Protein AF-A0A6G0V2D9-F1 (afdb_monomer_lite)

Foldseek 3Di:
DDDDDPPLQPQLVVVQVVLVVLVVCVVVDDLLVSLVVCLCPPQNPDHLQLSHFPVSHPVVSVCCRCNLPHSSVLSCLQDPVSVLVSLLSLLVSLVPDQDACVRRVRGRSVVVLLVVLCQLQPLDPVSVVVNVPRCSQVPPDPPPPPDDPVVCPDPVNVVVVPPPPPPPPPDPDDTRRLVSSVVSLLSLLQSLLPPPDAHHNSSVVSVLSSLVSLLSSLPHDDPDPVSVVSSVVSLVDCSCVVRVLVSLLRNLQPDDLQSVQVVLQVCQVSLVSVCVRCVPSSVVNVVSLLVLLVPQDLLDLSSLSSLLSCLVRQVDPVNCVSCVVVVHHCLVSLVVSLVVLVVVLVVLVVVVVVVVVVCVVCVPVVPPPPCPPVVVSSVSSNVSSVSSNVSSCCVNVVPDDPPPDDDDDDDDDDDDDDDDDDDDDDDADAFAWDQDPVQRATGGDPRSVVCVVVVVHDDDCVVRPVPVVPLQDDDDQFDNVCSVVLVVVQVVCCPPPLVVQLLVCCPPPDPSVVVSVVFWDDFPDPPDDPVPPPPDRDRTITPSRVCRGPVNVVVVVVVVVVVVVVVVVVD

Structure (mmCIF, N/CA/C/O backbone):
data_AF-A0A6G0V2D9-F1
#
_entry.id   AF-A0A6G0V2D9-F1
#
loop_
_atom_site.group_PDB
_atom_site.id
_atom_site.type_symbol
_atom_site.label_atom_id
_atom_site.label_alt_id
_atom_site.label_comp_id
_atom_site.label_asym_id
_atom_site.label_entity_id
_atom_site.label_seq_id
_atom_site.pdbx_PDB_ins_code
_atom_site.Cartn_x
_atom_site.Cartn_y
_atom_site.Cartn_z
_atom_site.occupancy
_atom_site.B_iso_or_equiv
_atom_site.auth_seq_id
_atom_site.auth_comp_id
_atom_site.auth_asym_id
_atom_site.auth_atom_id
_atom_site.pdbx_PDB_model_num
ATOM 1 N N . MET A 1 1 ? -22.262 -13.954 1.829 1.00 36.94 1 MET A N 1
ATOM 2 C CA . MET A 1 1 ? -21.095 -13.439 1.077 1.00 36.94 1 MET A CA 1
ATOM 3 C C . MET A 1 1 ? -19.892 -14.306 1.422 1.00 36.94 1 MET A C 1
ATOM 5 O O . MET A 1 1 ? -19.831 -14.745 2.560 1.00 36.94 1 MET A O 1
ATOM 9 N N . ILE A 1 2 ? -18.972 -14.517 0.473 1.00 38.44 2 ILE A N 1
ATOM 10 C CA . ILE A 1 2 ? -17.817 -15.449 0.474 1.00 38.44 2 ILE A CA 1
ATOM 11 C C . ILE A 1 2 ? -18.131 -16.833 -0.142 1.00 38.44 2 ILE A C 1
ATOM 13 O O . ILE A 1 2 ? -18.134 -17.865 0.518 1.00 38.44 2 ILE A O 1
ATOM 17 N N . GLN A 1 3 ? -18.380 -16.827 -1.452 1.00 35.88 3 GLN A N 1
ATOM 18 C CA . GLN A 1 3 ? -17.904 -17.852 -2.391 1.00 35.88 3 GLN A CA 1
ATOM 19 C C . GLN A 1 3 ? -16.768 -17.174 -3.174 1.00 35.88 3 GLN A C 1
ATOM 21 O O . GLN A 1 3 ? -16.990 -16.064 -3.654 1.00 35.88 3 GLN A O 1
ATOM 26 N N . GLY A 1 4 ? -15.562 -17.746 -3.267 1.00 38.88 4 GLY A N 1
ATOM 27 C CA . GLY A 1 4 ? -14.493 -17.053 -4.006 1.00 38.88 4 GLY A CA 1
ATOM 28 C C . GLY A 1 4 ? -13.086 -17.647 -4.041 1.00 38.88 4 GLY A C 1
ATOM 29 O O . GLY A 1 4 ? -12.181 -16.902 -4.387 1.00 38.88 4 GLY A O 1
ATOM 30 N N . TYR A 1 5 ? -12.865 -18.923 -3.706 1.00 45.56 5 TYR A N 1
ATOM 31 C CA . TYR A 1 5 ? -11.513 -19.508 -3.796 1.00 45.56 5 TYR A CA 1
ATOM 32 C C . TYR A 1 5 ? -11.290 -20.473 -4.971 1.00 45.56 5 TYR A C 1
ATOM 34 O O . TYR A 1 5 ? -10.140 -20.727 -5.296 1.00 45.56 5 TYR A O 1
ATOM 42 N N . ASP A 1 6 ? -12.335 -20.897 -5.691 1.00 42.69 6 ASP A N 1
ATOM 43 C CA . ASP A 1 6 ? -12.186 -21.822 -6.834 1.00 42.69 6 ASP A CA 1
ATOM 44 C C . ASP A 1 6 ? -12.069 -21.116 -8.205 1.00 42.69 6 ASP A C 1
ATOM 46 O O . ASP A 1 6 ? -12.029 -21.772 -9.237 1.00 42.69 6 ASP A O 1
ATOM 50 N N . TYR A 1 7 ? -12.013 -19.777 -8.240 1.00 47.00 7 TYR A N 1
ATOM 51 C CA . TYR A 1 7 ? -11.959 -18.981 -9.485 1.00 47.00 7 TYR A CA 1
ATOM 52 C C . TYR A 1 7 ? -10.579 -18.368 -9.789 1.00 47.00 7 TYR A C 1
ATOM 54 O O . TYR A 1 7 ? -10.463 -17.544 -10.693 1.00 47.00 7 TYR A O 1
ATOM 62 N N . ILE A 1 8 ? -9.542 -18.710 -9.017 1.00 53.25 8 ILE A N 1
ATOM 63 C CA . ILE A 1 8 ? -8.223 -18.060 -9.118 1.00 53.25 8 ILE A CA 1
ATOM 64 C C . ILE A 1 8 ? -7.345 -18.706 -10.210 1.00 53.25 8 ILE A C 1
ATOM 66 O O . ILE A 1 8 ? -6.569 -18.000 -10.848 1.00 53.25 8 ILE A O 1
ATOM 70 N N . ASP A 1 9 ? -7.523 -19.994 -10.518 1.00 58.00 9 ASP A N 1
ATOM 71 C CA . ASP A 1 9 ? -6.562 -20.727 -11.361 1.00 58.00 9 ASP A CA 1
ATOM 72 C C . ASP A 1 9 ? -6.679 -20.477 -12.877 1.00 58.00 9 ASP A C 1
ATOM 74 O O . ASP A 1 9 ? -5.695 -20.647 -13.597 1.00 58.00 9 ASP A O 1
ATOM 78 N N . THR A 1 10 ? -7.828 -20.035 -13.405 1.00 72.25 10 THR A N 1
ATOM 79 C CA . THR A 1 10 ? -7.963 -19.832 -14.864 1.00 72.25 10 THR A CA 1
ATOM 80 C C . THR A 1 10 ? -7.221 -18.591 -15.360 1.00 72.25 10 THR A C 1
ATOM 82 O O . THR A 1 10 ? -6.649 -18.610 -16.448 1.00 72.25 10 THR A O 1
ATOM 85 N N . GLY A 1 11 ? -7.154 -17.530 -14.549 1.00 82.38 11 GLY A N 1
ATOM 86 C CA . GLY A 1 11 ? -6.565 -16.254 -14.966 1.00 82.38 11 GLY A CA 1
ATOM 87 C C . GLY A 1 11 ? -5.056 -16.318 -15.219 1.00 82.38 11 GLY A C 1
ATOM 88 O O . GLY A 1 11 ? -4.567 -15.682 -16.149 1.00 82.38 11 GLY A O 1
ATOM 89 N N . ALA A 1 12 ? -4.313 -17.097 -14.428 1.00 85.88 12 ALA A N 1
ATOM 90 C CA . ALA A 1 12 ? -2.869 -17.248 -14.610 1.00 85.88 12 ALA A CA 1
ATOM 91 C C . ALA A 1 12 ? -2.526 -18.099 -15.842 1.00 85.88 12 ALA A C 1
ATOM 93 O O . ALA A 1 12 ? -1.599 -17.776 -16.586 1.00 85.88 12 ALA A O 1
ATOM 94 N N . PHE A 1 13 ? -3.296 -19.163 -16.083 1.00 88.12 13 PHE A N 1
ATOM 95 C CA . PHE A 1 13 ? -3.128 -20.014 -17.258 1.00 88.12 13 PHE A CA 1
ATOM 96 C C . PHE A 1 13 ? -3.378 -19.232 -18.555 1.00 88.12 13 PHE A C 1
ATOM 98 O O . PHE A 1 13 ? -2.516 -19.207 -19.432 1.00 88.12 13 PHE A O 1
ATOM 105 N N . GLU A 1 14 ? -4.505 -18.520 -18.633 1.00 90.06 14 GLU A N 1
ATOM 106 C CA . GLU A 1 14 ? -4.843 -17.665 -19.778 1.00 90.06 14 GLU A CA 1
ATOM 107 C C . GLU A 1 14 ? -3.800 -16.558 -19.998 1.00 90.06 14 GLU A C 1
ATOM 109 O O . GLU A 1 14 ? -3.450 -16.252 -21.139 1.00 90.06 14 GLU A O 1
ATOM 114 N N . PHE A 1 15 ? -3.262 -15.982 -18.917 1.00 91.06 15 PHE A N 1
ATOM 115 C CA . PHE A 1 15 ? -2.198 -14.985 -19.008 1.00 91.06 15 PHE A CA 1
ATOM 116 C C . PHE A 1 15 ? -0.915 -15.574 -19.605 1.00 91.06 15 PHE A C 1
ATOM 118 O O . PHE A 1 15 ? -0.345 -14.986 -20.522 1.00 91.06 15 PHE A O 1
ATOM 125 N N . ASN A 1 16 ? -0.481 -16.753 -19.153 1.00 91.88 16 ASN A N 1
ATOM 126 C CA . ASN A 1 16 ? 0.716 -17.411 -19.684 1.00 91.88 16 ASN A CA 1
ATOM 127 C C . ASN A 1 16 ? 0.556 -17.820 -21.158 1.00 91.88 16 ASN A C 1
ATOM 129 O O . ASN A 1 16 ? 1.492 -17.662 -21.945 1.00 91.88 16 ASN A O 1
ATOM 133 N N . ASP A 1 17 ? -0.621 -18.301 -21.561 1.00 91.75 17 ASP A N 1
ATOM 134 C CA . ASP A 1 17 ? -0.901 -18.600 -22.969 1.00 91.75 17 ASP A CA 1
ATOM 135 C C . ASP A 1 17 ? -0.922 -17.332 -23.830 1.00 91.75 17 ASP A C 1
ATOM 137 O O . ASP A 1 17 ? -0.388 -17.327 -24.942 1.00 91.75 17 ASP A O 1
ATOM 141 N N . MET A 1 18 ? -1.435 -16.221 -23.298 1.00 93.00 18 MET A N 1
ATOM 142 C CA . MET A 1 18 ? -1.343 -14.923 -23.962 1.00 93.00 18 MET A CA 1
ATOM 143 C C . MET A 1 18 ? 0.112 -14.459 -24.127 1.00 93.00 18 MET A C 1
ATOM 145 O O . MET A 1 18 ? 0.459 -13.957 -25.197 1.00 93.00 18 MET A O 1
ATOM 149 N N . LEU A 1 19 ? 0.986 -14.654 -23.132 1.00 91.31 19 LEU A N 1
ATOM 150 C CA . LEU A 1 19 ? 2.410 -14.319 -23.277 1.00 91.31 19 LEU A CA 1
ATOM 151 C C . LEU A 1 19 ? 3.041 -15.104 -24.435 1.00 91.31 19 LEU A C 1
ATOM 153 O O . LEU A 1 19 ? 3.769 -14.536 -25.251 1.00 91.31 19 LEU A O 1
ATOM 157 N N . ARG A 1 20 ? 2.712 -16.392 -24.574 1.00 91.00 20 ARG A N 1
ATOM 158 C CA . ARG A 1 20 ? 3.174 -17.206 -25.711 1.00 91.00 20 ARG A CA 1
ATOM 159 C C . ARG A 1 20 ? 2.674 -16.656 -27.047 1.00 91.00 20 ARG A C 1
ATOM 161 O O . ARG A 1 20 ? 3.456 -16.572 -27.993 1.00 91.00 20 ARG A O 1
ATOM 168 N N . ASP A 1 21 ? 1.408 -16.249 -27.122 1.00 91.12 21 ASP A N 1
ATOM 169 C CA . ASP A 1 21 ? 0.835 -15.639 -28.326 1.00 91.12 21 ASP A CA 1
ATOM 170 C C . ASP A 1 21 ? 1.518 -14.304 -28.676 1.00 91.12 21 ASP A C 1
ATOM 172 O O . ASP A 1 21 ? 1.939 -14.107 -29.816 1.00 91.12 21 ASP A O 1
ATOM 176 N N . LEU A 1 22 ? 1.745 -13.417 -27.698 1.00 90.88 22 LEU A N 1
ATOM 177 C CA . LEU A 1 22 ? 2.498 -12.174 -27.909 1.00 90.88 22 LEU A CA 1
ATOM 178 C C . LEU A 1 22 ? 3.905 -12.448 -28.453 1.00 90.88 22 LEU A C 1
ATOM 180 O O . LEU A 1 22 ? 4.330 -11.808 -29.416 1.00 90.88 22 LEU A O 1
ATOM 184 N N . HIS A 1 23 ? 4.600 -13.447 -27.908 1.00 89.31 23 HIS A N 1
ATOM 185 C CA . HIS A 1 23 ? 5.924 -13.828 -28.394 1.00 89.31 23 HIS A CA 1
ATOM 186 C C . HIS A 1 23 ? 5.913 -14.235 -29.879 1.00 89.31 23 HIS A C 1
ATOM 188 O O . HIS A 1 23 ? 6.826 -13.880 -30.629 1.00 89.31 23 HIS A O 1
ATOM 194 N N . ILE A 1 24 ? 4.870 -14.939 -30.332 1.00 88.44 24 ILE A N 1
ATOM 195 C CA . ILE A 1 24 ? 4.686 -15.304 -31.745 1.00 88.44 24 ILE A CA 1
ATOM 196 C C . ILE A 1 24 ? 4.374 -14.058 -32.586 1.00 88.44 24 ILE A C 1
ATOM 198 O O . ILE A 1 24 ? 4.969 -13.864 -33.652 1.00 88.44 24 ILE A O 1
ATOM 202 N N . ARG A 1 25 ? 3.486 -13.187 -32.091 1.00 88.62 25 ARG A N 1
ATOM 203 C CA . ARG A 1 25 ? 3.047 -11.962 -32.779 1.00 88.62 25 ARG A CA 1
ATOM 204 C C . ARG A 1 25 ? 4.164 -10.960 -33.036 1.00 88.62 25 ARG A C 1
ATOM 206 O O . ARG A 1 25 ? 4.080 -10.222 -34.014 1.00 88.62 25 ARG A O 1
ATOM 213 N N . ARG A 1 26 ? 5.242 -10.988 -32.246 1.00 88.50 26 ARG A N 1
ATOM 214 C CA . ARG A 1 26 ? 6.449 -10.169 -32.465 1.00 88.50 26 ARG A CA 1
ATOM 215 C C . ARG A 1 26 ? 6.977 -10.232 -33.902 1.00 88.50 26 ARG A C 1
ATOM 217 O O . ARG A 1 26 ? 7.564 -9.268 -34.371 1.00 88.50 26 ARG A O 1
ATOM 224 N N . ARG A 1 27 ? 6.782 -11.350 -34.613 1.00 86.19 27 ARG A N 1
ATOM 225 C CA . ARG A 1 27 ? 7.276 -11.539 -35.991 1.00 86.19 27 ARG A CA 1
ATOM 226 C C . ARG A 1 27 ? 6.448 -10.827 -37.063 1.00 86.19 27 ARG A C 1
ATOM 228 O O . ARG A 1 27 ? 6.897 -10.756 -38.202 1.00 86.19 27 ARG A O 1
ATOM 235 N N . PHE A 1 28 ? 5.250 -10.356 -36.724 1.00 86.50 28 PHE A N 1
ATOM 236 C CA . PHE A 1 28 ? 4.266 -9.855 -37.690 1.00 86.50 28 PHE A CA 1
ATOM 237 C C . PHE A 1 28 ? 3.970 -8.359 -37.551 1.00 86.50 28 PHE A C 1
ATOM 239 O O . PHE A 1 28 ? 3.190 -7.827 -38.335 1.00 86.50 28 PHE A O 1
ATOM 246 N N . HIS A 1 29 ? 4.582 -7.687 -36.577 1.00 86.69 29 HIS A N 1
ATOM 247 C CA . HIS A 1 29 ? 4.369 -6.271 -36.296 1.00 86.69 29 HIS A CA 1
ATOM 248 C C . HIS A 1 29 ? 5.692 -5.511 -36.338 1.00 86.69 29 HIS A C 1
ATOM 250 O O . HIS A 1 29 ? 6.737 -6.057 -35.977 1.00 86.69 29 HIS A O 1
ATOM 256 N N . ASP A 1 30 ? 5.636 -4.238 -36.737 1.00 93.56 30 ASP A N 1
ATOM 257 C CA . ASP A 1 30 ? 6.742 -3.319 -36.472 1.00 93.56 30 ASP A CA 1
ATOM 258 C C . ASP A 1 30 ? 6.942 -3.159 -34.956 1.00 93.56 30 ASP A C 1
ATOM 260 O O . ASP A 1 30 ? 6.005 -3.326 -34.171 1.00 93.56 30 ASP A O 1
ATOM 264 N N . ILE A 1 31 ? 8.161 -2.822 -34.531 1.00 90.12 31 ILE A N 1
ATOM 265 C CA . ILE A 1 31 ? 8.516 -2.742 -33.113 1.00 90.12 31 ILE A CA 1
ATOM 266 C C . ILE A 1 31 ? 7.643 -1.729 -32.360 1.00 90.12 31 ILE A C 1
ATOM 268 O O . ILE A 1 31 ? 7.255 -1.992 -31.225 1.00 90.12 31 ILE A O 1
ATOM 272 N N . PHE A 1 32 ? 7.270 -0.612 -32.996 1.00 92.69 32 PHE A N 1
ATOM 273 C CA . PHE A 1 32 ? 6.393 0.390 -32.391 1.00 92.69 32 PHE A CA 1
ATOM 274 C C . PHE A 1 32 ? 4.982 -0.167 -32.153 1.00 92.69 32 PHE A C 1
ATOM 276 O O . PHE A 1 32 ? 4.457 -0.081 -31.041 1.00 92.69 32 PHE A O 1
ATOM 283 N N . GLU A 1 33 ? 4.381 -0.771 -33.183 1.00 92.94 33 GLU A N 1
ATOM 284 C CA . GLU A 1 33 ? 3.043 -1.370 -33.102 1.00 92.94 33 GLU A CA 1
ATOM 285 C C . GLU A 1 33 ? 3.011 -2.538 -32.116 1.00 92.94 33 GLU A C 1
ATOM 287 O O . GLU A 1 33 ? 2.071 -2.668 -31.330 1.00 92.94 33 GLU A O 1
ATOM 292 N N . TYR A 1 34 ? 4.063 -3.359 -32.117 1.00 94.62 34 TYR A N 1
ATOM 293 C CA . TYR A 1 34 ? 4.226 -4.457 -31.179 1.00 94.62 34 TYR A CA 1
ATOM 294 C C . TYR A 1 34 ? 4.303 -3.948 -29.738 1.00 94.62 34 TYR A C 1
ATOM 296 O O . TYR A 1 34 ? 3.577 -4.445 -28.881 1.00 94.62 34 TYR A O 1
ATOM 304 N N . SER A 1 35 ? 5.109 -2.917 -29.463 1.00 94.56 35 SER A N 1
ATOM 305 C CA . SER A 1 35 ? 5.190 -2.308 -28.132 1.00 94.56 35 SER A CA 1
ATOM 306 C C . SER A 1 35 ? 3.847 -1.761 -27.660 1.00 94.56 35 SER A C 1
ATOM 308 O O . SER A 1 35 ? 3.460 -1.981 -26.510 1.00 94.56 35 SER A O 1
ATOM 310 N N . GLN A 1 36 ? 3.105 -1.083 -28.539 1.00 94.62 36 GLN A N 1
ATOM 311 C CA . GLN A 1 36 ? 1.773 -0.586 -28.210 1.00 94.62 36 GLN A CA 1
ATOM 312 C C . GLN A 1 36 ? 0.796 -1.736 -27.919 1.00 94.62 36 GLN A C 1
ATOM 314 O O . GLN A 1 36 ? 0.072 -1.678 -26.924 1.00 94.62 36 GLN A O 1
ATOM 319 N N . LEU A 1 37 ? 0.817 -2.800 -28.731 1.00 93.88 37 LEU A N 1
ATOM 320 C CA . LEU A 1 37 ? 0.011 -4.004 -28.524 1.00 93.88 37 LEU A CA 1
ATOM 321 C C . LEU A 1 37 ? 0.331 -4.675 -27.182 1.00 93.88 37 LEU A C 1
ATOM 323 O O . LEU A 1 37 ? -0.587 -5.043 -26.453 1.00 93.88 37 LEU A O 1
ATOM 327 N N . VAL A 1 38 ? 1.613 -4.812 -26.836 1.00 93.31 38 VAL A N 1
ATOM 328 C CA . VAL A 1 38 ? 2.055 -5.405 -25.566 1.00 93.31 38 VAL A CA 1
ATOM 329 C C . VAL A 1 38 ? 1.520 -4.601 -24.378 1.00 93.31 38 VAL A C 1
ATOM 331 O O . VAL A 1 38 ? 0.946 -5.192 -23.462 1.00 93.31 38 VAL A O 1
ATOM 334 N N . ILE A 1 39 ? 1.626 -3.264 -24.406 1.00 94.12 39 ILE A N 1
ATOM 335 C CA . ILE A 1 39 ? 1.051 -2.399 -23.359 1.00 94.12 39 ILE A CA 1
ATOM 336 C C . ILE A 1 39 ? -0.461 -2.630 -23.250 1.00 94.12 39 ILE A C 1
ATOM 338 O O . ILE A 1 39 ? -0.991 -2.804 -22.149 1.00 94.12 39 ILE A O 1
ATOM 342 N N . ASP A 1 40 ? -1.154 -2.665 -24.388 1.00 92.31 40 ASP A N 1
ATOM 343 C CA . ASP A 1 40 ? -2.605 -2.807 -24.437 1.00 92.31 40 ASP A CA 1
ATOM 344 C C . ASP A 1 40 ? -3.090 -4.146 -23.871 1.00 92.31 40 ASP A C 1
ATOM 346 O O . ASP A 1 40 ? -4.047 -4.200 -23.092 1.00 92.31 40 ASP A O 1
ATOM 350 N N . VAL A 1 41 ? -2.424 -5.235 -24.248 1.00 90.50 41 VAL A N 1
ATOM 351 C CA . VAL A 1 41 ? -2.801 -6.590 -23.845 1.00 90.50 41 VAL A CA 1
ATOM 352 C C . VAL A 1 41 ? -2.485 -6.829 -22.369 1.00 90.50 41 VAL A C 1
ATOM 354 O O . VAL A 1 41 ? -3.345 -7.335 -21.645 1.00 90.50 41 VAL A O 1
ATOM 357 N N . ILE A 1 42 ? -1.297 -6.423 -21.907 1.00 90.94 42 ILE A N 1
ATOM 358 C CA . ILE A 1 42 ? -0.853 -6.651 -20.526 1.00 90.94 42 ILE A CA 1
ATOM 359 C C . ILE A 1 42 ? -1.600 -5.733 -19.550 1.00 90.94 42 ILE A C 1
ATOM 361 O O . ILE A 1 42 ? -2.118 -6.202 -18.537 1.00 90.94 42 ILE A O 1
ATOM 365 N N . PHE A 1 43 ? -1.694 -4.430 -19.839 1.00 89.56 43 PHE A N 1
ATOM 366 C CA . PHE A 1 43 ? -2.190 -3.451 -18.867 1.00 89.56 43 PHE A CA 1
ATOM 367 C C . PHE A 1 43 ? -3.625 -2.972 -19.130 1.00 89.56 43 PHE A C 1
ATOM 369 O O . PHE A 1 43 ? -4.328 -2.646 -18.166 1.00 89.56 43 PHE A O 1
ATOM 376 N N . ASN A 1 44 ? -4.121 -2.953 -20.373 1.00 82.88 44 ASN A N 1
ATOM 377 C CA . ASN A 1 44 ? -5.389 -2.276 -20.684 1.00 82.88 44 ASN A CA 1
ATOM 378 C C . ASN A 1 44 ? -6.596 -3.197 -20.897 1.00 82.88 44 ASN A C 1
ATOM 380 O O . ASN A 1 44 ? -7.673 -2.830 -20.420 1.00 82.88 44 ASN A O 1
ATOM 384 N N . ARG A 1 45 ? -6.467 -4.364 -21.537 1.00 69.88 45 ARG A N 1
ATOM 385 C CA . ARG A 1 45 ? -7.648 -5.041 -22.114 1.00 69.88 45 ARG A CA 1
ATOM 386 C C . ARG A 1 45 ? -8.110 -6.340 -21.453 1.00 69.88 45 ARG A C 1
ATOM 388 O O . ARG A 1 45 ? -9.320 -6.510 -21.337 1.00 69.88 45 ARG A O 1
ATOM 395 N N . HIS A 1 46 ? -7.219 -7.244 -21.042 1.00 69.75 46 HIS A N 1
ATOM 396 C CA . HIS A 1 46 ? -7.639 -8.647 -20.857 1.00 69.75 46 HIS A CA 1
ATOM 397 C C . HIS A 1 46 ? -7.468 -9.230 -19.457 1.00 69.75 46 HIS A C 1
ATOM 399 O O . HIS A 1 46 ? -8.295 -10.041 -19.049 1.00 69.75 46 HIS A O 1
ATOM 405 N N . PHE A 1 47 ? -6.472 -8.787 -18.693 1.00 83.62 47 PHE A N 1
ATOM 406 C CA . PHE A 1 47 ? -6.153 -9.407 -17.409 1.00 83.62 47 PHE A CA 1
ATOM 407 C C . PHE A 1 47 ? -6.194 -8.396 -16.273 1.00 83.62 47 PHE A C 1
ATOM 409 O O . PHE A 1 47 ? -5.764 -7.254 -16.419 1.00 83.62 47 PHE A O 1
ATOM 416 N N . ASP A 1 48 ? -6.715 -8.823 -15.126 1.00 89.62 48 ASP A N 1
ATOM 417 C CA . ASP A 1 48 ? -6.541 -8.115 -13.862 1.00 89.62 48 ASP A CA 1
ATOM 418 C C . ASP A 1 48 ? -5.269 -8.657 -13.202 1.00 89.62 48 ASP A C 1
ATOM 420 O O . ASP A 1 48 ? -5.313 -9.625 -12.440 1.00 89.62 48 ASP A O 1
ATOM 424 N N . LEU A 1 49 ? -4.117 -8.061 -13.526 1.00 91.69 49 LEU A N 1
ATOM 425 C CA . LEU A 1 49 ? -2.808 -8.506 -13.033 1.00 91.69 49 LEU A CA 1
ATOM 426 C C . LEU A 1 49 ? -2.695 -8.402 -11.507 1.00 91.69 49 LEU A C 1
ATOM 428 O O . LEU A 1 49 ? -1.787 -8.995 -10.930 1.00 91.69 49 LEU A O 1
ATOM 432 N N . LEU A 1 50 ? -3.601 -7.663 -10.852 1.00 91.50 50 LEU A N 1
ATOM 433 C CA . LEU A 1 50 ? -3.703 -7.575 -9.394 1.00 91.50 50 LEU A CA 1
ATOM 434 C C . LEU A 1 50 ? -4.264 -8.859 -8.760 1.00 91.50 50 LEU A C 1
ATOM 436 O O . LEU A 1 50 ? -4.097 -9.053 -7.557 1.00 91.50 50 LEU A O 1
ATOM 440 N N . ARG A 1 51 ? -4.927 -9.725 -9.542 1.00 90.06 51 ARG A N 1
ATOM 441 C CA . ARG A 1 51 ? -5.433 -11.034 -9.091 1.00 90.06 51 ARG A CA 1
ATOM 442 C C . ARG A 1 51 ? -4.447 -12.172 -9.288 1.00 90.06 51 ARG A C 1
ATOM 444 O O . ARG A 1 51 ? -4.547 -13.168 -8.584 1.00 90.06 51 ARG A O 1
ATOM 451 N N . ILE A 1 52 ? -3.566 -12.053 -10.273 1.00 90.69 52 ILE A N 1
ATOM 452 C CA . ILE A 1 52 ? -2.683 -13.143 -10.680 1.00 90.69 52 ILE A CA 1
ATOM 453 C C . ILE A 1 52 ? -1.500 -13.183 -9.708 1.00 90.69 52 ILE A C 1
ATOM 455 O O . ILE A 1 52 ? -0.753 -12.204 -9.661 1.00 90.69 52 ILE A O 1
ATOM 459 N N . PRO A 1 53 ? -1.314 -14.252 -8.920 1.00 90.44 53 PRO A N 1
ATOM 460 C CA . PRO A 1 53 ? -0.204 -14.339 -7.984 1.00 90.44 53 PRO A CA 1
ATOM 461 C C . PRO A 1 53 ? 1.113 -14.618 -8.724 1.00 90.44 53 PRO A C 1
ATOM 463 O O . PRO A 1 53 ? 1.138 -15.220 -9.799 1.00 90.44 53 PRO A O 1
ATOM 466 N N . THR A 1 54 ? 2.227 -14.137 -8.175 1.00 90.50 54 THR A N 1
ATOM 467 C CA . THR A 1 54 ? 3.533 -14.176 -8.854 1.00 90.50 54 THR A CA 1
ATOM 468 C C . THR A 1 54 ? 4.067 -15.584 -9.108 1.00 90.50 54 THR A C 1
ATOM 470 O O . THR A 1 54 ? 4.781 -15.803 -10.078 1.00 90.50 54 THR A O 1
ATOM 473 N N . ASP A 1 55 ? 3.737 -16.547 -8.257 1.00 89.25 55 ASP A N 1
ATOM 474 C CA . ASP A 1 55 ? 4.182 -17.939 -8.361 1.00 89.25 55 ASP A CA 1
ATOM 475 C C . ASP A 1 55 ? 3.531 -18.713 -9.517 1.00 89.25 55 ASP A C 1
ATOM 477 O O . ASP A 1 55 ? 4.026 -19.772 -9.897 1.00 89.25 55 ASP A O 1
ATOM 481 N N . GLN A 1 56 ? 2.458 -18.178 -10.103 1.00 88.38 56 GLN A N 1
ATOM 482 C CA . GLN A 1 56 ? 1.732 -18.802 -11.211 1.00 88.38 56 GLN A CA 1
ATOM 483 C C . GLN A 1 56 ? 2.077 -18.210 -12.589 1.00 88.38 56 GLN A C 1
ATOM 485 O O . GLN A 1 56 ? 1.555 -18.671 -13.605 1.00 88.38 56 GLN A O 1
ATOM 490 N N . VAL A 1 57 ? 2.943 -17.194 -12.650 1.00 90.25 57 VAL A N 1
ATOM 491 C CA . VAL A 1 57 ? 3.302 -16.501 -13.897 1.00 90.25 57 VAL A CA 1
ATOM 492 C C . VAL A 1 57 ? 4.650 -16.975 -14.419 1.00 90.25 57 VAL A C 1
ATOM 494 O O . VAL A 1 57 ? 5.634 -17.033 -13.681 1.00 90.25 57 VAL A O 1
ATOM 497 N N . ASP A 1 58 ? 4.720 -17.234 -15.724 1.00 91.00 58 ASP A N 1
ATOM 498 C CA . ASP A 1 58 ? 5.980 -17.439 -16.433 1.00 91.00 58 ASP A CA 1
ATOM 499 C C . ASP A 1 58 ? 6.705 -16.094 -16.617 1.00 91.00 58 ASP A C 1
ATOM 501 O O . ASP A 1 58 ? 6.636 -15.433 -17.657 1.00 91.00 58 ASP A O 1
ATOM 505 N N . PHE A 1 59 ? 7.398 -15.662 -15.561 1.00 89.19 59 PHE A N 1
ATOM 506 C CA . PHE A 1 59 ? 8.176 -14.423 -15.574 1.00 89.19 59 PHE A CA 1
ATOM 507 C C . PHE A 1 59 ? 9.321 -14.449 -16.582 1.00 89.19 59 PHE A C 1
ATOM 509 O O . PHE A 1 59 ? 9.754 -13.388 -17.015 1.00 89.19 59 PHE A O 1
ATOM 516 N N . TYR A 1 60 ? 9.792 -15.629 -16.989 1.00 89.31 60 TYR A N 1
ATOM 517 C CA . TYR A 1 60 ? 10.805 -15.733 -18.029 1.00 89.31 60 TYR A CA 1
ATOM 518 C C . TYR A 1 60 ? 10.221 -15.345 -19.392 1.00 89.31 60 TYR A C 1
ATOM 520 O O . TYR A 1 60 ? 10.800 -14.520 -20.098 1.00 89.31 60 TYR A O 1
ATOM 528 N N . ALA A 1 61 ? 9.038 -15.862 -19.737 1.00 89.81 61 ALA A N 1
ATOM 529 C CA . ALA A 1 61 ? 8.326 -15.444 -20.944 1.00 89.81 61 ALA A CA 1
ATOM 530 C C . ALA A 1 61 ? 7.963 -13.949 -20.907 1.00 89.81 61 ALA A C 1
ATOM 532 O O . ALA A 1 61 ? 8.146 -13.241 -21.900 1.00 89.81 61 ALA A O 1
ATOM 533 N N . LEU A 1 62 ? 7.501 -13.452 -19.754 1.00 91.00 62 LEU A N 1
ATOM 534 C CA . LEU A 1 62 ? 7.203 -12.032 -19.570 1.00 91.00 62 LEU A CA 1
ATOM 535 C C . LEU A 1 62 ? 8.451 -11.156 -19.758 1.00 91.00 62 LEU A C 1
ATOM 537 O O . LEU A 1 62 ? 8.371 -10.140 -20.442 1.00 91.00 62 LEU A O 1
ATOM 541 N N . ASP A 1 63 ? 9.601 -11.552 -19.210 1.00 88.81 63 ASP A N 1
ATOM 542 C CA . ASP A 1 63 ? 10.865 -10.816 -19.337 1.00 88.81 63 ASP A CA 1
ATOM 543 C C . ASP A 1 63 ? 11.391 -10.818 -20.786 1.00 88.81 63 ASP A C 1
ATOM 545 O O . ASP A 1 63 ? 11.903 -9.817 -21.283 1.00 88.81 63 ASP A O 1
ATOM 549 N N . GLN A 1 64 ? 11.163 -11.881 -21.558 1.00 88.31 64 GLN A N 1
ATOM 550 C CA . GLN A 1 64 ? 11.492 -11.862 -22.989 1.00 88.31 64 GLN A CA 1
ATOM 551 C C . GLN A 1 64 ? 10.653 -10.860 -23.799 1.00 88.31 64 GLN A C 1
ATOM 553 O O . GLN A 1 64 ? 11.117 -10.343 -24.820 1.00 88.31 64 GLN A O 1
ATOM 558 N N . ILE A 1 65 ? 9.409 -10.618 -23.382 1.00 88.25 65 ILE A N 1
ATOM 559 C CA . ILE A 1 65 ? 8.450 -9.765 -24.097 1.00 88.25 65 ILE A CA 1
ATOM 560 C C . ILE A 1 65 ? 8.544 -8.317 -23.635 1.00 88.25 65 ILE A C 1
ATOM 562 O O . ILE A 1 65 ? 8.524 -7.414 -24.464 1.00 88.25 65 ILE A O 1
ATOM 566 N N . PHE A 1 66 ? 8.610 -8.114 -22.324 1.00 86.06 66 PHE A N 1
ATOM 567 C CA . PHE A 1 66 ? 8.480 -6.824 -21.653 1.00 86.06 66 PHE A CA 1
ATOM 568 C C . PHE A 1 66 ? 9.604 -6.567 -20.637 1.00 86.06 66 PHE A C 1
ATOM 570 O O . PHE A 1 66 ? 9.599 -5.564 -19.926 1.00 86.06 66 PHE A O 1
ATOM 577 N N . GLY A 1 67 ? 10.588 -7.457 -20.560 1.00 85.06 67 GLY A N 1
ATOM 578 C CA . GLY A 1 67 ? 11.762 -7.265 -19.726 1.00 85.06 67 GLY A CA 1
ATOM 579 C C . GLY A 1 67 ? 12.652 -6.151 -20.234 1.00 85.06 67 GLY A C 1
ATOM 580 O O . GLY A 1 67 ? 12.545 -5.680 -21.368 1.00 85.06 67 GLY A O 1
ATOM 581 N N . LEU A 1 68 ? 13.577 -5.745 -19.378 1.00 74.62 68 LEU A N 1
ATOM 582 C CA . LEU A 1 68 ? 14.444 -4.593 -19.606 1.00 74.62 68 LEU A CA 1
ATOM 583 C C . LEU A 1 68 ? 15.277 -4.738 -20.889 1.00 74.62 68 LEU A C 1
ATOM 585 O O . LEU A 1 68 ? 15.464 -3.777 -21.631 1.00 74.62 68 LEU A O 1
ATOM 589 N N . GLU A 1 69 ? 15.730 -5.951 -21.194 1.00 82.00 69 GLU A N 1
ATOM 590 C CA . GLU A 1 69 ? 16.520 -6.211 -22.398 1.00 82.00 69 GLU A CA 1
ATOM 591 C C . GLU A 1 69 ? 15.688 -6.456 -23.659 1.00 82.00 69 GLU A C 1
ATOM 593 O O . GLU A 1 69 ? 16.256 -6.537 -24.753 1.00 82.00 69 GLU A O 1
ATOM 598 N N . SER A 1 70 ? 14.360 -6.520 -23.534 1.00 89.19 70 SER A N 1
ATOM 599 C CA . SER A 1 70 ? 13.466 -6.719 -24.669 1.00 89.19 70 SER A CA 1
ATOM 600 C C . SER A 1 70 ? 13.457 -5.500 -25.594 1.00 89.19 70 SER A C 1
ATOM 602 O O . SER A 1 70 ? 13.416 -4.351 -25.151 1.00 89.19 70 SER A O 1
ATOM 604 N N . ASP A 1 71 ? 13.426 -5.744 -26.905 1.00 88.06 71 ASP A N 1
ATOM 605 C CA . ASP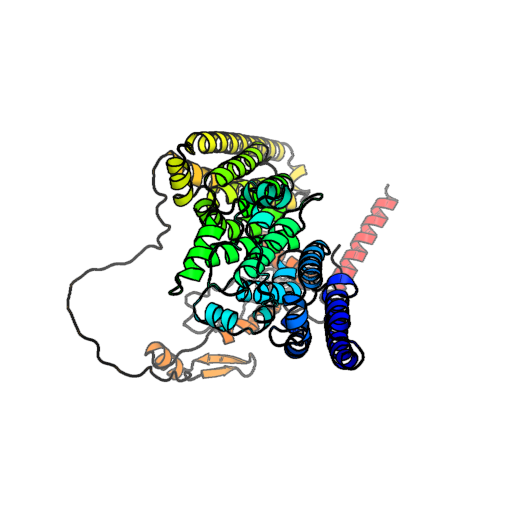 A 1 71 ? 13.310 -4.671 -27.903 1.00 88.06 71 ASP A CA 1
ATOM 606 C C . ASP A 1 71 ? 12.029 -3.846 -27.701 1.00 88.06 71 ASP A C 1
ATOM 608 O O . ASP A 1 71 ? 12.012 -2.641 -27.940 1.00 88.06 71 ASP A O 1
ATOM 612 N N . CYS A 1 72 ? 10.970 -4.483 -27.190 1.00 90.56 72 CYS A N 1
ATOM 613 C CA . CYS A 1 72 ? 9.716 -3.824 -26.849 1.00 90.56 72 CYS A CA 1
ATOM 614 C C . CYS A 1 72 ? 9.919 -2.747 -25.778 1.00 90.56 72 CYS A C 1
ATOM 616 O O . CYS A 1 72 ? 9.493 -1.606 -25.959 1.00 90.56 72 CYS A O 1
ATOM 618 N N . PHE A 1 73 ? 10.574 -3.090 -24.665 1.00 89.38 73 PHE A N 1
ATOM 619 C CA . PHE A 1 73 ? 10.819 -2.143 -23.579 1.00 89.38 73 PHE A CA 1
ATOM 620 C C . PHE A 1 73 ? 11.800 -1.039 -23.993 1.00 89.38 73 PHE A C 1
ATOM 622 O O . PHE A 1 73 ? 11.604 0.132 -23.655 1.00 89.38 73 PHE A O 1
ATOM 629 N N . LYS A 1 74 ? 12.807 -1.393 -24.803 1.00 88.62 74 LYS A N 1
ATOM 630 C CA . LYS A 1 74 ? 13.742 -0.444 -25.430 1.00 88.62 74 LYS A CA 1
ATOM 631 C C . LYS A 1 74 ? 12.994 0.606 -26.248 1.00 88.62 74 LYS A C 1
ATOM 633 O O . LYS A 1 74 ? 13.184 1.800 -26.020 1.00 88.62 74 LYS A O 1
ATOM 638 N N . GLN A 1 75 ? 12.087 0.166 -27.118 1.00 90.25 75 GLN A N 1
ATOM 639 C CA . GLN A 1 75 ? 11.249 1.040 -27.935 1.00 90.25 75 GLN A CA 1
ATOM 640 C C . GLN A 1 75 ? 10.345 1.945 -27.082 1.00 90.25 75 GLN A C 1
ATOM 64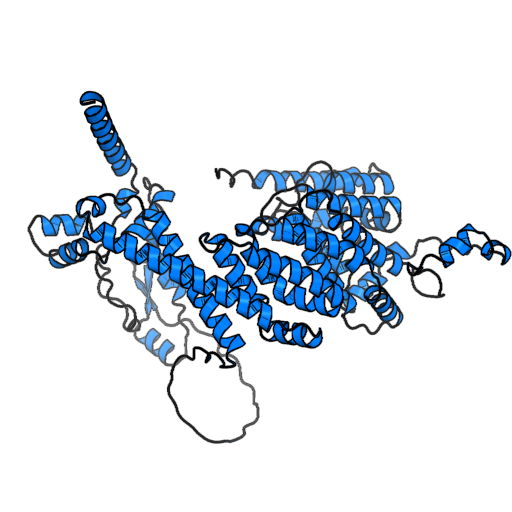2 O O . GLN A 1 75 ? 10.229 3.137 -27.364 1.00 90.25 75 GLN A O 1
ATOM 647 N N . ILE A 1 76 ? 9.754 1.415 -26.003 1.00 90.69 76 ILE A N 1
ATOM 648 C CA . ILE A 1 76 ? 8.931 2.202 -25.066 1.00 90.69 76 ILE A CA 1
ATOM 649 C C . ILE A 1 76 ? 9.755 3.308 -24.406 1.00 90.69 76 ILE A C 1
ATOM 651 O O . ILE A 1 76 ? 9.272 4.420 -24.240 1.00 90.69 76 ILE A O 1
ATOM 655 N N . CYS A 1 77 ? 11.001 3.030 -24.029 1.00 87.12 77 CYS A N 1
ATOM 656 C CA . CYS A 1 77 ? 11.870 4.029 -23.411 1.00 87.12 77 CYS A CA 1
ATOM 657 C C . CYS A 1 77 ? 12.377 5.085 -24.410 1.00 87.12 77 CYS A C 1
ATOM 659 O O . CYS A 1 77 ? 12.554 6.247 -24.027 1.00 87.12 77 CYS A O 1
ATOM 661 N N . GLN A 1 78 ? 12.579 4.704 -25.673 1.00 85.75 78 GLN A N 1
ATOM 662 C CA . GLN A 1 78 ? 13.046 5.592 -26.742 1.00 85.75 78 GLN A CA 1
ATOM 663 C C . GLN A 1 78 ? 11.964 6.564 -27.231 1.00 85.75 78 GLN A C 1
ATOM 665 O O . GLN A 1 78 ? 12.261 7.737 -27.462 1.00 85.75 78 GLN A O 1
ATOM 670 N N . ASP A 1 79 ? 10.712 6.118 -27.352 1.00 87.81 79 ASP A N 1
ATOM 671 C CA . ASP A 1 79 ? 9.600 6.956 -27.808 1.00 87.81 79 ASP A CA 1
ATOM 672 C C . ASP A 1 79 ? 8.864 7.615 -26.627 1.00 87.81 79 ASP A C 1
ATOM 674 O O . ASP A 1 79 ? 8.357 6.949 -25.727 1.00 87.81 79 ASP A O 1
ATOM 678 N N . GLN A 1 80 ? 8.789 8.951 -26.607 1.00 86.81 80 GLN A N 1
ATOM 679 C CA . GLN A 1 80 ? 8.146 9.684 -25.507 1.00 86.81 80 GLN A CA 1
ATOM 680 C C . GLN A 1 80 ? 6.645 9.394 -25.386 1.00 86.81 80 GLN A C 1
ATOM 682 O O . GLN A 1 80 ? 6.136 9.300 -24.271 1.00 86.81 80 GLN A O 1
ATOM 687 N N . ARG A 1 81 ? 5.936 9.234 -26.508 1.00 90.81 81 ARG A N 1
ATOM 688 C CA . ARG A 1 81 ? 4.487 9.004 -26.503 1.00 90.81 81 ARG A CA 1
ATOM 689 C C . ARG A 1 81 ? 4.175 7.606 -25.991 1.00 90.81 81 ARG A C 1
ATOM 691 O O . ARG A 1 81 ? 3.290 7.459 -25.153 1.00 90.81 81 ARG A O 1
ATOM 698 N N . LEU A 1 82 ? 4.924 6.597 -26.444 1.00 92.31 82 LEU A N 1
ATOM 699 C CA . LEU A 1 82 ? 4.799 5.235 -25.920 1.00 92.31 82 LEU A CA 1
ATOM 700 C C . LEU A 1 82 ? 5.179 5.164 -24.444 1.00 92.31 82 LEU A C 1
ATOM 702 O O . LEU A 1 82 ? 4.503 4.472 -23.688 1.00 92.31 82 LEU A O 1
ATOM 706 N N . PHE A 1 83 ? 6.212 5.894 -24.019 1.00 92.12 83 PHE A N 1
ATOM 707 C CA . PHE A 1 83 ? 6.609 5.957 -22.616 1.00 92.12 83 PHE A CA 1
ATOM 708 C C . PHE A 1 83 ? 5.489 6.504 -21.724 1.00 92.12 83 PHE A C 1
ATOM 710 O O . PHE A 1 83 ? 5.109 5.873 -20.739 1.00 92.12 83 PHE A O 1
ATOM 717 N N . GLU A 1 84 ? 4.928 7.660 -22.082 1.00 93.31 84 GLU A N 1
ATOM 718 C CA . GLU A 1 84 ? 3.820 8.269 -21.342 1.00 93.31 84 GLU A CA 1
ATOM 719 C C . GLU A 1 84 ? 2.590 7.362 -21.334 1.00 93.31 84 GLU A C 1
ATOM 721 O O . GLU A 1 84 ? 1.998 7.132 -20.279 1.00 93.31 84 GLU A O 1
ATOM 726 N N . TYR A 1 85 ? 2.247 6.786 -22.488 1.00 95.06 85 TYR A N 1
ATOM 727 C CA . TYR A 1 85 ? 1.138 5.850 -22.621 1.00 95.06 85 TYR A CA 1
ATOM 728 C C . TYR A 1 85 ? 1.320 4.594 -21.758 1.00 95.06 85 TYR A C 1
ATOM 730 O O . TYR A 1 85 ? 0.379 4.140 -21.101 1.00 95.06 85 TYR A O 1
ATOM 738 N N . PHE A 1 86 ? 2.539 4.059 -21.700 1.00 95.44 86 PHE A N 1
ATOM 739 C CA . PHE A 1 86 ? 2.893 2.944 -20.833 1.00 95.44 86 PHE A CA 1
ATOM 740 C C . PHE A 1 86 ? 2.699 3.299 -19.354 1.00 95.44 86 PHE A C 1
ATOM 742 O O . PHE A 1 86 ? 1.988 2.585 -18.644 1.00 95.44 86 PHE A O 1
ATOM 749 N N . VAL A 1 87 ? 3.280 4.409 -18.886 1.00 95.38 87 VAL A N 1
ATOM 750 C CA . VAL A 1 87 ? 3.176 4.810 -17.473 1.00 95.38 87 VAL A CA 1
ATOM 751 C C . VAL A 1 87 ? 1.721 5.098 -17.093 1.00 95.38 87 VAL A C 1
ATOM 753 O O . VAL A 1 87 ? 1.270 4.689 -16.022 1.00 95.38 87 VAL A O 1
ATOM 756 N N . GLN A 1 88 ? 0.949 5.726 -17.983 1.00 94.38 88 GLN A N 1
ATOM 757 C CA . GLN A 1 88 ? -0.488 5.927 -17.788 1.00 94.38 88 GLN A CA 1
ATOM 758 C C . GLN A 1 88 ? -1.249 4.601 -17.702 1.00 94.38 88 GLN A C 1
ATOM 760 O O . GLN A 1 88 ? -2.087 4.446 -16.817 1.00 94.38 88 GLN A O 1
ATOM 765 N N . SER A 1 89 ? -0.942 3.631 -18.565 1.00 94.56 89 SER A N 1
ATOM 766 C CA . SER A 1 89 ? -1.570 2.303 -18.539 1.00 94.56 89 SER A CA 1
ATOM 767 C C . SER A 1 89 ? -1.251 1.559 -17.238 1.00 94.56 89 SER A C 1
ATOM 769 O O . SER A 1 89 ? -2.146 0.982 -16.619 1.00 94.56 89 SER A O 1
ATOM 771 N N . LEU A 1 90 ? -0.005 1.651 -16.760 1.00 94.19 90 LEU A N 1
ATOM 772 C CA . LEU A 1 90 ? 0.430 1.110 -15.470 1.00 94.19 90 LEU A CA 1
ATOM 773 C C . LEU A 1 90 ? -0.368 1.739 -14.313 1.00 94.19 90 LEU A C 1
ATOM 775 O O . LEU A 1 90 ? -0.975 1.030 -13.510 1.00 94.19 90 LEU A O 1
ATOM 779 N N . VAL A 1 91 ? -0.455 3.073 -14.276 1.00 93.69 91 VAL A N 1
ATOM 780 C CA . VAL A 1 91 ? -1.253 3.818 -13.289 1.00 93.69 91 VAL A CA 1
ATOM 781 C C . VAL A 1 91 ? -2.722 3.403 -13.334 1.00 93.69 91 VAL A C 1
ATOM 783 O O . VAL A 1 91 ? -3.305 3.101 -12.291 1.00 93.69 91 VAL A O 1
ATOM 786 N N . LEU A 1 92 ? -3.335 3.389 -14.518 1.00 91.94 92 LEU A N 1
ATOM 787 C CA . LEU A 1 92 ? -4.742 3.036 -14.695 1.00 91.94 92 LEU A CA 1
ATOM 788 C C . LEU A 1 92 ? -5.018 1.612 -14.223 1.00 91.94 92 LEU A C 1
ATOM 790 O O . LEU A 1 92 ? -6.055 1.373 -13.611 1.00 91.94 92 LEU A O 1
ATOM 794 N N . HIS A 1 93 ? -4.078 0.689 -14.426 1.00 92.06 93 HIS A N 1
ATOM 795 C CA . HIS A 1 93 ? -4.214 -0.685 -13.967 1.00 92.06 93 HIS A CA 1
ATOM 796 C C . HIS A 1 93 ? -4.353 -0.784 -12.442 1.00 92.06 93 HIS A C 1
ATOM 798 O O . HIS A 1 93 ? -5.244 -1.477 -11.953 1.00 92.06 93 HIS A O 1
ATOM 804 N N . SER A 1 94 ? -3.569 -0.011 -11.678 1.00 90.50 94 SER A N 1
ATOM 805 C CA . SER A 1 94 ? -3.708 0.054 -10.209 1.00 90.50 94 SER A CA 1
ATOM 806 C C . SER A 1 94 ? -5.075 0.568 -9.733 1.00 90.50 94 SER A C 1
ATOM 808 O O . SER A 1 94 ? -5.456 0.349 -8.583 1.00 90.50 94 SER A O 1
ATOM 810 N N . LYS A 1 95 ? -5.824 1.239 -10.620 1.00 88.62 95 LYS A N 1
ATOM 811 C CA . LYS A 1 95 ? -7.155 1.802 -10.363 1.00 88.62 95 LYS A CA 1
ATOM 812 C C . LYS A 1 95 ? -8.303 0.900 -10.832 1.00 88.62 95 LYS A C 1
ATOM 814 O O . LYS A 1 95 ? -9.460 1.272 -10.661 1.00 88.62 95 LYS A O 1
ATOM 819 N N . LYS A 1 96 ? -8.024 -0.269 -11.422 1.00 84.19 96 LYS A N 1
ATOM 820 C CA . LYS A 1 96 ? -9.069 -1.162 -11.957 1.00 84.19 96 LYS A CA 1
ATOM 821 C C . LYS A 1 96 ? -9.759 -2.001 -10.892 1.00 84.19 96 LYS A C 1
ATOM 823 O O . LYS A 1 96 ? -10.952 -2.272 -11.016 1.00 84.19 96 LYS A O 1
ATOM 828 N N . SER A 1 97 ? -9.022 -2.429 -9.869 1.00 77.94 97 SER A N 1
ATOM 829 C CA . SER A 1 97 ? -9.475 -3.522 -9.013 1.00 77.94 97 SER A CA 1
ATOM 830 C C . SER A 1 97 ? -9.597 -3.154 -7.540 1.00 77.94 97 SER A C 1
ATOM 832 O O . SER A 1 97 ? -8.791 -2.408 -6.989 1.00 77.94 97 SER A O 1
ATOM 834 N N . ARG A 1 98 ? -10.632 -3.704 -6.893 1.00 83.50 98 ARG A N 1
ATOM 835 C CA . ARG A 1 98 ? -10.992 -3.461 -5.482 1.00 83.50 98 ARG A CA 1
ATOM 836 C C . ARG A 1 98 ? -10.512 -4.574 -4.544 1.00 83.50 98 ARG A C 1
ATOM 838 O O . ARG A 1 98 ? -11.101 -4.781 -3.486 1.00 83.50 98 ARG A O 1
ATOM 845 N N . TRP A 1 99 ? -9.488 -5.324 -4.943 1.00 82.81 99 TRP A N 1
ATOM 846 C CA . TRP A 1 99 ? -8.946 -6.394 -4.107 1.00 82.81 99 TRP A CA 1
ATOM 847 C C . TRP A 1 99 ? -8.307 -5.844 -2.831 1.00 82.81 99 TRP A C 1
ATOM 849 O O . TRP A 1 99 ? -7.700 -4.770 -2.864 1.00 82.81 99 TRP A O 1
ATOM 859 N N . PRO A 1 100 ? -8.420 -6.579 -1.711 1.00 79.69 100 PRO A N 1
ATOM 860 C CA . PRO A 1 100 ? -7.760 -6.207 -0.474 1.00 79.69 100 PRO A CA 1
ATOM 861 C C . PRO A 1 100 ? -6.237 -6.278 -0.634 1.00 79.69 100 PRO A C 1
ATOM 863 O O . PRO A 1 100 ? -5.708 -7.069 -1.424 1.00 79.69 100 PRO A O 1
ATOM 866 N N . VAL A 1 101 ? -5.527 -5.481 0.171 1.00 78.31 101 VAL A N 1
ATOM 867 C CA . VAL A 1 101 ? -4.055 -5.369 0.149 1.00 78.31 101 VAL A CA 1
ATOM 868 C C . VAL A 1 101 ? -3.366 -6.732 0.286 1.00 78.31 101 VAL A C 1
ATOM 870 O O . VAL A 1 101 ? -2.345 -6.980 -0.356 1.00 78.31 101 VAL A O 1
ATOM 873 N N . SER A 1 102 ? -3.938 -7.630 1.091 1.00 78.25 102 SER A N 1
ATOM 874 C CA . SER A 1 102 ? -3.409 -8.976 1.335 1.00 78.25 102 SER A CA 1
ATOM 875 C C . SER A 1 102 ? -3.326 -9.838 0.074 1.00 78.25 102 SER A C 1
ATOM 877 O O . SER A 1 102 ? -2.388 -10.621 -0.054 1.00 78.25 102 SER A O 1
ATOM 879 N N . VAL A 1 103 ? -4.261 -9.666 -0.864 1.00 81.31 103 VAL A N 1
ATOM 880 C CA . VAL A 1 103 ? -4.289 -10.397 -2.139 1.00 81.31 103 VAL A CA 1
ATOM 881 C C . VAL A 1 103 ? -3.348 -9.739 -3.143 1.00 81.31 103 VAL A C 1
ATOM 883 O O . VAL A 1 103 ? -2.535 -10.415 -3.766 1.00 81.31 103 VAL A O 1
ATOM 886 N N . VAL A 1 104 ? -3.394 -8.410 -3.263 1.00 86.69 104 VAL A N 1
ATOM 887 C CA . VAL A 1 104 ? -2.615 -7.717 -4.299 1.00 86.69 104 VAL A CA 1
ATOM 888 C C . VAL A 1 104 ? -1.115 -7.682 -4.002 1.00 86.69 104 VAL A C 1
ATOM 890 O O . VAL A 1 104 ? -0.324 -7.624 -4.936 1.00 86.69 104 VAL A O 1
ATOM 893 N N . ARG A 1 105 ? -0.677 -7.748 -2.736 1.00 85.88 105 ARG A N 1
ATOM 894 C CA . ARG A 1 105 ? 0.744 -7.603 -2.350 1.00 85.88 105 ARG A CA 1
ATOM 895 C C . ARG A 1 105 ? 1.699 -8.518 -3.133 1.00 85.88 105 ARG A C 1
ATOM 897 O O . ARG A 1 105 ? 2.798 -8.082 -3.481 1.00 85.88 105 ARG A O 1
ATOM 904 N N . ASN A 1 106 ? 1.267 -9.746 -3.414 1.00 87.81 106 ASN A N 1
ATOM 905 C CA . ASN A 1 106 ? 2.041 -10.768 -4.127 1.00 87.81 106 ASN A CA 1
ATOM 906 C C . ASN A 1 106 ? 1.527 -10.990 -5.559 1.00 87.81 106 ASN A C 1
ATOM 908 O O . ASN A 1 106 ? 1.627 -12.090 -6.093 1.00 87.81 106 ASN A O 1
ATOM 912 N N . SER A 1 107 ? 0.924 -9.965 -6.159 1.00 92.75 107 SER A N 1
ATOM 913 C CA . SER A 1 107 ? 0.398 -10.042 -7.520 1.00 92.75 107 SER A CA 1
ATOM 914 C C . SER A 1 107 ? 1.466 -9.768 -8.579 1.00 92.75 107 SER A C 1
ATOM 916 O O . SER A 1 107 ? 2.442 -9.050 -8.337 1.00 92.75 107 SER A O 1
ATOM 918 N N . CYS A 1 108 ? 1.238 -10.295 -9.780 1.00 92.56 108 CYS A N 1
ATOM 919 C CA . CYS A 1 108 ? 2.052 -10.075 -10.968 1.00 92.56 108 CYS A CA 1
ATOM 920 C C . CYS A 1 108 ? 2.240 -8.578 -11.245 1.00 92.56 108 CYS A C 1
ATOM 922 O O . CYS A 1 108 ? 3.365 -8.129 -11.461 1.00 92.56 108 CYS A O 1
ATOM 924 N N . TYR A 1 109 ? 1.165 -7.787 -11.125 1.00 94.50 109 TYR A N 1
ATOM 925 C CA . TYR A 1 109 ? 1.228 -6.330 -11.271 1.00 94.50 109 TYR A CA 1
ATOM 926 C C . TYR A 1 109 ? 2.292 -5.703 -10.364 1.00 94.50 109 TYR A C 1
ATOM 928 O O . TYR A 1 109 ? 3.122 -4.915 -10.818 1.00 94.50 109 TYR A O 1
ATOM 936 N N . PHE A 1 110 ? 2.269 -6.041 -9.072 1.00 94.06 110 PHE A N 1
ATOM 937 C CA . PHE A 1 110 ? 3.159 -5.412 -8.102 1.00 94.06 110 PHE A CA 1
ATOM 938 C C . PHE A 1 110 ? 4.595 -5.919 -8.173 1.00 94.06 110 PHE A C 1
ATOM 940 O O . PHE A 1 110 ? 5.501 -5.188 -7.774 1.00 94.06 110 PHE A O 1
ATOM 947 N N . GLU A 1 111 ? 4.817 -7.107 -8.727 1.00 93.44 111 GLU A N 1
ATOM 948 C CA . GLU A 1 111 ? 6.156 -7.572 -9.077 1.00 93.44 111 GLU A CA 1
ATOM 949 C C . GLU A 1 111 ? 6.733 -6.782 -10.256 1.00 93.44 111 GLU A C 1
ATOM 951 O O . GLU A 1 111 ? 7.813 -6.210 -10.119 1.00 93.44 111 GLU A O 1
ATOM 956 N N . ILE A 1 112 ? 5.978 -6.622 -11.351 1.00 93.19 112 ILE A N 1
ATOM 957 C CA . ILE A 1 112 ? 6.385 -5.777 -12.490 1.00 93.19 112 ILE A CA 1
ATOM 958 C C . ILE A 1 112 ? 6.663 -4.346 -12.014 1.00 93.19 112 ILE A C 1
ATOM 960 O O . ILE A 1 112 ? 7.717 -3.773 -12.288 1.00 93.19 112 ILE A O 1
ATOM 964 N N . TYR A 1 113 ? 5.742 -3.772 -11.239 1.00 94.69 113 TYR A N 1
ATOM 965 C CA . TYR A 1 113 ? 5.877 -2.421 -10.703 1.00 94.69 113 TYR A CA 1
ATOM 966 C C . TYR A 1 113 ? 7.131 -2.266 -9.826 1.00 94.69 113 TYR A C 1
ATOM 968 O O . TYR A 1 113 ? 7.859 -1.282 -9.950 1.00 94.69 113 TYR A O 1
ATOM 976 N N . ARG A 1 114 ? 7.436 -3.253 -8.972 1.00 93.56 114 ARG A N 1
ATOM 977 C CA . ARG A 1 114 ? 8.643 -3.266 -8.130 1.00 93.56 114 ARG A CA 1
ATOM 978 C C . ARG A 1 114 ? 9.921 -3.343 -8.961 1.00 93.56 114 ARG A C 1
ATOM 980 O O . ARG A 1 114 ? 10.872 -2.623 -8.658 1.00 93.56 114 ARG A O 1
ATOM 987 N N . GLN A 1 115 ? 9.949 -4.175 -9.999 1.00 90.94 115 GLN A N 1
ATOM 988 C CA . GLN A 1 115 ? 11.094 -4.281 -10.906 1.00 90.94 115 GLN A CA 1
ATOM 989 C C . GLN A 1 115 ? 11.354 -2.957 -11.636 1.00 90.94 115 GLN A C 1
ATOM 991 O O . GLN A 1 115 ? 12.496 -2.496 -11.684 1.00 90.94 115 GLN A O 1
ATOM 996 N N . LEU A 1 116 ? 10.297 -2.288 -12.105 1.00 92.25 116 LEU A N 1
ATOM 997 C CA . LEU A 1 116 ? 10.398 -0.968 -12.733 1.00 92.25 116 LEU A CA 1
ATOM 998 C C . LEU A 1 116 ? 10.918 0.094 -11.757 1.00 92.25 116 LEU A C 1
ATOM 1000 O O . LEU A 1 116 ? 11.826 0.845 -12.109 1.00 92.25 116 LEU A O 1
ATOM 1004 N N . LEU A 1 117 ? 10.404 0.133 -10.521 1.00 93.62 117 LEU A N 1
ATOM 1005 C CA . LEU A 1 117 ? 10.907 1.049 -9.491 1.00 93.62 117 LEU A CA 1
ATOM 1006 C C . LEU A 1 117 ? 12.388 0.804 -9.191 1.00 93.62 117 LEU A C 1
ATOM 1008 O O . LEU A 1 117 ? 13.165 1.750 -9.197 1.00 93.62 117 LEU A O 1
ATOM 1012 N N . ASN A 1 118 ? 12.797 -0.450 -8.975 1.00 90.62 118 ASN A N 1
ATOM 1013 C CA . ASN A 1 118 ? 14.200 -0.797 -8.724 1.00 90.62 118 ASN A CA 1
ATOM 1014 C C . ASN A 1 118 ? 15.119 -0.378 -9.876 1.00 90.62 118 ASN A C 1
ATOM 1016 O O . ASN A 1 118 ? 16.288 -0.065 -9.650 1.00 90.62 118 ASN A O 1
ATOM 1020 N N . ARG A 1 119 ? 14.598 -0.384 -11.108 1.00 86.69 119 ARG A N 1
ATOM 1021 C CA . ARG A 1 119 ? 15.360 -0.002 -12.289 1.00 86.69 119 ARG A CA 1
ATOM 1022 C C . ARG A 1 119 ? 15.483 1.505 -12.422 1.00 86.69 119 ARG A C 1
ATOM 1024 O O . ARG A 1 119 ? 16.600 2.002 -12.464 1.00 86.69 119 ARG A O 1
ATOM 1031 N N . PHE A 1 120 ? 14.364 2.222 -12.496 1.00 89.50 120 PHE A N 1
ATOM 1032 C CA . PHE A 1 120 ? 14.376 3.672 -12.700 1.00 89.50 120 PHE A CA 1
ATOM 1033 C C . PHE A 1 120 ? 14.887 4.433 -11.472 1.00 89.50 120 PHE A C 1
ATOM 1035 O O . PHE A 1 120 ? 15.440 5.515 -11.627 1.00 89.50 120 PHE A O 1
ATOM 1042 N N . LEU A 1 121 ? 14.758 3.868 -10.268 1.00 91.69 121 LEU A N 1
ATOM 1043 C CA . LEU A 1 121 ? 15.177 4.474 -9.002 1.00 91.69 121 LEU A CA 1
ATOM 1044 C C . LEU A 1 121 ? 16.212 3.581 -8.289 1.00 91.69 121 LEU A C 1
ATOM 1046 O O . LEU A 1 121 ? 15.913 2.996 -7.243 1.00 91.69 121 LEU A O 1
ATOM 1050 N N . PRO A 1 122 ? 17.433 3.437 -8.841 1.00 91.12 122 PRO A N 1
ATOM 1051 C CA . PRO A 1 122 ? 18.425 2.503 -8.320 1.00 91.12 122 PRO A CA 1
ATOM 1052 C C . PRO A 1 122 ? 18.931 2.924 -6.937 1.00 91.12 122 PRO A C 1
ATOM 1054 O O . PRO A 1 122 ? 19.398 4.045 -6.740 1.00 91.12 122 PRO A O 1
ATOM 1057 N N . LEU A 1 123 ? 18.878 2.001 -5.975 1.00 89.75 123 LEU A N 1
ATOM 1058 C CA . LEU A 1 123 ? 19.276 2.252 -4.583 1.00 89.75 123 LEU A CA 1
ATOM 1059 C C . LEU A 1 123 ? 20.773 2.012 -4.315 1.00 89.75 123 LEU A C 1
ATOM 1061 O O . LEU A 1 123 ? 21.266 2.362 -3.243 1.00 89.75 123 LEU A O 1
ATOM 1065 N N . ASN A 1 124 ? 21.483 1.385 -5.256 1.00 90.31 124 ASN A N 1
ATOM 1066 C CA . ASN A 1 124 ? 22.884 0.986 -5.140 1.00 90.31 124 ASN A CA 1
ATOM 1067 C C . ASN A 1 124 ? 23.672 1.258 -6.436 1.00 90.31 124 ASN A C 1
ATOM 1069 O O . ASN A 1 124 ? 23.101 1.509 -7.499 1.00 90.31 124 ASN A O 1
ATOM 1073 N N . GLU A 1 125 ? 25.001 1.183 -6.336 1.00 87.62 125 GLU A N 1
ATOM 1074 C CA . GLU A 1 125 ? 25.915 1.410 -7.465 1.00 87.62 125 GLU A CA 1
ATOM 1075 C C . GLU A 1 125 ? 25.753 0.382 -8.586 1.00 87.62 125 GLU A C 1
ATOM 1077 O O . GLU A 1 125 ? 25.868 0.736 -9.758 1.00 87.62 125 GLU A O 1
ATOM 1082 N N . ASP A 1 126 ? 25.423 -0.867 -8.255 1.00 87.62 126 ASP A N 1
ATOM 1083 C CA . ASP A 1 126 ? 25.169 -1.907 -9.257 1.00 87.62 126 ASP A CA 1
ATOM 1084 C C . ASP A 1 126 ? 23.934 -1.563 -10.095 1.00 87.62 126 ASP A C 1
ATOM 1086 O O . ASP A 1 126 ? 23.974 -1.615 -11.325 1.00 87.62 126 ASP A O 1
ATOM 1090 N N . GLY A 1 127 ? 22.851 -1.129 -9.442 1.00 85.81 127 GLY A N 1
ATOM 1091 C CA . GLY A 1 127 ? 21.636 -0.672 -10.107 1.00 85.81 127 GLY A CA 1
ATOM 1092 C C . GLY A 1 127 ? 21.895 0.550 -10.982 1.00 85.81 127 GLY A C 1
ATOM 1093 O O . GLY A 1 127 ? 21.435 0.590 -12.121 1.00 85.81 127 GLY A O 1
ATOM 1094 N N . LEU A 1 128 ? 22.685 1.512 -10.493 1.00 85.06 128 LEU A N 1
ATOM 1095 C CA . LEU A 1 128 ? 23.085 2.691 -11.262 1.00 85.06 128 LEU A CA 1
ATOM 1096 C C . LEU A 1 128 ? 23.960 2.324 -12.467 1.00 85.06 128 LEU A C 1
ATOM 1098 O O . LEU A 1 128 ? 23.791 2.880 -13.551 1.00 85.06 128 LEU A O 1
ATOM 1102 N N . SER A 1 129 ? 24.893 1.392 -12.294 1.00 83.56 129 SER A N 1
ATOM 1103 C CA . SER A 1 129 ? 25.776 0.916 -13.360 1.00 83.56 129 SER A CA 1
ATOM 1104 C C . SER A 1 129 ? 24.979 0.201 -14.438 1.00 83.56 129 SER A C 1
ATOM 1106 O O . SER A 1 129 ? 25.116 0.516 -15.617 1.00 83.56 129 SER A O 1
ATOM 1108 N N . ALA A 1 130 ? 24.080 -0.690 -14.031 1.00 82.88 130 ALA A N 1
ATOM 1109 C CA . ALA A 1 130 ? 23.214 -1.406 -14.945 1.00 82.88 130 ALA A CA 1
ATOM 1110 C C . ALA A 1 130 ? 22.241 -0.451 -15.657 1.00 82.88 130 ALA A C 1
ATOM 1112 O O . ALA A 1 130 ? 21.969 -0.641 -16.837 1.00 82.88 130 ALA A O 1
ATOM 1113 N N . LEU A 1 131 ? 21.755 0.594 -14.976 1.00 82.31 131 LEU A N 1
ATOM 1114 C CA . LEU A 1 131 ? 20.964 1.665 -15.578 1.00 82.31 131 LEU A CA 1
ATOM 1115 C C . LEU A 1 131 ? 21.809 2.393 -16.649 1.00 82.31 131 LEU A C 1
ATOM 1117 O O . LEU A 1 131 ? 21.428 2.456 -17.809 1.00 82.31 131 LEU A O 1
ATOM 1121 N N . LYS A 1 132 ? 23.029 2.832 -16.331 1.00 80.19 132 LYS A N 1
ATOM 1122 C CA . LYS A 1 132 ? 23.929 3.492 -17.301 1.00 80.19 132 LYS A CA 1
ATOM 1123 C C . LYS A 1 132 ? 24.332 2.626 -18.499 1.00 80.19 132 LYS A C 1
ATOM 1125 O O . LYS A 1 132 ? 24.678 3.189 -19.533 1.00 80.19 132 LYS A O 1
ATOM 1130 N N . GLN A 1 133 ? 24.350 1.305 -18.342 1.00 76.94 133 GLN A N 1
ATOM 1131 C CA . GLN A 1 133 ? 24.652 0.344 -19.409 1.00 76.94 133 GLN A CA 1
ATOM 1132 C C . GLN A 1 133 ? 23.473 0.131 -20.368 1.00 76.94 133 GLN A C 1
ATOM 1134 O O . GLN A 1 133 ? 23.649 -0.474 -21.419 1.00 76.94 133 GLN A O 1
ATOM 1139 N N . CYS A 1 134 ? 22.279 0.637 -20.046 1.00 73.12 134 CYS A N 1
ATOM 1140 C CA . CYS A 1 134 ? 21.153 0.605 -20.967 1.00 73.12 134 CYS A CA 1
ATOM 1141 C C . CYS A 1 134 ? 21.385 1.535 -22.157 1.00 73.12 134 CYS A C 1
ATOM 1143 O O . CYS A 1 134 ? 21.281 2.759 -22.041 1.00 73.12 134 CYS A O 1
ATOM 1145 N N . ASP A 1 135 ? 21.543 0.947 -23.338 1.00 66.88 135 ASP A N 1
ATOM 1146 C CA . ASP A 1 135 ? 21.641 1.683 -24.603 1.00 66.88 135 ASP A CA 1
ATOM 1147 C C . ASP A 1 135 ? 20.336 2.393 -25.011 1.00 66.88 135 ASP A C 1
ATOM 1149 O O . ASP A 1 135 ? 20.278 3.076 -26.030 1.00 66.88 135 ASP A O 1
ATOM 1153 N N . TRP A 1 136 ? 19.271 2.291 -24.215 1.00 67.44 136 TRP A N 1
ATOM 1154 C CA . TRP A 1 136 ? 17.943 2.818 -24.547 1.00 67.44 136 TRP A CA 1
ATOM 1155 C C . TRP A 1 136 ? 17.940 4.350 -24.634 1.00 67.44 136 TRP A C 1
ATOM 1157 O O . TRP A 1 136 ? 17.130 4.933 -25.346 1.00 67.44 136 TRP A O 1
ATOM 1167 N N . PHE A 1 137 ? 18.870 5.008 -23.937 1.00 59.03 137 PHE A N 1
ATOM 1168 C CA . PHE A 1 137 ? 18.980 6.469 -23.894 1.00 59.03 137 PHE A CA 1
ATOM 1169 C C . PHE A 1 137 ? 20.027 7.011 -24.870 1.00 59.03 137 PHE A C 1
ATOM 1171 O O . PHE A 1 137 ? 20.063 8.217 -25.119 1.00 59.03 137 PHE A O 1
ATOM 1178 N N . SER A 1 138 ? 20.877 6.157 -25.448 1.00 54.34 138 SER A N 1
ATOM 1179 C CA . SER A 1 138 ? 21.977 6.583 -26.327 1.00 54.34 138 SER A CA 1
ATOM 1180 C C . SER A 1 138 ? 21.492 7.081 -27.698 1.00 54.34 138 SER A C 1
ATOM 1182 O O . SER A 1 138 ? 22.212 7.807 -28.384 1.00 54.34 138 SER A O 1
ATOM 1184 N N . THR A 1 139 ? 20.251 6.751 -28.067 1.00 49.47 139 THR A N 1
ATOM 1185 C CA . THR A 1 139 ? 19.644 6.999 -29.384 1.00 49.47 139 THR A CA 1
ATOM 1186 C C . THR A 1 139 ? 18.771 8.251 -29.462 1.00 49.47 139 THR A C 1
ATOM 1188 O O . THR A 1 139 ? 18.283 8.567 -30.548 1.00 49.47 139 THR A O 1
ATOM 1191 N N . ILE A 1 140 ? 18.608 9.022 -28.374 1.00 49.56 140 ILE A N 1
ATOM 1192 C CA . ILE A 1 140 ? 17.981 10.350 -28.471 1.00 49.56 140 ILE A CA 1
ATOM 1193 C C . ILE A 1 140 ? 18.915 11.229 -29.302 1.00 49.56 140 ILE A C 1
ATOM 1195 O O . ILE A 1 140 ? 19.945 11.713 -28.834 1.00 49.56 140 ILE A O 1
ATOM 1199 N N . ASN A 1 141 ? 18.556 11.338 -30.580 1.00 40.81 141 ASN A N 1
ATOM 1200 C CA . ASN A 1 141 ? 19.290 11.979 -31.651 1.00 40.81 141 ASN A CA 1
ATOM 1201 C C . ASN A 1 141 ? 20.100 13.185 -31.169 1.00 40.81 141 ASN A C 1
ATOM 1203 O O . ASN A 1 141 ? 19.553 14.245 -30.863 1.00 40.81 141 ASN A O 1
ATOM 1207 N N . ARG A 1 142 ? 21.427 13.045 -31.252 1.00 41.16 142 ARG A N 1
ATOM 1208 C CA . ARG A 1 142 ? 22.374 14.149 -31.418 1.00 41.16 142 ARG A CA 1
ATOM 1209 C C . ARG A 1 142 ? 22.089 14.883 -32.735 1.00 41.16 142 ARG A C 1
ATOM 1211 O O . ARG A 1 142 ? 22.934 14.943 -33.620 1.00 41.16 142 ARG A O 1
ATOM 1218 N N . ARG A 1 143 ? 20.911 15.484 -32.891 1.00 38.28 143 ARG A N 1
ATOM 1219 C CA . ARG A 1 143 ? 20.794 16.671 -33.730 1.00 38.28 143 ARG A CA 1
ATOM 1220 C C . ARG A 1 143 ? 21.264 17.805 -32.845 1.00 38.28 143 ARG A C 1
ATOM 1222 O O . ARG A 1 143 ? 20.475 18.419 -32.137 1.00 38.28 143 ARG A O 1
ATOM 1229 N N . SER A 1 144 ? 22.572 18.041 -32.854 1.00 37.72 144 SER A N 1
ATOM 1230 C CA . SER A 1 144 ? 23.122 19.331 -32.467 1.00 37.72 144 SER A CA 1
ATOM 1231 C C . SER A 1 144 ? 22.479 20.378 -33.375 1.00 37.72 144 SER A C 1
ATOM 1233 O O . SER A 1 144 ? 22.972 20.710 -34.451 1.00 37.72 144 SER A O 1
ATOM 1235 N N . ALA A 1 145 ? 21.313 20.875 -32.969 1.00 40.38 145 ALA A N 1
ATOM 1236 C CA . ALA A 1 145 ? 20.789 22.099 -33.517 1.00 40.38 145 ALA A CA 1
ATOM 1237 C C . ALA A 1 145 ? 21.816 23.160 -33.128 1.00 40.38 145 ALA A C 1
ATOM 1239 O O . ALA A 1 145 ? 21.872 23.592 -31.981 1.00 40.38 145 ALA A O 1
ATOM 1240 N N . LYS A 1 146 ? 22.679 23.542 -34.073 1.00 40.00 146 LYS A N 1
ATOM 1241 C CA . LYS A 1 146 ? 23.384 24.819 -34.016 1.00 40.00 146 LYS A CA 1
ATOM 1242 C C . LYS A 1 146 ? 22.295 25.895 -33.990 1.00 40.00 146 LYS A C 1
ATOM 1244 O O . LYS A 1 146 ? 21.836 26.356 -35.030 1.00 40.00 146 LYS A O 1
ATOM 1249 N N . THR A 1 147 ? 21.779 26.210 -32.809 1.00 46.59 147 THR A N 1
ATOM 1250 C CA . THR A 1 147 ? 20.826 27.296 -32.600 1.00 46.59 147 THR A CA 1
ATOM 1251 C C . THR A 1 147 ? 21.606 28.598 -32.620 1.00 46.59 147 THR A C 1
ATOM 1253 O O . THR A 1 147 ? 22.498 28.800 -31.801 1.00 46.59 147 THR A O 1
ATOM 1256 N N . SER A 1 148 ? 21.298 29.476 -33.578 1.00 50.41 148 SER A N 1
ATOM 1257 C CA . SER A 1 148 ? 21.838 30.834 -33.575 1.00 50.41 148 SER A CA 1
ATOM 1258 C C . SER A 1 148 ? 21.317 31.599 -32.354 1.00 50.41 148 SER A C 1
ATOM 1260 O O . SER A 1 148 ? 20.195 31.361 -31.898 1.00 50.41 148 SER A O 1
ATOM 1262 N N . ALA A 1 149 ? 22.121 32.535 -31.840 1.00 50.81 149 ALA A N 1
ATOM 1263 C CA . ALA A 1 149 ? 21.823 33.322 -30.639 1.00 50.81 149 ALA A CA 1
ATOM 1264 C C . ALA A 1 149 ? 20.457 34.046 -30.685 1.00 50.81 149 ALA A C 1
ATOM 1266 O O . ALA A 1 149 ? 19.859 34.309 -29.649 1.00 50.81 149 ALA A O 1
ATOM 1267 N N . LEU A 1 150 ? 19.911 34.289 -31.880 1.00 48.19 150 LEU A N 1
ATOM 1268 C CA . LEU A 1 150 ? 18.606 34.925 -32.084 1.00 48.19 150 LEU A CA 1
ATOM 1269 C C . LEU A 1 150 ? 17.403 34.030 -31.731 1.00 48.19 150 LEU A C 1
ATOM 1271 O O . LEU A 1 150 ? 16.322 34.548 -31.468 1.00 48.19 150 LEU A O 1
ATOM 1275 N N . ARG A 1 151 ? 17.554 32.697 -31.688 1.00 50.72 151 ARG A N 1
ATOM 1276 C CA . ARG A 1 151 ? 16.468 31.793 -31.254 1.00 50.72 151 ARG A CA 1
ATOM 1277 C C . ARG A 1 151 ? 16.258 31.776 -29.738 1.00 50.72 151 ARG A C 1
ATOM 1279 O O . ARG A 1 151 ? 15.173 31.398 -29.311 1.00 50.72 151 ARG A O 1
ATOM 1286 N N . LEU A 1 152 ? 17.244 32.217 -28.953 1.00 51.62 152 LEU A N 1
ATOM 1287 C CA . LEU A 1 152 ? 17.149 32.327 -27.490 1.00 51.62 152 LEU A CA 1
ATOM 1288 C C . LEU A 1 152 ? 16.260 33.495 -27.032 1.00 51.62 152 LEU A C 1
ATOM 1290 O O . LEU A 1 152 ? 15.868 33.543 -25.874 1.00 51.62 152 LEU A O 1
ATOM 1294 N N . LEU A 1 153 ? 15.922 34.414 -27.941 1.00 49.75 153 LEU A N 1
ATOM 1295 C CA . LEU A 1 153 ? 15.101 35.596 -27.665 1.00 49.75 153 LEU A CA 1
ATOM 1296 C C . LEU A 1 153 ? 13.628 35.416 -28.055 1.00 49.75 153 LEU A C 1
ATOM 1298 O O . LEU A 1 153 ? 12.862 36.378 -28.030 1.00 49.75 153 LEU A O 1
ATOM 1302 N N . ARG A 1 154 ? 13.209 34.207 -28.453 1.00 55.28 154 ARG A N 1
ATOM 1303 C CA . ARG A 1 154 ? 11.796 33.965 -28.759 1.00 55.28 154 ARG A CA 1
ATOM 1304 C C . ARG A 1 154 ? 10.964 34.003 -27.476 1.00 55.28 154 ARG A C 1
ATOM 1306 O O . ARG A 1 154 ? 11.395 33.413 -26.483 1.00 55.28 154 ARG A O 1
ATOM 1313 N N . PRO A 1 155 ? 9.761 34.606 -27.500 1.00 46.56 155 PRO A N 1
ATOM 1314 C CA . PRO A 1 155 ? 8.869 34.644 -26.345 1.00 46.56 155 PRO A CA 1
ATOM 1315 C C . PRO A 1 155 ? 8.603 33.259 -25.751 1.00 46.56 155 PRO A C 1
ATOM 1317 O O . PRO A 1 155 ? 8.523 33.137 -24.538 1.00 46.56 155 PRO A O 1
ATOM 1320 N N . GLU A 1 156 ? 8.555 32.207 -26.579 1.00 49.38 156 GLU A N 1
ATOM 1321 C CA . GLU A 1 156 ? 8.371 30.824 -26.113 1.00 49.38 156 GLU A CA 1
ATOM 1322 C C . GLU A 1 156 ? 9.560 30.299 -25.284 1.00 49.38 156 GLU A C 1
ATOM 1324 O O . GLU A 1 156 ? 9.374 29.566 -24.319 1.00 49.38 156 GLU A O 1
ATOM 1329 N N . VAL A 1 157 ? 10.789 30.687 -25.642 1.00 51.19 157 VAL A N 1
ATOM 1330 C CA . VAL A 1 157 ? 12.020 30.280 -24.940 1.00 51.19 157 VAL A CA 1
ATOM 1331 C C . VAL A 1 157 ? 12.205 31.096 -23.665 1.00 51.19 157 VAL A C 1
ATOM 1333 O O . VAL A 1 157 ? 12.634 30.563 -22.647 1.00 51.19 157 VAL A O 1
ATOM 1336 N N . ILE A 1 158 ? 11.828 32.374 -23.702 1.00 51.50 158 ILE A N 1
ATOM 1337 C CA . ILE A 1 158 ? 11.790 33.237 -22.521 1.00 51.50 158 ILE A CA 1
ATOM 1338 C C . ILE A 1 158 ? 10.711 32.731 -21.550 1.00 51.50 158 ILE A C 1
ATOM 1340 O O . ILE A 1 158 ? 10.988 32.602 -20.365 1.00 51.50 158 ILE A O 1
ATOM 1344 N N . ALA A 1 159 ? 9.526 32.347 -22.032 1.00 47.19 159 ALA A N 1
ATOM 1345 C CA . ALA A 1 159 ? 8.477 31.748 -21.205 1.00 47.19 159 ALA A CA 1
ATOM 1346 C C . ALA A 1 159 ? 8.936 30.433 -20.549 1.00 47.19 159 ALA A C 1
ATOM 1348 O O . ALA A 1 159 ? 8.753 30.264 -19.347 1.00 47.19 159 ALA A O 1
ATOM 1349 N N . ALA A 1 160 ? 9.626 29.560 -21.293 1.00 46.47 160 ALA A N 1
ATOM 1350 C CA . ALA A 1 160 ? 10.224 28.337 -20.750 1.00 46.47 160 ALA A CA 1
ATOM 1351 C C . ALA A 1 160 ? 11.368 28.602 -19.748 1.00 46.47 160 ALA A C 1
ATOM 1353 O O . ALA A 1 160 ? 11.620 27.781 -18.872 1.00 46.47 160 ALA A O 1
ATOM 1354 N N . ALA A 1 161 ? 12.058 29.744 -19.847 1.00 47.78 161 ALA A N 1
ATOM 1355 C CA . ALA A 1 161 ? 13.075 30.163 -18.880 1.00 47.78 161 ALA A CA 1
ATOM 1356 C C . ALA A 1 161 ? 12.478 30.763 -17.589 1.00 47.78 161 ALA A C 1
ATOM 1358 O O . ALA A 1 161 ? 13.167 30.818 -16.572 1.00 47.78 161 ALA A O 1
ATOM 1359 N N . TYR A 1 162 ? 11.218 31.211 -17.626 1.00 42.00 162 TYR A N 1
ATOM 1360 C CA . TYR A 1 162 ? 10.487 31.760 -16.478 1.00 42.00 162 TYR A CA 1
ATOM 1361 C C . TYR A 1 162 ? 9.591 30.730 -15.765 1.00 42.00 162 TYR A C 1
ATOM 1363 O O . TYR A 1 162 ? 9.073 31.037 -14.689 1.00 42.00 162 TYR A O 1
ATOM 1371 N N . GLU A 1 163 ? 9.429 29.512 -16.295 1.00 42.12 163 GLU A N 1
ATOM 1372 C CA . GLU A 1 163 ? 8.818 28.411 -15.544 1.00 42.12 163 GLU A CA 1
ATOM 1373 C C . GLU A 1 163 ? 9.819 27.852 -14.513 1.00 42.12 163 GLU A C 1
ATOM 1375 O O . GLU A 1 163 ? 10.891 27.371 -14.879 1.00 42.12 163 GLU A O 1
ATOM 1380 N N . PRO A 1 164 ? 9.503 27.875 -13.204 1.00 40.00 164 PRO A N 1
ATOM 1381 C CA . PRO A 1 164 ? 10.413 27.414 -12.156 1.00 40.00 164 PRO A CA 1
ATOM 1382 C C . PRO A 1 164 ? 10.475 25.879 -12.033 1.00 40.00 164 PRO A C 1
ATOM 1384 O O . PRO A 1 164 ? 11.041 25.365 -11.066 1.00 40.00 164 PRO A O 1
ATOM 1387 N N . GLU A 1 165 ? 9.911 25.121 -12.978 1.00 42.97 165 GLU A N 1
ATOM 1388 C CA . GLU A 1 165 ? 10.107 23.672 -13.050 1.00 42.97 165 GLU A CA 1
ATOM 1389 C C . GLU A 1 165 ? 11.442 23.381 -13.747 1.00 42.97 165 GLU A C 1
ATOM 1391 O O . GLU A 1 165 ? 11.517 23.205 -14.956 1.00 42.97 165 GLU A O 1
ATOM 1396 N N . VAL A 1 166 ? 12.502 23.396 -12.929 1.00 46.25 166 VAL A N 1
ATOM 1397 C CA . VAL A 1 166 ? 13.870 22.891 -13.151 1.00 46.25 166 VAL A CA 1
ATOM 1398 C C . VAL A 1 166 ? 14.041 22.168 -14.493 1.00 46.25 166 VAL A C 1
ATOM 1400 O O . VAL A 1 166 ? 13.931 20.945 -14.592 1.00 46.25 166 VAL A O 1
ATOM 1403 N N . VAL A 1 167 ? 14.344 22.938 -15.540 1.00 44.38 167 VAL A N 1
ATOM 1404 C CA . VAL A 1 167 ? 14.708 22.403 -16.849 1.00 44.38 167 VAL A CA 1
ATOM 1405 C C . VAL A 1 167 ? 16.044 21.671 -16.697 1.00 44.38 167 VAL A C 1
ATOM 1407 O O . VAL A 1 167 ? 17.120 22.265 -16.728 1.00 44.38 167 VAL A O 1
ATOM 1410 N N . LEU A 1 168 ? 15.969 20.344 -16.569 1.00 50.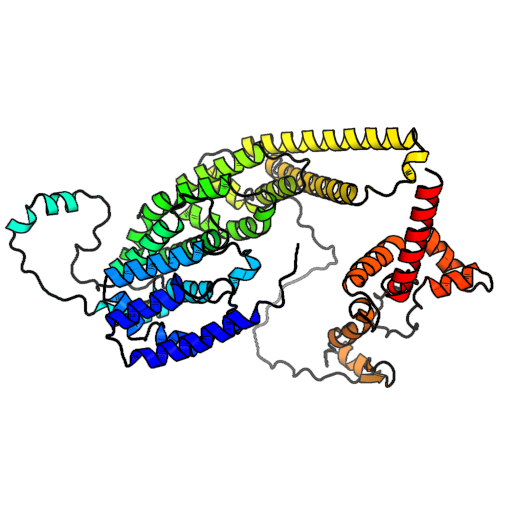06 168 LEU A N 1
ATOM 1411 C CA . LEU A 1 168 ? 17.060 19.353 -16.595 1.00 50.06 168 LEU A CA 1
ATOM 1412 C C . LEU A 1 168 ? 17.892 19.359 -17.903 1.00 50.06 168 LEU A C 1
ATOM 1414 O O . LEU A 1 168 ? 18.607 18.400 -18.194 1.00 50.06 168 LEU A O 1
ATOM 1418 N N . HIS A 1 169 ? 17.808 20.411 -18.722 1.00 47.28 169 HIS A N 1
ATOM 1419 C CA . HIS A 1 169 ? 18.401 20.472 -20.061 1.00 47.28 169 HIS A CA 1
ATOM 1420 C C . HIS A 1 169 ? 19.500 21.525 -20.240 1.00 47.28 169 HIS A C 1
ATOM 1422 O O . HIS A 1 169 ? 20.066 21.619 -21.328 1.00 47.28 169 HIS A O 1
ATOM 1428 N N . THR A 1 170 ? 19.872 22.280 -19.207 1.00 38.62 170 THR A N 1
ATOM 1429 C CA . THR A 1 170 ? 20.927 23.300 -19.324 1.00 38.62 170 THR A CA 1
ATOM 1430 C C . THR A 1 170 ? 22.157 22.943 -18.498 1.00 38.62 170 THR A C 1
ATOM 1432 O O . THR A 1 170 ? 22.298 23.348 -17.350 1.00 38.62 170 THR A O 1
ATOM 1435 N N . GLY A 1 171 ? 23.074 22.190 -19.104 1.00 35.88 171 GLY A N 1
ATOM 1436 C CA . GLY A 1 171 ? 24.411 21.955 -18.558 1.00 35.88 171 GLY A CA 1
ATOM 1437 C C . GLY A 1 171 ? 25.093 20.787 -19.254 1.00 35.88 171 GLY A C 1
ATOM 1438 O O . GLY A 1 171 ? 24.699 19.641 -19.070 1.00 35.88 171 GLY A O 1
ATOM 1439 N N . GLY A 1 172 ? 26.076 21.079 -20.105 1.00 38.69 172 GLY A N 1
ATOM 1440 C CA . GLY A 1 172 ? 26.729 20.099 -20.968 1.00 38.69 172 GLY A CA 1
ATOM 1441 C C . GLY A 1 172 ? 27.261 18.860 -20.238 1.00 38.69 172 GLY A C 1
ATOM 1442 O O . GLY A 1 172 ? 27.828 18.949 -19.156 1.00 38.69 172 GLY A O 1
ATOM 1443 N N . GLY A 1 173 ? 27.117 17.707 -20.894 1.00 38.81 173 GLY A N 1
ATOM 1444 C CA . GLY A 1 173 ? 27.910 16.504 -20.621 1.00 38.81 173 GLY A CA 1
ATOM 1445 C C . GLY A 1 173 ? 27.171 15.317 -20.006 1.00 38.81 173 GLY A C 1
ATOM 1446 O O . GLY A 1 173 ? 27.655 14.192 -20.132 1.00 38.81 173 GLY A O 1
ATOM 1447 N N . VAL A 1 174 ? 25.989 15.503 -19.417 1.00 42.16 174 VAL A N 1
ATOM 1448 C CA . VAL A 1 174 ? 25.365 14.440 -18.617 1.00 42.16 174 VAL A CA 1
ATOM 1449 C C . VAL A 1 174 ? 24.199 13.766 -19.348 1.00 42.16 174 VAL A C 1
ATOM 1451 O O . VAL A 1 174 ? 23.108 14.306 -19.488 1.00 42.16 174 VAL A O 1
ATOM 1454 N N . ARG A 1 175 ? 24.518 12.570 -19.852 1.00 52.53 175 ARG A N 1
ATOM 1455 C CA . ARG A 1 175 ? 23.696 11.419 -20.279 1.00 52.53 175 ARG A CA 1
ATOM 1456 C C . ARG A 1 175 ? 22.164 11.593 -20.176 1.00 52.53 175 ARG A C 1
ATOM 1458 O O . ARG A 1 175 ? 21.605 11.753 -19.098 1.00 52.53 175 ARG A O 1
ATOM 1465 N N . SER A 1 176 ? 21.505 11.411 -21.318 1.00 60.56 176 SER A N 1
ATOM 1466 C CA . SER A 1 176 ? 20.070 11.456 -21.684 1.00 60.56 176 SER A CA 1
ATOM 1467 C C . SER A 1 176 ? 19.043 10.709 -20.806 1.00 60.56 176 SER A C 1
ATOM 1469 O O . SER A 1 176 ? 17.872 10.631 -21.166 1.00 60.56 176 SER A O 1
ATOM 1471 N N . MET A 1 177 ? 19.439 10.162 -19.661 1.00 68.50 177 MET A N 1
ATOM 1472 C CA . MET A 1 177 ? 18.647 9.212 -18.880 1.00 68.50 177 MET A CA 1
ATOM 1473 C C . MET A 1 177 ? 17.937 9.828 -17.671 1.00 68.50 177 MET A C 1
ATOM 1475 O O . MET A 1 177 ? 16.842 9.401 -17.308 1.00 68.50 177 MET A O 1
ATOM 1479 N N . TYR A 1 178 ? 18.525 10.855 -17.056 1.00 78.25 178 TYR A N 1
ATOM 1480 C CA . TYR A 1 178 ? 17.970 11.495 -15.857 1.00 78.25 178 TYR A CA 1
ATOM 1481 C C . TYR A 1 178 ? 16.604 12.165 -16.083 1.00 78.25 178 TYR A C 1
ATOM 1483 O O . TYR A 1 178 ? 15.734 11.990 -15.229 1.00 78.25 178 TYR A O 1
ATOM 1491 N N . PRO A 1 179 ? 16.342 12.832 -17.231 1.00 77.00 179 PRO A N 1
ATOM 1492 C CA . PRO A 1 179 ? 15.009 13.354 -17.534 1.00 77.00 179 PRO A CA 1
ATOM 1493 C C . PRO A 1 179 ? 13.937 12.264 -17.537 1.00 77.00 179 PRO A C 1
ATOM 1495 O O . PRO A 1 179 ? 12.853 12.469 -17.017 1.00 77.00 179 PRO A O 1
ATOM 1498 N N . LYS A 1 180 ? 14.260 11.065 -18.029 1.00 81.19 180 LYS A N 1
ATOM 1499 C CA . LYS A 1 180 ? 13.315 9.944 -18.097 1.00 81.19 180 LYS A CA 1
ATOM 1500 C C . LYS A 1 180 ? 13.070 9.282 -16.745 1.00 81.19 180 LYS A C 1
ATOM 1502 O O . LYS A 1 180 ? 11.948 8.878 -16.470 1.00 81.19 180 LYS A O 1
ATOM 1507 N N . VAL A 1 181 ? 14.084 9.207 -15.881 1.00 85.44 181 VAL A N 1
ATOM 1508 C CA . VAL A 1 181 ? 13.905 8.796 -14.474 1.00 85.44 181 VAL A CA 1
ATOM 1509 C C . VAL A 1 181 ? 12.996 9.783 -13.735 1.00 85.44 181 VAL A C 1
ATOM 1511 O O . VAL A 1 181 ? 12.104 9.380 -12.980 1.00 85.44 181 VAL A O 1
ATOM 1514 N N . TYR A 1 182 ? 13.202 11.079 -13.977 1.00 86.25 182 TYR A N 1
ATOM 1515 C CA . TYR A 1 182 ? 12.353 12.129 -13.431 1.00 86.25 182 TYR A CA 1
ATOM 1516 C C . TYR A 1 182 ? 10.923 12.027 -13.967 1.00 86.25 182 TYR A C 1
ATOM 1518 O O . TYR A 1 182 ? 9.992 11.952 -13.172 1.00 86.25 182 TYR A O 1
ATOM 1526 N N . ASP A 1 183 ? 10.746 11.922 -15.286 1.00 87.31 183 ASP A N 1
ATOM 1527 C CA . ASP A 1 183 ? 9.442 11.776 -15.935 1.00 87.31 183 ASP A CA 1
ATOM 1528 C C . ASP A 1 183 ? 8.704 10.526 -15.472 1.00 87.31 183 ASP A C 1
ATOM 1530 O O . ASP A 1 183 ? 7.511 10.598 -15.198 1.00 87.31 183 ASP A O 1
ATOM 1534 N N . PHE A 1 184 ? 9.397 9.395 -15.320 1.00 91.88 184 PHE A N 1
ATOM 1535 C CA . PHE A 1 184 ? 8.810 8.177 -14.766 1.00 91.88 184 PHE A CA 1
ATOM 1536 C C . PHE A 1 184 ? 8.191 8.445 -13.393 1.00 91.88 184 PHE A C 1
ATOM 1538 O O . PHE A 1 184 ? 7.013 8.176 -13.161 1.00 91.88 184 PHE A O 1
ATOM 1545 N N . SER A 1 185 ? 8.983 9.031 -12.493 1.00 91.56 185 SER A N 1
ATOM 1546 C CA . SER A 1 185 ? 8.549 9.358 -11.135 1.00 91.56 185 SER A CA 1
ATOM 1547 C C . SER A 1 185 ? 7.400 10.361 -11.158 1.00 91.56 185 SER A C 1
ATOM 1549 O O . SER A 1 185 ? 6.402 10.173 -10.467 1.00 91.56 185 SER A O 1
ATOM 1551 N N . ARG A 1 186 ? 7.514 11.398 -11.990 1.00 91.19 186 ARG A N 1
ATOM 1552 C CA . ARG A 1 186 ? 6.522 12.459 -12.146 1.00 91.19 186 ARG A CA 1
ATOM 1553 C C . ARG A 1 186 ? 5.188 11.937 -12.628 1.00 91.19 186 ARG A C 1
ATOM 1555 O O . ARG A 1 186 ? 4.187 12.156 -11.954 1.00 91.19 186 ARG A O 1
ATOM 1562 N N . LEU A 1 187 ? 5.178 11.196 -13.727 1.00 92.38 187 LEU A N 1
ATOM 1563 C CA . LEU A 1 187 ? 3.971 10.608 -14.296 1.00 92.38 187 LEU A CA 1
ATOM 1564 C C . LEU A 1 187 ? 3.326 9.605 -13.334 1.00 92.38 187 LEU A C 1
ATOM 1566 O O . LEU A 1 187 ? 2.100 9.556 -13.242 1.00 92.38 187 LEU A O 1
ATOM 1570 N N . LEU A 1 188 ? 4.121 8.844 -12.573 1.00 93.75 188 LEU A N 1
ATOM 1571 C CA . LEU A 1 188 ? 3.586 7.975 -11.527 1.00 93.75 188 LEU A CA 1
ATOM 1572 C C . LEU A 1 188 ? 2.955 8.767 -10.379 1.00 93.75 188 LEU A C 1
ATOM 1574 O O . LEU A 1 188 ? 1.839 8.446 -9.977 1.00 93.75 188 LEU A O 1
ATOM 1578 N N . PHE A 1 189 ? 3.623 9.798 -9.854 1.00 91.12 189 PHE A N 1
ATOM 1579 C CA . PHE A 1 189 ? 3.066 10.625 -8.782 1.00 91.12 189 PHE A CA 1
ATOM 1580 C C . PHE A 1 189 ? 1.818 11.376 -9.240 1.00 91.12 189 PHE A C 1
ATOM 1582 O O . PHE A 1 189 ? 0.807 11.320 -8.551 1.00 91.12 189 PHE A O 1
ATOM 1589 N N . GLU A 1 190 ? 1.847 12.032 -10.398 1.00 90.94 190 GLU A N 1
ATOM 1590 C CA . GLU A 1 190 ? 0.683 12.714 -10.970 1.00 90.94 190 GLU A CA 1
ATOM 1591 C C . GLU A 1 190 ? -0.450 11.724 -11.233 1.00 90.94 190 GLU A C 1
ATOM 1593 O O . GLU A 1 190 ? -1.578 11.923 -10.789 1.00 90.94 190 GLU A O 1
ATOM 1598 N N . GLY A 1 191 ? -0.153 10.614 -11.907 1.00 91.12 191 GLY A N 1
ATOM 1599 C CA . GLY A 1 191 ? -1.144 9.625 -12.292 1.00 91.12 191 GLY A CA 1
ATOM 1600 C C . GLY A 1 191 ? -1.784 8.939 -11.090 1.00 91.12 191 GLY A C 1
ATOM 1601 O O . GLY A 1 191 ? -3.012 8.849 -11.008 1.00 91.12 191 GLY A O 1
ATOM 1602 N N . LEU A 1 192 ? -0.979 8.454 -10.146 1.00 89.94 192 LEU A N 1
ATOM 1603 C CA . LEU A 1 192 ? -1.483 7.751 -8.974 1.00 89.94 192 LEU A CA 1
ATOM 1604 C C . LEU A 1 192 ? -2.111 8.713 -7.966 1.00 89.94 192 LEU A C 1
ATOM 1606 O O . LEU A 1 192 ? -3.141 8.372 -7.398 1.00 89.94 192 LEU A O 1
ATOM 1610 N N . ALA A 1 193 ? -1.558 9.906 -7.752 1.00 87.31 193 ALA A N 1
ATOM 1611 C CA . ALA A 1 193 ? -2.101 10.845 -6.773 1.00 87.31 193 ALA A CA 1
ATOM 1612 C C . ALA A 1 193 ? -3.303 11.656 -7.299 1.00 87.31 193 ALA A C 1
ATOM 1614 O O . ALA A 1 193 ? -4.018 12.283 -6.515 1.00 87.31 193 ALA A O 1
ATOM 1615 N N . ASN A 1 194 ? -3.570 11.624 -8.611 1.00 84.56 194 ASN A N 1
ATOM 1616 C CA . ASN A 1 194 ? -4.765 12.229 -9.190 1.00 84.56 194 ASN A CA 1
ATOM 1617 C C . ASN A 1 194 ? -6.034 11.495 -8.717 1.00 84.56 194 ASN A C 1
ATOM 1619 O O . ASN A 1 194 ? -6.347 10.377 -9.154 1.00 84.56 194 ASN A O 1
ATOM 1623 N N . CYS A 1 195 ? -6.764 12.158 -7.818 1.00 65.56 195 CYS A N 1
ATOM 1624 C CA . CYS A 1 195 ? -7.909 11.614 -7.099 1.00 65.56 195 CYS A CA 1
ATOM 1625 C C . CYS A 1 195 ? -9.207 12.358 -7.391 1.00 65.56 195 CYS A C 1
ATOM 1627 O O . CYS A 1 195 ? -9.749 13.031 -6.518 1.00 65.56 195 CYS A O 1
ATOM 1629 N N . ASN A 1 196 ? -9.767 12.172 -8.583 1.00 72.62 196 ASN A N 1
ATOM 1630 C CA . ASN A 1 196 ? -11.174 12.516 -8.829 1.00 72.62 196 ASN A CA 1
ATOM 1631 C C . ASN A 1 196 ? -12.151 11.582 -8.080 1.00 72.62 196 ASN A C 1
ATOM 1633 O O . ASN A 1 196 ? -13.334 11.883 -7.978 1.00 72.62 196 ASN A O 1
ATOM 1637 N N . VAL A 1 197 ? -11.663 10.452 -7.554 1.00 74.44 197 VAL A N 1
ATOM 1638 C CA . VAL A 1 197 ? -12.435 9.415 -6.852 1.00 74.44 197 VAL A CA 1
ATOM 1639 C C . VAL A 1 197 ? -11.673 8.981 -5.591 1.00 74.44 197 VAL A C 1
ATOM 1641 O O . VAL A 1 197 ? -10.457 9.183 -5.505 1.00 74.44 197 VAL A O 1
ATOM 1644 N N . VAL A 1 198 ? -12.385 8.387 -4.624 1.00 78.75 198 VAL A N 1
ATOM 1645 C CA . VAL A 1 198 ? -11.798 7.723 -3.447 1.00 78.75 198 VAL A CA 1
ATOM 1646 C C . VAL A 1 198 ? -10.710 6.733 -3.899 1.00 78.75 198 VAL A C 1
ATOM 1648 O O . VAL A 1 198 ? -10.997 5.887 -4.753 1.00 78.75 198 VAL A O 1
ATOM 1651 N N . PRO A 1 199 ? -9.476 6.829 -3.367 1.00 81.00 199 PRO A N 1
ATOM 1652 C CA . PRO A 1 199 ? -8.387 5.932 -3.736 1.00 81.00 199 PRO A CA 1
ATOM 1653 C C . PRO A 1 199 ? -8.720 4.465 -3.463 1.00 81.00 199 PRO A C 1
ATOM 1655 O O . PRO A 1 199 ? -9.246 4.130 -2.403 1.00 81.00 199 PRO A O 1
ATOM 1658 N N . LEU A 1 200 ? -8.363 3.578 -4.392 1.00 84.88 200 LEU A N 1
ATOM 1659 C CA . LEU A 1 200 ? -8.461 2.132 -4.170 1.00 84.88 200 LEU A CA 1
ATOM 1660 C C . LEU A 1 200 ? -7.256 1.608 -3.381 1.00 84.88 200 LEU A C 1
ATOM 1662 O O . LEU A 1 200 ? -6.161 2.157 -3.480 1.00 84.88 200 LEU A O 1
ATOM 1666 N N . PHE A 1 201 ? -7.418 0.487 -2.672 1.00 82.25 201 PHE A N 1
ATOM 1667 C CA . PHE A 1 201 ? -6.338 -0.141 -1.897 1.00 82.25 201 PHE A CA 1
ATOM 1668 C C . PHE A 1 201 ? -5.081 -0.438 -2.727 1.00 82.25 201 PHE A C 1
ATOM 1670 O O . PHE A 1 201 ? -3.966 -0.166 -2.288 1.00 82.25 201 PHE A O 1
ATOM 1677 N N . ALA A 1 202 ? -5.238 -0.936 -3.958 1.00 86.94 202 ALA A N 1
ATOM 1678 C CA . ALA A 1 202 ? -4.108 -1.159 -4.858 1.00 86.94 202 ALA A CA 1
ATOM 1679 C C . ALA A 1 202 ? -3.400 0.159 -5.227 1.00 86.94 202 ALA A C 1
ATOM 1681 O O . ALA A 1 202 ? -2.180 0.251 -5.144 1.00 86.94 202 ALA A O 1
ATOM 1682 N N . GLN A 1 203 ? -4.145 1.214 -5.557 1.00 87.62 203 GLN A N 1
ATOM 1683 C CA . GLN A 1 203 ? -3.584 2.540 -5.838 1.00 87.62 203 GLN A CA 1
ATOM 1684 C C . GLN A 1 203 ? -2.817 3.104 -4.629 1.00 87.62 203 GLN A C 1
ATOM 1686 O O . GLN A 1 203 ? -1.695 3.586 -4.779 1.00 87.62 203 GLN A O 1
ATOM 1691 N N . VAL A 1 204 ? -3.388 2.992 -3.425 1.00 84.25 204 VAL A N 1
ATOM 1692 C CA . VAL A 1 204 ? -2.744 3.390 -2.163 1.00 84.25 204 VAL A CA 1
ATOM 1693 C C . VAL A 1 204 ? -1.450 2.609 -1.961 1.00 84.25 204 VAL A C 1
ATOM 1695 O O . VAL A 1 204 ? -0.406 3.202 -1.693 1.00 84.25 204 VAL A O 1
ATOM 1698 N N . TYR A 1 205 ? -1.480 1.289 -2.150 1.00 85.50 205 TYR A N 1
ATOM 1699 C CA . TYR A 1 205 ? -0.299 0.440 -2.029 1.00 85.50 205 TYR A CA 1
ATOM 1700 C C . TYR A 1 205 ? 0.781 0.782 -3.075 1.00 85.50 205 TYR A C 1
ATOM 1702 O O . TYR A 1 205 ? 1.964 0.834 -2.735 1.00 85.50 205 TYR A O 1
ATOM 1710 N N . ALA A 1 206 ? 0.398 1.104 -4.315 1.00 89.88 206 ALA A N 1
ATOM 1711 C CA . ALA A 1 206 ? 1.315 1.526 -5.378 1.00 89.88 206 ALA A CA 1
ATOM 1712 C C . ALA A 1 206 ? 2.025 2.850 -5.057 1.00 89.88 206 ALA A C 1
ATOM 1714 O O . ALA A 1 206 ? 3.250 2.940 -5.184 1.00 89.88 206 ALA A O 1
ATOM 1715 N N . ILE A 1 207 ? 1.275 3.858 -4.594 1.00 87.62 207 ILE A N 1
ATOM 1716 C CA . ILE A 1 207 ? 1.835 5.140 -4.132 1.00 87.62 207 ILE A CA 1
ATOM 1717 C C . ILE A 1 207 ? 2.753 4.914 -2.947 1.00 87.62 207 ILE A C 1
ATOM 1719 O O . ILE A 1 207 ? 3.838 5.478 -2.888 1.00 87.62 207 ILE A O 1
ATOM 1723 N N . ASN A 1 208 ? 2.334 4.069 -2.012 1.00 83.19 208 ASN A N 1
ATOM 1724 C CA . ASN A 1 208 ? 3.110 3.755 -0.829 1.00 83.19 208 ASN A CA 1
ATOM 1725 C C . ASN A 1 208 ? 4.484 3.181 -1.207 1.00 83.19 208 ASN A C 1
ATOM 1727 O O . ASN A 1 208 ? 5.509 3.670 -0.738 1.00 83.19 208 ASN A O 1
ATOM 1731 N N . MET A 1 209 ? 4.524 2.202 -2.115 1.00 87.12 209 MET A N 1
ATOM 1732 C CA . MET A 1 209 ? 5.791 1.671 -2.622 1.00 87.12 209 MET A CA 1
ATOM 1733 C C . MET A 1 209 ? 6.616 2.729 -3.357 1.00 87.12 209 MET A C 1
ATOM 1735 O O . MET A 1 209 ? 7.815 2.819 -3.114 1.00 87.12 209 MET A O 1
ATOM 1739 N N . LEU A 1 210 ? 5.986 3.566 -4.188 1.00 90.44 210 LEU A N 1
ATOM 1740 C CA . LEU A 1 210 ? 6.674 4.653 -4.886 1.00 90.44 210 LEU A CA 1
ATOM 1741 C C . LEU A 1 210 ? 7.315 5.647 -3.914 1.00 90.44 210 LEU A C 1
ATOM 1743 O O . LEU A 1 210 ? 8.474 5.992 -4.092 1.00 90.44 210 LEU A O 1
ATOM 1747 N N . VAL A 1 211 ? 6.599 6.083 -2.875 1.00 85.19 211 VAL A N 1
ATOM 1748 C CA . VAL A 1 211 ? 7.114 7.033 -1.876 1.00 85.19 211 VAL A CA 1
ATOM 1749 C C . VAL A 1 211 ? 8.313 6.447 -1.140 1.00 85.19 211 VAL A C 1
ATOM 1751 O O . VAL A 1 211 ? 9.324 7.133 -0.991 1.00 85.19 211 VAL A O 1
ATOM 1754 N N . ILE A 1 212 ? 8.234 5.185 -0.706 1.00 83.62 212 ILE A N 1
ATOM 1755 C CA . ILE A 1 212 ? 9.349 4.510 -0.028 1.00 83.62 212 ILE A CA 1
ATOM 1756 C C . ILE A 1 212 ? 10.555 4.431 -0.957 1.00 83.62 212 ILE A C 1
ATOM 1758 O O . ILE A 1 212 ? 11.645 4.854 -0.577 1.00 83.62 212 ILE A O 1
ATOM 1762 N N . HIS A 1 213 ? 10.362 3.906 -2.170 1.00 89.12 213 HIS A N 1
ATOM 1763 C CA . HIS A 1 213 ? 11.446 3.710 -3.127 1.00 89.12 213 HIS A CA 1
ATOM 1764 C C . HIS A 1 213 ? 12.064 5.028 -3.550 1.00 89.12 213 HIS A C 1
ATOM 1766 O O . HIS A 1 213 ? 13.279 5.148 -3.507 1.00 89.12 213 HIS A O 1
ATOM 1772 N N . TYR A 1 214 ? 11.251 6.030 -3.881 1.00 89.38 214 TYR A N 1
ATOM 1773 C CA . TYR A 1 214 ? 11.721 7.362 -4.240 1.00 89.38 214 TYR A CA 1
ATOM 1774 C C . TYR A 1 214 ? 12.498 8.006 -3.093 1.00 89.38 214 TYR A C 1
ATOM 1776 O O . TYR A 1 214 ? 13.576 8.549 -3.304 1.00 89.38 214 TYR A O 1
ATOM 1784 N N . THR A 1 215 ? 12.006 7.906 -1.857 1.00 84.56 215 THR A N 1
ATOM 1785 C CA . THR A 1 215 ? 12.709 8.491 -0.709 1.00 84.56 215 THR A CA 1
ATOM 1786 C C . THR A 1 215 ? 14.038 7.783 -0.448 1.00 84.56 215 THR A C 1
ATOM 1788 O O . THR A 1 215 ? 15.067 8.438 -0.285 1.00 84.56 215 THR A O 1
ATOM 1791 N N . SER A 1 216 ? 14.048 6.448 -0.465 1.00 87.25 216 SER A N 1
ATOM 1792 C CA . SER A 1 216 ? 15.275 5.651 -0.353 1.00 87.25 216 SER A CA 1
ATOM 1793 C C . SER A 1 216 ? 16.254 5.953 -1.482 1.00 87.25 216 SER A C 1
ATOM 1795 O O . SER A 1 216 ? 17.448 6.093 -1.236 1.00 87.25 216 SER A O 1
ATOM 1797 N N . PHE A 1 217 ? 15.751 6.101 -2.704 1.00 90.06 217 PHE A N 1
ATOM 1798 C CA . PHE A 1 217 ? 16.526 6.450 -3.885 1.00 90.06 217 PHE A CA 1
ATOM 1799 C C . PHE A 1 217 ? 17.213 7.791 -3.698 1.00 90.06 217 PHE A C 1
ATOM 1801 O O . PHE A 1 217 ? 18.436 7.896 -3.781 1.00 90.06 217 PHE A O 1
ATOM 1808 N N . VAL A 1 218 ? 16.426 8.799 -3.353 1.00 88.62 218 VAL A N 1
ATOM 1809 C CA . VAL A 1 218 ? 16.893 10.159 -3.186 1.00 88.62 218 VAL A CA 1
ATOM 1810 C C . VAL A 1 218 ? 17.901 10.280 -2.040 1.00 88.62 218 VAL A C 1
ATOM 1812 O O . VAL A 1 218 ? 18.819 11.085 -2.157 1.00 88.62 218 VAL A O 1
ATOM 1815 N N . PHE A 1 219 ? 17.796 9.488 -0.967 1.00 86.75 219 PHE A N 1
ATOM 1816 C CA . PHE A 1 219 ? 18.756 9.482 0.151 1.00 86.75 219 PHE A CA 1
ATOM 1817 C C . PHE A 1 219 ? 19.877 8.439 0.046 1.00 86.75 219 PHE A C 1
ATOM 1819 O O . PHE A 1 219 ? 20.759 8.410 0.909 1.00 86.75 219 PHE A O 1
ATOM 1826 N N . SER A 1 220 ? 19.869 7.587 -0.979 1.00 89.31 220 SER A N 1
ATOM 1827 C CA . SER A 1 220 ? 20.942 6.618 -1.208 1.00 89.31 220 SER A CA 1
ATOM 1828 C C . SER A 1 220 ? 22.275 7.343 -1.402 1.00 89.31 220 SER A C 1
ATOM 1830 O O . SER A 1 220 ? 22.317 8.465 -1.911 1.00 89.31 220 SER A O 1
ATOM 1832 N N . LYS A 1 221 ? 23.383 6.715 -1.005 1.00 88.50 221 LYS A N 1
ATOM 1833 C CA . LYS A 1 221 ? 24.724 7.245 -1.281 1.00 88.50 221 LYS A CA 1
ATOM 1834 C C . LYS A 1 221 ? 25.160 6.798 -2.670 1.00 88.50 221 LYS A C 1
ATOM 1836 O O . LYS A 1 221 ? 24.934 5.648 -3.029 1.00 88.50 221 LYS A O 1
ATOM 1841 N N . THR A 1 222 ? 25.802 7.688 -3.419 1.00 88.38 222 THR A N 1
ATOM 1842 C CA . THR A 1 222 ? 26.476 7.332 -4.671 1.00 88.38 222 THR A CA 1
ATOM 1843 C C . THR A 1 222 ? 27.815 8.052 -4.789 1.00 88.38 222 THR A C 1
ATOM 1845 O O . THR A 1 222 ? 28.013 9.123 -4.219 1.00 88.38 222 THR A O 1
ATOM 1848 N N . SER A 1 223 ? 28.730 7.424 -5.512 1.00 87.88 223 SER A N 1
ATOM 1849 C CA . SER A 1 223 ? 30.025 7.941 -5.943 1.00 87.88 223 SER A CA 1
ATOM 1850 C C . SER A 1 223 ? 29.937 8.794 -7.214 1.00 87.88 223 SER A C 1
ATOM 1852 O O . SER A 1 223 ? 30.851 9.569 -7.491 1.00 87.88 223 SER A O 1
ATOM 1854 N N . ASP A 1 224 ? 28.840 8.693 -7.973 1.00 86.44 224 ASP A N 1
ATOM 1855 C CA . ASP A 1 224 ? 28.626 9.498 -9.175 1.00 86.44 224 ASP A CA 1
ATOM 1856 C C . ASP A 1 224 ? 28.137 10.911 -8.822 1.00 86.44 224 ASP A C 1
ATOM 1858 O O . ASP A 1 224 ? 27.019 11.115 -8.342 1.00 86.44 224 ASP A O 1
ATOM 1862 N N . VAL A 1 225 ? 28.983 11.902 -9.098 1.00 85.06 225 VAL A N 1
ATOM 1863 C CA . VAL A 1 225 ? 28.729 13.315 -8.784 1.00 85.06 225 VAL A CA 1
ATOM 1864 C C . VAL A 1 225 ? 27.500 13.862 -9.514 1.00 85.06 225 VAL A C 1
ATOM 1866 O O . VAL A 1 225 ? 26.734 14.633 -8.935 1.00 85.06 225 VAL A O 1
ATOM 1869 N N . ASP A 1 226 ? 27.287 13.480 -10.770 1.00 81.25 226 ASP A N 1
ATOM 1870 C CA . ASP A 1 226 ? 26.168 13.984 -11.564 1.00 81.25 226 ASP A CA 1
ATOM 1871 C C . ASP A 1 226 ? 24.851 13.339 -11.133 1.00 81.25 226 ASP A C 1
ATOM 1873 O O . ASP A 1 226 ? 23.809 13.997 -11.097 1.00 81.25 226 ASP A O 1
ATOM 1877 N N . PHE A 1 227 ? 24.902 12.071 -10.733 1.00 83.25 227 PHE A N 1
ATOM 1878 C CA . PHE A 1 227 ? 23.754 11.387 -10.158 1.00 83.25 227 PHE A CA 1
ATOM 1879 C C . PHE A 1 227 ? 23.391 11.921 -8.769 1.00 83.25 227 PHE A C 1
ATOM 1881 O O . PHE A 1 227 ? 22.210 12.053 -8.449 1.00 83.25 227 PHE A O 1
ATOM 1888 N N . GLU A 1 228 ? 24.376 12.297 -7.947 1.00 85.25 228 GLU A N 1
ATOM 1889 C CA . GLU A 1 228 ? 24.106 12.960 -6.667 1.00 85.25 228 GLU A CA 1
ATOM 1890 C C . GLU A 1 228 ? 23.469 14.342 -6.873 1.00 85.25 228 GLU A C 1
ATOM 1892 O O . GLU A 1 228 ? 22.494 14.662 -6.191 1.00 85.25 228 GLU A O 1
ATOM 1897 N N . LYS A 1 229 ? 23.925 15.129 -7.862 1.00 84.31 229 LYS A N 1
ATOM 1898 C CA . LYS A 1 229 ? 23.256 16.387 -8.249 1.00 84.31 229 LYS A CA 1
ATOM 1899 C C . LYS A 1 229 ? 21.813 16.147 -8.690 1.00 84.31 229 LYS A C 1
ATOM 1901 O O . LYS A 1 229 ? 20.917 16.870 -8.263 1.00 84.31 229 LYS A O 1
ATOM 1906 N N . PHE A 1 230 ? 21.566 15.119 -9.505 1.00 84.31 230 PHE A N 1
ATOM 1907 C CA . PHE A 1 230 ? 20.212 14.746 -9.920 1.00 84.31 230 PHE A CA 1
ATOM 1908 C C . PHE A 1 230 ? 19.311 14.390 -8.730 1.00 84.31 230 PHE A C 1
ATOM 1910 O O . PHE A 1 230 ? 18.185 14.886 -8.631 1.00 84.31 230 PHE A O 1
ATOM 1917 N N . LYS A 1 231 ? 19.811 13.586 -7.786 1.00 86.56 231 LYS A N 1
ATOM 1918 C CA . LYS A 1 231 ? 19.084 13.269 -6.551 1.00 86.56 231 LYS A CA 1
ATOM 1919 C C . LYS A 1 231 ? 18.839 14.510 -5.702 1.00 86.56 231 LYS A C 1
ATOM 1921 O O . LYS A 1 231 ? 17.752 14.637 -5.153 1.00 86.56 231 LYS A O 1
ATOM 1926 N N . HIS A 1 232 ? 19.794 15.436 -5.622 1.00 83.12 232 HIS A N 1
ATOM 1927 C CA . HIS A 1 232 ? 19.607 16.709 -4.927 1.00 83.12 232 HIS A CA 1
ATOM 1928 C C . HIS A 1 232 ? 18.467 17.529 -5.541 1.00 83.12 232 HIS A C 1
ATOM 1930 O O . HIS A 1 232 ? 17.548 17.913 -4.825 1.00 83.12 232 HIS A O 1
ATOM 1936 N N . MET A 1 233 ? 18.451 17.709 -6.864 1.00 82.12 233 MET A N 1
ATOM 1937 C CA . MET A 1 233 ? 17.339 18.385 -7.552 1.00 82.12 233 MET A CA 1
ATOM 1938 C C . MET A 1 233 ? 16.002 17.665 -7.320 1.00 82.12 233 MET A C 1
ATOM 1940 O O . MET A 1 233 ? 14.969 18.292 -7.103 1.00 82.12 233 MET A O 1
ATOM 1944 N N . SER A 1 234 ? 16.026 16.331 -7.289 1.00 83.81 234 SER A N 1
ATOM 1945 C CA . SER A 1 234 ? 14.854 15.504 -6.987 1.00 83.81 234 SER A CA 1
ATOM 1946 C C . SER A 1 234 ? 14.347 15.683 -5.541 1.00 83.81 234 SER A C 1
ATOM 1948 O O . SER A 1 234 ? 13.146 15.538 -5.307 1.00 83.81 234 SER A O 1
ATOM 1950 N N . ARG A 1 235 ? 15.217 16.033 -4.572 1.00 82.12 235 ARG A N 1
ATOM 1951 C CA . ARG A 1 235 ? 14.826 16.419 -3.190 1.00 82.12 235 ARG A CA 1
ATOM 1952 C C . ARG A 1 235 ? 14.088 17.747 -3.177 1.00 82.12 235 ARG A C 1
ATOM 1954 O O . ARG A 1 235 ? 13.107 17.898 -2.459 1.00 82.12 235 ARG A O 1
ATOM 1961 N N . GLU A 1 236 ? 14.592 18.705 -3.945 1.00 78.44 236 GLU A N 1
ATOM 1962 C CA . GLU A 1 236 ? 14.070 20.072 -3.983 1.00 78.44 236 GLU A CA 1
ATOM 1963 C C . GLU A 1 236 ? 12.791 20.194 -4.817 1.00 78.44 236 GLU A C 1
ATOM 1965 O O . GLU A 1 236 ? 12.046 21.167 -4.677 1.00 78.44 236 GLU A O 1
ATOM 1970 N N . SER A 1 237 ? 12.497 19.194 -5.654 1.00 79.62 237 SER A N 1
ATOM 1971 C CA . SER A 1 237 ? 11.261 19.151 -6.425 1.00 79.62 237 SER A CA 1
ATOM 1972 C C . SER A 1 237 ? 10.033 19.175 -5.509 1.00 79.62 237 SER A C 1
ATOM 1974 O O . SER A 1 237 ? 9.832 18.314 -4.647 1.00 79.62 237 SER A O 1
ATOM 1976 N N . LYS A 1 238 ? 9.146 20.146 -5.753 1.00 80.00 238 LYS A N 1
ATOM 1977 C CA . LYS A 1 238 ? 7.837 20.257 -5.088 1.00 80.00 238 LYS A CA 1
ATOM 1978 C C . LYS A 1 238 ? 6.802 19.272 -5.632 1.00 80.00 238 LYS A C 1
ATOM 1980 O O . LYS A 1 238 ? 5.660 19.281 -5.186 1.00 80.00 238 LYS A O 1
ATOM 1985 N N . MET A 1 239 ? 7.174 18.427 -6.591 1.00 80.62 239 MET A N 1
ATOM 1986 C CA . MET A 1 239 ? 6.282 17.469 -7.240 1.00 80.62 239 MET A CA 1
ATOM 1987 C C . MET A 1 239 ? 5.610 16.518 -6.241 1.00 80.62 239 MET A C 1
ATOM 1989 O O . MET A 1 239 ? 4.396 16.322 -6.318 1.00 80.62 239 MET A O 1
ATOM 1993 N N . LEU A 1 240 ? 6.363 15.950 -5.289 1.00 73.56 240 LEU A N 1
ATOM 1994 C CA . LEU A 1 240 ? 5.769 15.072 -4.275 1.00 73.56 240 LEU A CA 1
ATOM 1995 C C . LEU A 1 240 ? 4.810 15.851 -3.384 1.00 73.56 240 LEU A C 1
ATOM 1997 O O . LEU A 1 240 ? 3.711 15.378 -3.142 1.00 73.56 240 LEU A O 1
ATOM 2001 N N . GLU A 1 241 ? 5.184 17.042 -2.921 1.00 76.94 241 GLU A N 1
ATOM 2002 C CA . GLU A 1 241 ? 4.298 17.865 -2.095 1.00 76.94 241 GLU A CA 1
ATOM 2003 C C . GLU A 1 241 ? 3.002 18.223 -2.843 1.00 76.94 241 GLU A C 1
ATOM 2005 O O . GLU A 1 241 ? 1.910 17.979 -2.332 1.00 76.94 241 GLU A O 1
ATOM 2010 N N . LYS A 1 242 ? 3.114 18.726 -4.079 1.00 83.88 242 LYS A N 1
ATOM 2011 C CA . LYS A 1 242 ? 1.990 19.152 -4.928 1.00 83.88 242 LYS A CA 1
ATOM 2012 C C . LYS A 1 242 ? 0.990 18.022 -5.181 1.00 83.88 242 LYS A C 1
ATOM 2014 O O . LYS A 1 242 ? -0.215 18.253 -5.120 1.00 83.88 242 LYS A O 1
ATOM 2019 N N . ASN A 1 243 ? 1.483 16.812 -5.447 1.00 82.31 243 ASN A N 1
ATOM 2020 C CA . ASN A 1 243 ? 0.647 15.674 -5.827 1.00 82.31 243 ASN A CA 1
ATOM 2021 C C . ASN A 1 243 ? 0.203 14.835 -4.621 1.00 82.31 243 ASN A C 1
ATOM 2023 O O . ASN A 1 243 ? -0.963 14.462 -4.512 1.00 82.31 243 ASN A O 1
ATOM 2027 N N . LEU A 1 244 ? 1.110 14.549 -3.686 1.00 78.44 244 LEU A N 1
ATOM 2028 C CA . LEU A 1 244 ? 0.856 13.624 -2.585 1.00 78.44 244 LEU A CA 1
ATOM 2029 C C . LEU A 1 244 ? 0.066 14.268 -1.441 1.00 78.44 244 LEU A C 1
ATOM 2031 O O . LEU A 1 244 ? -0.719 13.572 -0.801 1.00 78.44 244 LEU A O 1
ATOM 2035 N N . LYS A 1 245 ? 0.213 15.580 -1.197 1.00 78.69 245 LYS A N 1
ATOM 2036 C CA . LYS A 1 245 ? -0.537 16.272 -0.135 1.00 78.69 245 LYS A CA 1
ATOM 2037 C C . LYS A 1 245 ? -2.054 16.158 -0.327 1.00 78.69 245 LYS A C 1
ATOM 2039 O O . LYS A 1 245 ? -2.716 15.662 0.588 1.00 78.69 245 LYS A O 1
ATOM 2044 N N . PRO A 1 246 ? -2.637 16.547 -1.483 1.00 81.62 246 PRO A N 1
ATOM 2045 C CA . PRO A 1 246 ? -4.082 16.437 -1.682 1.00 81.62 246 PRO A CA 1
ATOM 2046 C C . PRO A 1 246 ? -4.554 14.981 -1.670 1.00 81.62 246 PRO A C 1
ATOM 2048 O O . PRO A 1 246 ? -5.643 14.696 -1.171 1.00 81.62 246 PRO A O 1
ATOM 2051 N N . PHE A 1 247 ? -3.730 14.063 -2.189 1.00 82.44 247 PHE A N 1
ATOM 2052 C CA . PHE A 1 247 ? -4.006 12.629 -2.166 1.00 82.44 247 PHE A CA 1
ATOM 2053 C C . PHE A 1 247 ? -4.144 12.105 -0.738 1.00 82.44 247 PHE A C 1
ATOM 2055 O O . PHE A 1 247 ? -5.183 11.553 -0.387 1.00 82.44 247 PHE A O 1
ATOM 2062 N N . LEU A 1 248 ? -3.115 12.300 0.092 1.00 76.88 248 LEU A N 1
ATOM 2063 C CA . LEU A 1 248 ? -3.085 11.789 1.458 1.00 76.88 248 LEU A CA 1
ATOM 2064 C C . LEU A 1 248 ? -4.188 12.420 2.305 1.00 76.88 248 LEU A C 1
ATOM 2066 O O . LEU A 1 248 ? -4.847 11.708 3.055 1.00 76.88 248 LEU A O 1
ATOM 2070 N N . HIS A 1 249 ? -4.449 13.716 2.128 1.00 79.50 249 HIS A N 1
ATOM 2071 C CA . HIS A 1 249 ? -5.553 14.397 2.796 1.00 79.50 249 HIS A CA 1
ATOM 2072 C C . HIS A 1 249 ? -6.910 13.753 2.456 1.00 79.50 249 HIS A C 1
ATOM 2074 O O . HIS A 1 249 ? -7.657 13.376 3.357 1.00 79.50 249 HIS A O 1
ATOM 2080 N N . ARG A 1 250 ? -7.225 13.554 1.166 1.00 80.50 250 ARG A N 1
ATOM 2081 C CA . ARG A 1 250 ? -8.483 12.908 0.735 1.00 80.50 250 ARG A CA 1
ATOM 2082 C C . ARG A 1 250 ? -8.567 11.452 1.181 1.00 80.50 250 ARG A C 1
ATOM 2084 O O . ARG A 1 250 ? -9.606 11.025 1.676 1.00 80.50 250 ARG A O 1
ATOM 2091 N N . TRP A 1 251 ? -7.484 10.698 1.016 1.00 79.12 251 TRP A N 1
ATOM 2092 C CA . TRP A 1 251 ? -7.407 9.298 1.420 1.00 79.12 251 TRP A CA 1
ATOM 2093 C C . TRP A 1 251 ? -7.701 9.152 2.912 1.00 79.12 251 TRP A C 1
ATOM 2095 O O . TRP A 1 251 ? -8.652 8.461 3.279 1.00 79.12 251 TRP A O 1
ATOM 2105 N N . LEU A 1 252 ? -6.973 9.893 3.754 1.00 75.81 252 LEU A N 1
ATOM 2106 C CA . LEU A 1 252 ? -7.171 9.902 5.199 1.00 75.81 252 LEU A CA 1
ATOM 2107 C C . LEU A 1 252 ? -8.574 10.356 5.583 1.00 75.81 252 LEU A C 1
ATOM 2109 O O . LEU A 1 252 ? -9.106 9.802 6.529 1.00 75.81 252 LEU A O 1
ATOM 2113 N N . GLN A 1 253 ? -9.210 11.290 4.877 1.00 79.56 253 GLN A N 1
ATOM 2114 C CA . GLN A 1 253 ? -10.602 11.665 5.158 1.00 79.56 253 GLN A CA 1
ATOM 2115 C C . GLN A 1 253 ? -11.617 10.577 4.771 1.00 79.56 253 GLN A C 1
ATOM 2117 O O . GLN A 1 253 ? -12.613 10.396 5.465 1.00 79.56 253 GLN A O 1
ATOM 2122 N N . SER A 1 254 ? -11.372 9.853 3.679 1.00 77.69 254 SER A N 1
ATOM 2123 C CA . SER A 1 254 ? -12.316 8.880 3.100 1.00 77.69 254 SER A CA 1
ATOM 2124 C C . SER A 1 254 ? -12.214 7.453 3.657 1.00 77.69 254 SER A C 1
ATOM 2126 O O . SER A 1 254 ? -13.118 6.648 3.449 1.00 77.69 254 SER A O 1
ATOM 2128 N N . LEU A 1 255 ? -11.119 7.125 4.347 1.00 71.50 255 LEU A N 1
ATOM 2129 C CA . LEU A 1 255 ? -10.822 5.780 4.849 1.00 71.50 255 LEU A CA 1
ATOM 2130 C C . LEU A 1 255 ? -11.850 5.294 5.894 1.00 71.50 255 LEU A C 1
ATOM 2132 O O . LEU A 1 255 ? -12.023 5.970 6.911 1.00 71.50 255 LEU A O 1
ATOM 2136 N N . PRO A 1 256 ? -12.468 4.111 5.747 1.00 72.25 256 PRO A N 1
ATOM 2137 C CA . PRO A 1 256 ? -13.268 3.496 6.809 1.00 72.25 256 PRO A CA 1
ATOM 2138 C C . PRO A 1 256 ? -12.390 3.161 8.020 1.00 72.25 256 PRO A C 1
ATOM 2140 O O . PRO A 1 256 ? -11.251 2.749 7.845 1.00 72.25 256 PRO A O 1
ATOM 2143 N N . PHE A 1 257 ? -12.899 3.290 9.249 1.00 69.50 257 PHE A N 1
ATOM 2144 C CA . PHE A 1 257 ? -12.104 3.012 10.458 1.00 69.50 257 PHE A CA 1
ATOM 2145 C C . PHE A 1 257 ? -11.656 1.542 10.595 1.00 69.50 257 PHE A C 1
ATOM 2147 O O . PHE A 1 257 ? -10.653 1.270 11.253 1.00 69.50 257 PHE A O 1
ATOM 2154 N N . ASP A 1 258 ? -12.369 0.608 9.961 1.00 65.62 258 ASP A N 1
ATOM 2155 C CA . ASP A 1 258 ? -12.088 -0.833 10.002 1.00 65.62 258 ASP A CA 1
ATOM 2156 C C . ASP A 1 258 ? -10.830 -1.252 9.222 1.00 65.62 258 ASP A C 1
ATOM 2158 O O . ASP A 1 258 ? -10.126 -2.171 9.642 1.00 65.62 258 ASP A O 1
ATOM 2162 N N . ASP A 1 259 ? -10.501 -0.548 8.136 1.00 64.56 259 ASP A N 1
ATOM 2163 C CA . ASP A 1 259 ? -9.430 -0.942 7.204 1.00 64.56 259 ASP A CA 1
ATOM 2164 C C . ASP A 1 259 ? -8.058 -0.340 7.564 1.00 64.56 259 ASP A C 1
ATOM 2166 O O . ASP A 1 259 ? -7.032 -0.659 6.964 1.00 64.56 259 ASP A O 1
ATOM 2170 N N . ILE A 1 260 ? -8.011 0.514 8.588 1.00 62.34 260 ILE A N 1
ATOM 2171 C CA . ILE A 1 260 ? -6.839 1.338 8.905 1.00 62.34 260 ILE A CA 1
ATOM 2172 C C . ILE A 1 260 ? -5.699 0.535 9.564 1.00 62.34 260 ILE A C 1
ATOM 2174 O O . ILE A 1 260 ? -4.533 0.939 9.512 1.00 62.34 260 ILE A O 1
ATOM 2178 N N . TYR A 1 261 ? -6.006 -0.609 10.184 1.00 56.41 261 TYR A N 1
ATOM 2179 C CA . TYR A 1 261 ? -5.069 -1.282 11.086 1.00 56.41 261 TYR A CA 1
ATOM 2180 C C . TYR A 1 261 ? -3.790 -1.780 10.397 1.00 56.41 261 TYR A C 1
ATOM 2182 O O . TYR A 1 261 ? -2.689 -1.518 10.879 1.00 56.41 261 TYR A O 1
ATOM 2190 N N . GLU A 1 262 ? -3.903 -2.470 9.260 1.00 59.94 262 GLU A N 1
ATOM 2191 C CA . GLU A 1 262 ? -2.720 -2.995 8.562 1.00 59.94 262 GLU A CA 1
ATOM 2192 C C . GLU A 1 262 ? -1.946 -1.906 7.809 1.00 59.94 262 GLU A C 1
ATOM 2194 O O . GLU A 1 262 ? -0.721 -1.989 7.671 1.00 59.94 262 GLU A O 1
ATOM 2199 N N . GLU A 1 263 ? -2.640 -0.864 7.348 1.00 63.19 263 GLU A N 1
ATOM 2200 C CA . GLU A 1 263 ? -2.043 0.183 6.521 1.00 63.19 263 GLU A CA 1
ATOM 2201 C C . GLU A 1 263 ? -1.264 1.204 7.357 1.00 63.19 263 GLU A C 1
ATOM 2203 O O . GLU A 1 263 ? -0.131 1.530 6.992 1.00 63.19 263 GLU A O 1
ATOM 2208 N N . LEU A 1 264 ? -1.798 1.644 8.508 1.00 58.91 264 LEU A N 1
ATOM 2209 C CA . LEU A 1 264 ? -1.105 2.591 9.389 1.00 58.91 264 LEU A CA 1
ATOM 2210 C C . LEU A 1 264 ? 0.084 1.967 10.141 1.00 58.91 264 LEU A C 1
ATOM 2212 O O . LEU A 1 264 ? 1.060 2.667 10.411 1.00 58.91 264 LEU A O 1
ATOM 2216 N N . LEU A 1 265 ? 0.074 0.664 10.454 1.00 58.97 265 LEU A N 1
ATOM 2217 C CA . LEU A 1 265 ? 1.219 0.032 11.133 1.00 58.97 265 LEU A CA 1
ATOM 2218 C C . LEU A 1 265 ? 2.470 0.033 10.239 1.00 58.97 265 LEU A C 1
ATOM 2220 O O . LEU A 1 265 ? 3.571 0.347 10.690 1.00 58.97 265 LEU A O 1
ATOM 2224 N N . GLY A 1 266 ? 2.283 -0.241 8.944 1.00 60.94 266 GLY A N 1
ATOM 2225 C CA . GLY A 1 266 ? 3.334 -0.095 7.939 1.00 60.94 266 GLY A CA 1
ATOM 2226 C C . GLY A 1 266 ? 3.668 1.364 7.618 1.00 60.94 266 GLY A C 1
ATOM 2227 O O . GLY A 1 266 ? 4.664 1.618 6.953 1.00 60.94 266 GLY A O 1
ATOM 2228 N N . PHE A 1 267 ? 2.859 2.327 8.056 1.00 61.84 267 PHE A N 1
ATOM 2229 C CA . PHE A 1 267 ? 2.998 3.750 7.745 1.00 61.84 267 PHE A CA 1
ATOM 2230 C C . PHE A 1 267 ? 4.021 4.460 8.638 1.00 61.84 267 PHE A C 1
ATOM 2232 O O . PHE A 1 267 ? 4.564 5.476 8.228 1.00 61.84 267 PHE A O 1
ATOM 2239 N N . LYS A 1 268 ? 4.365 3.918 9.814 1.00 62.19 268 LYS A N 1
ATOM 2240 C CA . LYS A 1 268 ? 5.279 4.555 10.783 1.00 62.19 268 LYS A CA 1
ATOM 2241 C C . LYS A 1 268 ? 6.677 4.852 10.223 1.00 62.19 268 LYS A C 1
ATOM 2243 O O . LYS A 1 268 ? 7.113 6.000 10.207 1.00 62.19 268 LYS A O 1
ATOM 2248 N N . GLU A 1 269 ? 7.378 3.829 9.731 1.00 62.66 269 GLU A N 1
ATOM 2249 C CA . GLU A 1 269 ? 8.723 3.971 9.138 1.00 62.66 269 GLU A CA 1
ATOM 2250 C C . GLU A 1 269 ? 8.712 4.900 7.914 1.00 62.66 269 GLU A C 1
ATOM 2252 O O . GLU A 1 269 ? 9.683 5.595 7.618 1.00 62.66 269 GLU A O 1
ATOM 2257 N N . LYS A 1 270 ? 7.566 4.958 7.238 1.00 63.91 270 LYS A N 1
ATOM 2258 C CA . LYS A 1 270 ? 7.343 5.683 5.988 1.00 63.91 270 LYS A CA 1
ATOM 2259 C C . LYS A 1 270 ? 6.996 7.148 6.231 1.00 63.91 270 LYS A C 1
ATOM 2261 O O . LYS A 1 270 ? 7.472 8.015 5.509 1.00 63.91 270 LYS A O 1
ATOM 2266 N N . MET A 1 271 ? 6.263 7.435 7.302 1.00 62.22 271 MET A N 1
ATOM 2267 C CA . MET A 1 271 ? 5.994 8.777 7.812 1.00 62.22 271 MET A CA 1
ATOM 2268 C C . MET A 1 271 ? 7.268 9.449 8.318 1.00 62.22 271 MET A C 1
ATOM 2270 O O . MET A 1 271 ? 7.454 10.638 8.086 1.00 62.22 271 MET A O 1
ATOM 2274 N N . LEU A 1 272 ? 8.195 8.692 8.917 1.00 64.94 272 LEU A N 1
ATOM 2275 C CA . LEU A 1 272 ? 9.523 9.207 9.270 1.00 64.94 272 LEU A CA 1
ATOM 2276 C C . LEU A 1 272 ? 10.321 9.632 8.029 1.00 64.94 272 LEU A C 1
ATOM 2278 O O . LEU A 1 272 ? 11.017 10.646 8.060 1.00 64.94 272 LEU A O 1
ATOM 2282 N N . LEU A 1 273 ? 10.232 8.865 6.939 1.00 64.25 273 LEU A N 1
ATOM 2283 C CA . LEU A 1 273 ? 10.867 9.190 5.659 1.00 64.25 273 LEU A CA 1
ATOM 2284 C C . LEU A 1 273 ? 10.192 10.391 4.981 1.00 64.25 273 LEU A C 1
ATOM 2286 O O . LEU A 1 273 ? 10.885 11.289 4.509 1.00 64.25 273 LEU A O 1
ATOM 2290 N N . TYR A 1 274 ? 8.860 10.457 5.007 1.00 65.69 274 TYR A N 1
ATOM 2291 C CA . TYR A 1 274 ? 8.099 11.580 4.462 1.00 65.69 274 TYR A CA 1
ATOM 2292 C C . TYR A 1 274 ? 8.352 12.883 5.231 1.00 65.69 274 TYR A C 1
ATOM 2294 O O . TYR A 1 274 ? 8.631 13.909 4.617 1.00 65.69 274 TYR A O 1
ATOM 2302 N N . TYR A 1 275 ? 8.371 12.834 6.566 1.00 66.62 275 TYR A N 1
ATOM 2303 C CA . TYR A 1 275 ? 8.742 13.962 7.425 1.00 66.62 275 TYR A CA 1
ATOM 2304 C C . TYR A 1 275 ? 10.138 14.512 7.094 1.00 66.62 275 TYR A C 1
ATOM 2306 O O . TYR A 1 275 ? 10.336 15.727 7.099 1.00 66.62 275 TYR A O 1
ATOM 2314 N N . LYS A 1 276 ? 11.109 13.638 6.781 1.00 66.25 276 LYS A N 1
ATOM 2315 C CA . LYS A 1 276 ? 12.466 14.066 6.392 1.00 66.25 276 LYS A CA 1
ATOM 2316 C C . LYS A 1 276 ? 12.485 14.887 5.102 1.00 66.25 276 LYS A C 1
ATOM 2318 O O . LYS A 1 276 ? 13.378 15.715 4.960 1.00 66.25 276 LYS A O 1
ATOM 2323 N N . LEU A 1 277 ? 11.553 14.644 4.178 1.00 65.88 277 LEU A N 1
ATOM 2324 C CA . LEU A 1 277 ? 11.457 15.380 2.916 1.00 65.88 277 LEU A CA 1
ATOM 2325 C C . LEU A 1 277 ? 10.547 16.612 3.026 1.00 65.88 277 LEU A C 1
ATOM 2327 O O . LEU A 1 277 ? 10.910 17.676 2.536 1.00 65.88 277 LEU A O 1
ATOM 2331 N N . TYR A 1 278 ? 9.390 16.491 3.687 1.00 71.25 278 TYR A N 1
ATOM 2332 C CA . TYR A 1 278 ? 8.323 17.499 3.660 1.00 71.25 278 TYR A CA 1
ATOM 2333 C C . TYR A 1 278 ? 7.711 17.730 5.044 1.00 71.25 278 TYR A C 1
ATOM 2335 O O . TYR A 1 278 ? 6.552 17.415 5.319 1.00 71.25 278 TYR A O 1
ATOM 2343 N N . SER A 1 279 ? 8.504 18.319 5.935 1.00 68.88 279 SER A N 1
ATOM 2344 C CA . SER A 1 279 ? 8.120 18.555 7.328 1.00 68.88 279 SER A CA 1
ATOM 2345 C C . SER A 1 279 ? 6.877 19.444 7.503 1.00 68.88 279 SER A C 1
ATOM 2347 O O . SER A 1 279 ? 6.122 19.236 8.447 1.00 68.88 279 SER A O 1
ATOM 2349 N N . LYS A 1 280 ? 6.622 20.392 6.588 1.00 67.31 280 LYS A N 1
ATOM 2350 C CA . LYS A 1 280 ? 5.412 21.240 6.602 1.00 67.31 280 LYS A CA 1
ATOM 2351 C C . LYS A 1 280 ? 4.158 20.462 6.216 1.00 67.31 280 LYS A C 1
ATOM 2353 O O . LYS A 1 280 ? 3.165 20.511 6.922 1.00 67.31 280 LYS A O 1
ATOM 2358 N N . THR A 1 281 ? 4.224 19.700 5.131 1.00 67.25 281 THR A N 1
ATOM 2359 C CA . THR A 1 281 ? 3.108 18.882 4.639 1.00 67.25 281 THR A CA 1
ATOM 2360 C C . THR A 1 281 ? 2.715 17.790 5.628 1.00 67.25 281 THR A C 1
ATOM 2362 O O . THR A 1 281 ? 1.558 17.393 5.706 1.00 67.25 281 THR A O 1
ATOM 2365 N N . PHE A 1 282 ? 3.685 17.320 6.408 1.00 69.69 282 PHE A N 1
ATOM 2366 C CA . PHE A 1 282 ? 3.461 16.384 7.495 1.00 69.69 282 PHE A CA 1
ATOM 2367 C C . PHE A 1 282 ? 2.528 16.947 8.584 1.00 69.69 282 PHE A C 1
ATOM 2369 O O . PHE A 1 282 ? 1.704 16.197 9.096 1.00 69.69 282 PHE A O 1
ATOM 2376 N N . ILE A 1 283 ? 2.596 18.250 8.892 1.00 71.62 283 ILE A N 1
ATOM 2377 C CA . ILE A 1 283 ? 1.719 18.904 9.883 1.00 71.62 283 ILE A CA 1
ATOM 2378 C C . ILE A 1 283 ? 0.257 18.816 9.445 1.00 71.62 283 ILE A C 1
ATOM 2380 O O . ILE A 1 283 ? -0.586 18.363 10.213 1.00 71.62 283 ILE A O 1
ATOM 2384 N N . ASP A 1 284 ? -0.026 19.153 8.188 1.00 72.50 284 ASP A N 1
ATOM 2385 C CA . ASP A 1 284 ? -1.392 19.128 7.655 1.00 72.50 284 ASP A CA 1
ATOM 2386 C C . ASP A 1 284 ? -1.997 17.711 7.699 1.00 72.50 284 ASP A C 1
ATOM 2388 O O . ASP A 1 284 ? -3.193 17.528 7.910 1.00 72.50 284 ASP A O 1
ATOM 2392 N N . LEU A 1 285 ? -1.173 16.671 7.520 1.00 72.81 285 LEU A N 1
ATOM 2393 C CA . LEU A 1 285 ? -1.624 15.279 7.630 1.00 72.81 285 LEU A CA 1
ATOM 2394 C C . LEU A 1 285 ? -1.943 14.884 9.066 1.00 72.81 285 LEU A C 1
ATOM 2396 O O . LEU A 1 285 ? -2.898 14.142 9.301 1.00 72.81 285 LEU A O 1
ATOM 2400 N N . LEU A 1 286 ? -1.143 15.360 10.016 1.00 74.12 286 LEU A N 1
ATOM 2401 C CA . LEU A 1 286 ? -1.400 15.137 11.429 1.00 74.12 286 LEU A CA 1
ATOM 2402 C C . LEU A 1 286 ? -2.701 15.806 11.861 1.00 74.12 286 LEU A C 1
ATOM 2404 O O . LEU A 1 286 ? -3.478 15.166 12.558 1.00 74.12 286 LEU A O 1
ATOM 2408 N N . GLU A 1 287 ? -2.979 17.017 11.377 1.00 79.38 287 GLU A N 1
ATOM 2409 C CA . GLU A 1 287 ? -4.237 17.720 11.642 1.00 79.38 287 GLU A CA 1
ATOM 2410 C C . GLU A 1 287 ? -5.454 16.915 11.148 1.00 79.38 287 GLU A C 1
ATOM 2412 O O . GLU A 1 287 ? -6.461 16.792 11.846 1.00 79.38 287 GLU A O 1
ATOM 2417 N N . VAL A 1 288 ? -5.361 16.276 9.974 1.00 79.88 288 VAL A N 1
ATOM 2418 C CA . VAL A 1 288 ? -6.421 15.376 9.482 1.00 79.88 288 VAL A CA 1
ATOM 2419 C C . VAL A 1 288 ? -6.606 14.171 10.409 1.00 79.88 288 VAL A C 1
ATOM 2421 O O . VAL A 1 288 ? -7.741 13.795 10.708 1.00 79.88 288 VAL A O 1
ATOM 2424 N N . ILE A 1 289 ? -5.514 13.555 10.869 1.00 78.88 289 ILE A N 1
ATOM 2425 C CA . ILE A 1 289 ? -5.562 12.398 11.779 1.00 78.88 289 ILE A CA 1
ATOM 2426 C C . ILE A 1 289 ? -6.162 12.801 13.130 1.00 78.88 289 ILE A C 1
ATOM 2428 O O . ILE A 1 289 ? -7.037 12.105 13.645 1.00 78.88 289 ILE A O 1
ATOM 2432 N N . GLU A 1 290 ? -5.739 13.937 13.673 1.00 80.25 290 GLU A N 1
ATOM 2433 C CA . GLU A 1 290 ? -6.260 14.542 14.897 1.00 80.25 290 GLU A CA 1
ATOM 2434 C C . GLU A 1 290 ? -7.763 14.817 14.788 1.00 80.25 290 GLU A C 1
ATOM 2436 O O . GLU A 1 290 ? -8.537 14.331 15.616 1.00 80.25 290 GLU A O 1
ATOM 2441 N N . ASN A 1 291 ? -8.209 15.473 13.715 1.00 84.00 291 ASN A N 1
ATOM 2442 C CA . ASN A 1 291 ? -9.630 15.724 13.473 1.00 84.00 291 ASN A CA 1
ATOM 2443 C C . ASN A 1 291 ? -10.438 14.422 13.376 1.00 84.00 291 ASN A C 1
ATOM 2445 O O . ASN A 1 291 ? -11.556 14.334 13.887 1.00 84.00 291 ASN A O 1
ATOM 2449 N N . ARG A 1 292 ? -9.869 13.360 12.799 1.00 82.00 292 ARG A N 1
ATOM 2450 C CA . ARG A 1 292 ? -10.517 12.042 12.795 1.00 82.00 292 ARG A CA 1
ATOM 2451 C C . ARG A 1 292 ? -10.587 11.405 14.178 1.00 82.00 292 ARG A C 1
ATOM 2453 O O . ARG A 1 292 ? -11.617 10.820 14.507 1.00 82.00 292 ARG A O 1
ATOM 2460 N N . CYS A 1 293 ? -9.546 11.532 14.997 1.00 82.69 293 CYS A N 1
ATOM 2461 C CA . CYS A 1 293 ? -9.577 11.102 16.397 1.00 82.69 293 CYS A CA 1
ATOM 2462 C C . CYS A 1 293 ? -10.644 11.866 17.198 1.00 82.69 293 CYS A C 1
ATOM 2464 O O . CYS A 1 293 ? -11.365 11.253 17.991 1.00 82.69 293 CYS A O 1
ATOM 2466 N N . ARG A 1 294 ? -10.814 13.172 16.947 1.00 83.44 294 ARG A N 1
ATOM 2467 C CA . ARG A 1 294 ? -11.859 14.004 17.570 1.00 83.44 294 ARG A CA 1
ATOM 2468 C C . ARG A 1 294 ? -13.271 13.545 17.219 1.00 83.44 294 ARG A C 1
ATOM 2470 O O . ARG A 1 294 ? -14.111 13.456 18.108 1.00 83.44 294 ARG A O 1
ATOM 2477 N N . VAL A 1 295 ? -13.524 13.154 15.971 1.00 85.62 295 VAL A N 1
ATOM 2478 C CA . VAL A 1 295 ? -14.861 12.712 15.519 1.00 85.62 295 VAL A CA 1
ATOM 2479 C C . VAL A 1 295 ? -15.135 11.223 15.807 1.00 85.62 295 VAL A C 1
ATOM 2481 O O . VAL A 1 295 ? -16.282 10.787 15.793 1.00 85.62 295 VAL A O 1
ATOM 2484 N N . ALA A 1 296 ? -14.112 10.422 16.118 1.00 83.81 296 ALA A N 1
ATOM 2485 C CA . ALA A 1 296 ? -14.270 8.985 16.350 1.00 83.81 296 ALA A CA 1
ATOM 2486 C C . ALA A 1 296 ? -15.157 8.658 17.574 1.00 83.81 296 ALA A C 1
ATOM 2488 O O . ALA A 1 296 ? -14.812 8.978 18.711 1.00 83.81 296 ALA A O 1
ATOM 2489 N N . ASP A 1 297 ? -16.277 7.975 17.344 1.00 83.75 297 ASP A N 1
ATOM 2490 C CA . ASP A 1 297 ? -17.119 7.349 18.373 1.00 83.75 297 ASP A CA 1
ATOM 2491 C C . ASP A 1 297 ? -16.446 6.112 19.004 1.00 83.75 297 ASP A C 1
ATOM 2493 O O . ASP A 1 297 ? -16.322 5.072 18.362 1.00 83.75 297 ASP A O 1
ATOM 2497 N N . LEU A 1 298 ? -16.025 6.212 20.267 1.00 81.38 298 LEU A N 1
ATOM 2498 C CA . LEU A 1 298 ? -15.325 5.143 20.992 1.00 81.38 298 LEU A CA 1
ATOM 2499 C C . LEU A 1 298 ? -16.228 3.973 21.420 1.00 81.38 298 LEU A C 1
ATOM 2501 O O . LEU A 1 298 ? -15.711 2.965 21.906 1.00 81.38 298 LEU A O 1
ATOM 2505 N N . THR A 1 299 ? -17.547 4.058 21.216 1.00 77.19 299 THR A N 1
ATOM 2506 C CA . THR A 1 299 ? -18.444 2.903 21.392 1.00 77.19 299 THR A CA 1
ATOM 2507 C C . THR A 1 299 ? -18.281 1.860 20.285 1.00 77.19 299 THR A C 1
ATOM 2509 O O . THR A 1 299 ? -18.650 0.697 20.464 1.00 77.19 299 THR A O 1
ATOM 2512 N N . LEU A 1 300 ? -17.688 2.245 19.151 1.00 79.88 300 LEU A N 1
ATOM 2513 C CA . LEU A 1 300 ? -17.407 1.357 18.031 1.00 79.88 300 LEU A CA 1
ATOM 2514 C C . LEU A 1 300 ? -15.996 0.768 18.158 1.00 79.88 300 LEU A C 1
ATOM 2516 O O . LEU A 1 300 ? -14.997 1.481 18.266 1.00 79.88 300 LEU A O 1
ATOM 2520 N N . LEU A 1 301 ? -15.892 -0.564 18.089 1.00 78.81 301 LEU A N 1
ATOM 2521 C CA . LEU A 1 301 ? -14.614 -1.281 18.215 1.00 78.81 301 LEU A CA 1
ATOM 2522 C C . LEU A 1 301 ? -13.577 -0.826 17.176 1.00 78.81 301 LEU A C 1
ATOM 2524 O O . LEU A 1 301 ? -12.386 -0.761 17.475 1.00 78.81 301 LEU A O 1
ATOM 2528 N N . SER A 1 302 ? -14.020 -0.510 15.963 1.00 76.62 302 SER A N 1
ATOM 2529 C CA . SER A 1 302 ? -13.174 -0.049 14.862 1.00 76.62 302 SER A CA 1
ATOM 2530 C C . SER A 1 302 ? -12.523 1.304 15.150 1.00 76.62 302 SER A C 1
ATOM 2532 O O . SER A 1 302 ? -11.324 1.486 14.947 1.00 76.62 302 SER A O 1
ATOM 2534 N N . HIS A 1 303 ? -13.280 2.220 15.745 1.00 82.19 303 HIS A N 1
ATOM 2535 C CA . HIS A 1 303 ? -12.809 3.534 16.165 1.00 82.19 303 HIS A CA 1
ATOM 2536 C C . HIS A 1 303 ? -11.853 3.440 17.361 1.00 82.19 303 HIS A C 1
ATOM 2538 O O . HIS A 1 303 ? -10.810 4.095 17.374 1.00 82.19 303 HIS A O 1
ATOM 2544 N N . ALA A 1 304 ? -12.156 2.579 18.338 1.00 81.31 304 ALA A N 1
ATOM 2545 C CA . ALA A 1 304 ? -11.258 2.317 19.463 1.00 81.31 304 ALA A CA 1
ATOM 2546 C C . ALA A 1 304 ? -9.919 1.714 18.996 1.00 81.31 304 ALA A C 1
ATOM 2548 O O . ALA A 1 304 ? -8.854 2.123 19.463 1.00 81.31 304 ALA A O 1
ATOM 2549 N N . LYS A 1 305 ? -9.950 0.785 18.029 1.00 81.69 305 LYS A N 1
ATOM 2550 C CA . LYS A 1 305 ? -8.744 0.231 17.389 1.00 81.69 305 LYS A CA 1
ATOM 2551 C C . LYS A 1 305 ? -7.954 1.298 16.632 1.00 81.69 305 LYS A C 1
ATOM 2553 O O . LYS A 1 305 ? -6.731 1.321 16.750 1.00 81.69 305 LYS A O 1
ATOM 2558 N N . PHE A 1 306 ? -8.635 2.178 15.896 1.00 82.00 306 PHE A N 1
ATOM 2559 C CA . PHE A 1 306 ? -8.004 3.303 15.209 1.00 82.00 306 PHE A CA 1
ATOM 2560 C C . PHE A 1 306 ? -7.268 4.223 16.187 1.00 82.00 306 PHE A C 1
ATOM 2562 O O . PHE A 1 306 ? -6.073 4.448 16.013 1.00 82.00 306 PHE A O 1
ATOM 2569 N N . ILE A 1 307 ? -7.939 4.687 17.247 1.00 82.88 307 ILE A N 1
ATOM 2570 C CA . ILE A 1 307 ? -7.326 5.570 18.250 1.00 82.88 307 ILE A CA 1
ATOM 2571 C C . ILE A 1 307 ? -6.146 4.879 18.933 1.00 82.88 307 ILE A C 1
ATOM 2573 O O . ILE A 1 307 ? -5.074 5.469 19.040 1.00 82.88 307 ILE A O 1
ATOM 2577 N N . TYR A 1 308 ? -6.300 3.615 19.339 1.00 83.81 308 TYR A N 1
ATOM 2578 C CA . TYR A 1 308 ? -5.200 2.839 19.914 1.00 83.81 308 TYR A CA 1
ATOM 2579 C C . TYR A 1 308 ? -3.977 2.814 18.998 1.00 83.81 308 TYR A C 1
ATOM 2581 O O . TYR A 1 308 ? -2.847 3.014 19.450 1.00 83.81 308 TYR A O 1
ATOM 2589 N N . LEU A 1 309 ? -4.194 2.600 17.706 1.00 78.44 309 LEU A N 1
ATOM 2590 C CA . LEU A 1 309 ? -3.121 2.522 16.735 1.00 78.44 309 LEU A CA 1
ATOM 2591 C C . LEU A 1 309 ? -2.483 3.885 16.460 1.00 78.44 309 LEU A C 1
ATOM 2593 O O . LEU A 1 309 ? -1.261 3.969 16.423 1.00 78.44 309 LEU A O 1
ATOM 2597 N N . VAL A 1 310 ? -3.268 4.956 16.339 1.00 78.06 310 VAL A N 1
ATOM 2598 C CA . VAL A 1 310 ? -2.739 6.325 16.221 1.00 78.06 310 VAL A CA 1
ATOM 2599 C C . VAL A 1 310 ? -1.867 6.658 17.432 1.00 78.06 310 VAL A C 1
ATOM 2601 O O . VAL A 1 310 ? -0.715 7.057 17.277 1.00 78.06 310 VAL A O 1
ATOM 2604 N N . VAL A 1 311 ? -2.362 6.411 18.643 1.00 80.81 311 VAL A N 1
ATOM 2605 C CA . VAL A 1 311 ? -1.640 6.716 19.885 1.00 80.81 311 VAL A CA 1
ATOM 2606 C C . VAL A 1 311 ? -0.336 5.917 19.989 1.00 80.81 311 VAL A C 1
ATOM 2608 O O . VAL A 1 311 ? 0.712 6.477 20.296 1.00 80.81 311 VAL A O 1
ATOM 2611 N N . THR A 1 312 ? -0.364 4.620 19.680 1.00 76.31 312 THR A N 1
ATOM 2612 C CA . THR A 1 312 ? 0.812 3.746 19.833 1.00 76.31 312 THR A CA 1
ATOM 2613 C C . THR A 1 312 ? 1.811 3.816 18.677 1.00 76.31 312 THR A C 1
ATOM 2615 O O . THR A 1 312 ? 3.013 3.650 18.904 1.00 76.31 312 THR A O 1
ATOM 2618 N N . ALA A 1 313 ? 1.353 4.048 17.443 1.00 72.06 313 ALA A N 1
ATOM 2619 C CA . ALA A 1 313 ? 2.203 4.059 16.253 1.00 72.06 313 ALA A CA 1
ATOM 2620 C C . ALA A 1 313 ? 2.666 5.468 15.864 1.00 72.06 313 ALA A C 1
ATOM 2622 O O . ALA A 1 313 ? 3.820 5.623 15.458 1.00 72.06 313 ALA A O 1
ATOM 2623 N N . ILE A 1 314 ? 1.787 6.470 15.988 1.00 71.69 314 ILE A N 1
ATOM 2624 C CA . ILE A 1 314 ? 2.031 7.849 15.541 1.00 71.69 314 ILE A CA 1
ATOM 2625 C C . ILE A 1 314 ? 2.485 8.738 16.695 1.00 71.69 314 ILE A C 1
ATOM 2627 O O . ILE A 1 314 ? 3.355 9.558 16.477 1.00 71.69 314 ILE A O 1
ATOM 2631 N N . PHE A 1 315 ? 1.991 8.573 17.923 1.00 73.94 315 PHE A N 1
ATOM 2632 C CA . PHE A 1 315 ? 2.395 9.416 19.067 1.00 73.94 315 PHE A CA 1
ATOM 2633 C C . PHE A 1 315 ? 3.441 8.748 19.969 1.00 73.94 315 PHE A C 1
ATOM 2635 O O . PHE A 1 315 ? 3.394 8.788 21.202 1.00 73.94 315 PHE A O 1
ATOM 2642 N N . ASP A 1 316 ? 4.430 8.109 19.348 1.00 74.88 316 ASP A N 1
ATOM 2643 C CA . ASP A 1 316 ? 5.570 7.566 20.074 1.00 74.88 316 ASP A CA 1
ATOM 2644 C C . ASP A 1 316 ? 6.605 8.653 20.434 1.00 74.88 316 ASP A C 1
ATOM 2646 O O . ASP A 1 316 ? 6.461 9.834 20.125 1.00 74.88 316 ASP A O 1
ATOM 2650 N N . SER A 1 317 ? 7.678 8.272 21.136 1.00 68.94 317 SER A N 1
ATOM 2651 C CA . SER A 1 317 ? 8.720 9.233 21.537 1.00 68.94 317 SER A CA 1
ATOM 2652 C C . SER A 1 317 ? 9.407 9.914 20.350 1.00 68.94 317 SER A C 1
ATOM 2654 O O . SER A 1 317 ? 9.840 11.060 20.482 1.00 68.94 317 SER A O 1
ATOM 2656 N N . VAL A 1 318 ? 9.507 9.236 19.204 1.00 68.94 318 VAL A N 1
ATOM 2657 C CA . VAL A 1 318 ? 10.155 9.770 18.006 1.00 68.94 318 VAL A CA 1
ATOM 2658 C C . VAL A 1 318 ? 9.289 10.870 17.412 1.00 68.94 318 VAL A C 1
ATOM 2660 O O . VAL A 1 318 ? 9.785 11.977 17.202 1.00 68.94 318 VAL A O 1
ATOM 2663 N N . PHE A 1 319 ? 7.996 10.627 17.225 1.00 70.12 319 PHE A N 1
ATOM 2664 C CA . PHE A 1 319 ? 7.091 11.641 16.699 1.00 70.12 319 PHE A CA 1
ATOM 2665 C C . PHE A 1 319 ? 6.871 12.794 17.669 1.00 70.12 319 PHE A C 1
ATOM 2667 O O . PHE A 1 319 ? 6.983 13.937 17.241 1.00 70.12 319 PHE A O 1
ATOM 2674 N N . CYS A 1 320 ? 6.700 12.559 18.974 1.00 71.56 320 CYS A N 1
ATOM 2675 C CA . CYS A 1 320 ? 6.630 13.662 19.944 1.00 71.56 320 CYS A CA 1
ATOM 2676 C C . CYS A 1 320 ? 7.877 14.567 19.873 1.00 71.56 320 CYS A C 1
ATOM 2678 O O . CYS A 1 320 ? 7.773 15.787 19.991 1.00 71.56 320 CYS A O 1
ATOM 2680 N N . SER A 1 321 ? 9.063 13.999 19.617 1.00 71.06 321 SER A N 1
ATOM 2681 C CA . SER A 1 321 ? 10.274 14.799 19.390 1.00 71.06 321 SER A CA 1
ATOM 2682 C C . SER A 1 321 ? 10.227 15.609 18.085 1.00 71.06 321 SER A C 1
ATOM 2684 O O . SER A 1 321 ? 10.775 16.708 18.030 1.00 71.06 321 SER A O 1
ATOM 2686 N N . MET A 1 322 ? 9.559 15.099 17.046 1.00 71.38 322 MET A N 1
ATOM 2687 C CA . MET A 1 322 ? 9.336 15.809 15.782 1.00 71.38 322 MET A CA 1
ATOM 2688 C C . MET A 1 322 ? 8.337 16.954 15.944 1.00 71.38 322 MET A C 1
ATOM 2690 O O . MET A 1 322 ? 8.633 18.056 15.497 1.00 71.38 322 MET A O 1
ATOM 2694 N N . TYR A 1 323 ? 7.224 16.734 16.648 1.00 71.88 323 TYR A N 1
ATOM 2695 C CA . TYR A 1 323 ? 6.260 17.780 17.012 1.00 71.88 323 TYR A CA 1
ATOM 2696 C C . TYR A 1 323 ? 6.953 18.958 17.706 1.00 71.88 323 TYR A C 1
ATOM 2698 O O . TYR A 1 323 ? 6.857 20.100 17.257 1.00 71.88 323 TYR A O 1
ATOM 2706 N N . ARG A 1 324 ? 7.784 18.664 18.714 1.00 77.38 324 ARG A N 1
ATOM 2707 C CA . ARG A 1 324 ? 8.567 19.686 19.425 1.00 77.38 324 ARG A CA 1
ATOM 2708 C C . ARG A 1 324 ? 9.561 20.411 18.514 1.00 77.38 324 ARG A C 1
ATOM 2710 O O . ARG A 1 324 ? 9.709 21.625 18.622 1.00 77.38 324 ARG A O 1
ATOM 2717 N N . LYS A 1 325 ? 10.213 19.708 17.577 1.00 76.69 325 LYS A N 1
ATOM 2718 C CA . LYS A 1 325 ? 11.084 20.337 16.559 1.00 76.69 325 LYS A CA 1
ATOM 2719 C C . LYS A 1 325 ? 10.313 21.262 15.617 1.00 76.69 325 LYS A C 1
ATOM 2721 O O . LYS A 1 325 ? 10.872 22.259 15.168 1.00 76.69 325 LYS A O 1
ATOM 2726 N N . LEU A 1 326 ? 9.051 20.946 15.341 1.00 70.75 326 LEU A N 1
ATOM 2727 C CA . LEU A 1 326 ? 8.140 21.767 14.547 1.00 70.75 326 LEU A CA 1
ATOM 2728 C C . LEU A 1 326 ? 7.458 22.880 15.353 1.00 70.75 326 LEU A C 1
ATOM 2730 O O . LEU A 1 326 ? 6.675 23.628 14.778 1.00 70.75 326 LEU A O 1
ATOM 2734 N N . LYS A 1 327 ? 7.791 23.030 16.644 1.00 78.38 327 LYS A N 1
ATOM 2735 C CA . LYS A 1 327 ? 7.166 23.985 17.573 1.00 78.38 327 LYS A CA 1
ATOM 2736 C C . LYS A 1 327 ? 5.654 23.778 17.735 1.00 78.38 327 LYS A C 1
ATOM 2738 O O . LYS A 1 327 ? 4.932 24.733 17.992 1.00 78.38 327 LYS A O 1
ATOM 2743 N N . ILE A 1 328 ? 5.190 22.540 17.583 1.00 77.12 328 ILE A N 1
ATOM 2744 C CA . ILE A 1 328 ? 3.820 22.137 17.899 1.00 77.12 328 ILE A CA 1
ATOM 2745 C C . ILE A 1 328 ? 3.876 21.409 19.237 1.00 77.12 328 ILE A C 1
ATOM 2747 O O . ILE A 1 328 ? 4.684 20.489 19.396 1.00 77.12 328 ILE A O 1
ATOM 2751 N N . GLU A 1 329 ? 3.049 21.815 20.197 1.00 80.06 329 GLU A N 1
ATOM 2752 C CA . GLU A 1 329 ? 2.929 21.120 21.477 1.00 80.06 329 GLU A CA 1
ATOM 2753 C C . GLU A 1 329 ? 1.981 19.924 21.314 1.00 80.06 329 GLU A C 1
ATOM 2755 O O . GLU A 1 329 ? 0.780 20.112 21.146 1.00 80.06 329 GLU A O 1
ATOM 2760 N N . PRO A 1 330 ? 2.486 18.674 21.327 1.00 77.31 330 PRO A N 1
ATOM 2761 C CA . PRO A 1 330 ? 1.624 17.502 21.189 1.00 77.31 330 PRO A CA 1
ATOM 2762 C C . PRO A 1 330 ? 0.768 17.270 22.442 1.00 77.31 330 PRO A C 1
ATOM 2764 O O . PRO A 1 330 ? -0.180 16.492 22.398 1.00 77.31 330 PRO A O 1
ATOM 2767 N N . ASP A 1 331 ? 1.125 17.910 23.557 1.00 82.06 331 ASP A N 1
ATOM 2768 C CA . ASP A 1 331 ? 0.545 17.654 24.870 1.00 82.06 331 ASP A CA 1
ATOM 2769 C C . ASP A 1 331 ? -0.919 18.123 24.934 1.00 82.06 331 ASP A C 1
ATOM 2771 O O . ASP A 1 331 ? -1.744 17.412 25.495 1.00 82.06 331 ASP A O 1
ATOM 2775 N N . GLU A 1 332 ? -1.279 19.227 24.264 1.00 83.12 332 GLU A N 1
ATOM 2776 C CA . GLU A 1 332 ? -2.664 19.725 24.188 1.00 83.12 332 GLU A CA 1
ATOM 2777 C C . GLU A 1 332 ? -3.609 18.703 23.532 1.00 83.12 332 GLU A C 1
ATOM 2779 O O . GLU A 1 332 ? -4.637 18.335 24.102 1.00 83.12 332 GLU A O 1
ATOM 2784 N N . PHE A 1 333 ? -3.221 18.160 22.374 1.00 82.62 333 PHE A N 1
ATOM 2785 C CA . PHE A 1 333 ? -3.999 17.122 21.691 1.00 82.62 333 PHE A CA 1
ATOM 2786 C C . PHE A 1 333 ? -4.075 15.821 22.507 1.00 82.62 333 PHE A C 1
ATOM 2788 O O . PHE A 1 333 ? -5.126 15.177 22.582 1.00 82.62 333 PHE A O 1
ATOM 2795 N N . LEU A 1 334 ? -2.962 15.406 23.123 1.00 84.31 334 LEU A N 1
ATOM 2796 C CA . LEU A 1 334 ? -2.930 14.195 23.947 1.00 84.31 334 LEU A CA 1
ATOM 2797 C C . LEU A 1 334 ? -3.815 14.329 25.194 1.00 84.31 334 LEU A C 1
ATOM 2799 O O . LEU A 1 334 ? -4.428 13.340 25.601 1.00 84.31 334 LEU A O 1
ATOM 2803 N N . GLU A 1 335 ? -3.912 15.527 25.768 1.00 85.38 335 GLU A N 1
ATOM 2804 C CA . GLU A 1 335 ? -4.813 15.845 26.876 1.00 85.38 335 GLU A CA 1
ATOM 2805 C C . GLU A 1 335 ? -6.286 15.805 26.463 1.00 85.38 335 GLU A C 1
ATOM 2807 O O . GLU A 1 335 ? -7.094 15.158 27.133 1.00 85.38 335 GLU A O 1
ATOM 2812 N N . GLU A 1 336 ? -6.636 16.398 25.320 1.00 85.06 336 GLU A N 1
ATOM 2813 C CA . GLU A 1 336 ? -7.994 16.324 24.767 1.00 85.06 336 GLU A CA 1
ATOM 2814 C C . GLU A 1 336 ? -8.415 14.862 24.534 1.00 85.06 336 GLU A C 1
ATOM 2816 O O . GLU A 1 336 ? -9.507 14.427 24.919 1.00 85.06 336 GLU A O 1
ATOM 2821 N N . LEU A 1 337 ? -7.514 14.055 23.966 1.00 85.12 337 LEU A N 1
ATOM 2822 C CA . LEU A 1 337 ? -7.758 12.634 23.747 1.00 85.12 337 LEU A CA 1
ATOM 2823 C C . LEU A 1 337 ? -7.873 11.859 25.069 1.00 85.12 337 LEU A C 1
ATOM 2825 O O . LEU A 1 337 ? -8.706 10.956 25.174 1.00 85.12 337 LEU A O 1
ATOM 2829 N N . ARG A 1 338 ? -7.074 12.213 26.085 1.00 87.56 338 ARG A N 1
ATOM 2830 C CA . ARG A 1 338 ? -7.145 11.630 27.434 1.00 87.56 338 ARG A CA 1
ATOM 2831 C C . ARG A 1 338 ? -8.499 11.903 28.073 1.00 87.56 338 ARG A C 1
ATOM 2833 O O . ARG A 1 338 ? -9.122 10.966 28.575 1.00 87.56 338 ARG A O 1
ATOM 2840 N N . GLN A 1 339 ? -8.964 13.149 28.023 1.00 88.81 339 GLN A N 1
ATOM 2841 C CA . GLN A 1 339 ? -10.271 13.534 28.546 1.00 88.81 339 GLN A CA 1
ATOM 2842 C C . GLN A 1 339 ? -11.383 12.750 27.847 1.00 88.81 339 GLN A C 1
ATOM 2844 O O . GLN A 1 339 ? -12.196 12.109 28.513 1.00 88.81 339 GLN A O 1
ATOM 2849 N N . LYS A 1 340 ? -11.358 12.707 26.512 1.00 87.56 340 LYS A N 1
ATOM 2850 C CA . LYS A 1 340 ? -12.334 11.951 25.726 1.00 87.56 340 LYS A CA 1
ATOM 2851 C C . LYS A 1 340 ? -12.358 10.474 26.125 1.00 87.56 340 LYS A C 1
ATOM 2853 O O . LYS A 1 340 ? -13.418 9.922 26.399 1.00 87.56 340 LYS A O 1
ATOM 2858 N N . VAL A 1 341 ? -11.207 9.809 26.198 1.00 87.19 341 VAL A N 1
ATOM 2859 C CA . VAL A 1 341 ? -11.148 8.385 26.571 1.00 87.19 341 VAL A CA 1
ATOM 2860 C C . VAL A 1 341 ? -11.654 8.156 28.004 1.00 87.19 341 VAL A C 1
ATOM 2862 O O . VAL A 1 341 ? -12.369 7.178 28.236 1.00 87.19 341 VAL A O 1
ATOM 2865 N N . ALA A 1 342 ? -11.351 9.056 28.944 1.00 87.88 342 ALA A N 1
ATOM 2866 C CA . ALA A 1 342 ? -11.841 8.985 30.321 1.00 87.88 342 ALA A CA 1
ATOM 2867 C C . ALA A 1 342 ? -13.372 9.131 30.413 1.00 87.88 342 ALA A C 1
ATOM 2869 O O . ALA A 1 342 ? -14.024 8.346 31.103 1.00 87.88 342 ALA A O 1
ATOM 2870 N N . GLU A 1 343 ? -13.962 10.075 29.674 1.00 87.19 343 GLU A N 1
ATOM 2871 C CA . GLU A 1 343 ? -15.419 10.256 29.593 1.00 87.19 343 GLU A CA 1
ATOM 2872 C C . GLU A 1 343 ? -16.119 8.982 29.092 1.00 87.19 343 GLU A C 1
ATOM 2874 O O . GLU A 1 343 ? -17.116 8.539 29.668 1.00 87.19 343 GLU A O 1
ATOM 2879 N N . TYR A 1 344 ? -15.557 8.327 28.072 1.00 84.69 344 TYR A N 1
ATOM 2880 C CA . TYR A 1 344 ? -16.103 7.070 27.552 1.00 84.69 344 TYR A CA 1
ATOM 2881 C C . TYR A 1 344 ? -15.943 5.891 28.519 1.00 84.69 344 TYR A C 1
ATOM 2883 O O . TYR A 1 344 ? -16.847 5.059 28.614 1.00 84.69 344 TYR A O 1
ATOM 2891 N N . GLN A 1 345 ? -14.836 5.807 29.263 1.00 85.44 345 GLN A N 1
ATOM 2892 C CA . GLN A 1 345 ? -14.682 4.792 30.312 1.00 85.44 345 GLN A CA 1
ATOM 2893 C C . GLN A 1 345 ? -15.753 4.945 31.398 1.00 85.44 345 GLN A C 1
ATOM 2895 O O . GLN A 1 345 ? -16.386 3.957 31.773 1.00 85.44 345 GLN A O 1
ATOM 2900 N N . LEU A 1 346 ? -16.024 6.178 31.841 1.00 86.81 346 LEU A N 1
ATOM 2901 C CA . LEU A 1 346 ? -17.089 6.464 32.806 1.00 86.81 346 LEU A CA 1
ATOM 2902 C C . LEU A 1 346 ? -18.475 6.088 32.265 1.00 86.81 346 LEU A C 1
ATOM 2904 O O . LEU A 1 346 ? -19.288 5.511 32.992 1.00 86.81 346 LEU A O 1
ATOM 2908 N N . LEU A 1 347 ? -18.739 6.363 30.985 1.00 86.12 347 LEU A N 1
ATOM 2909 C CA . LEU A 1 347 ? -19.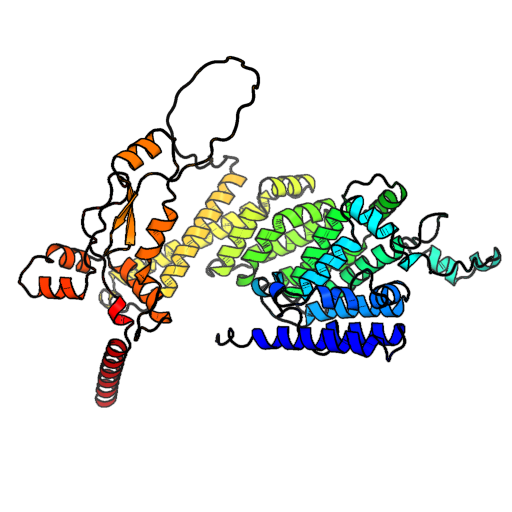993 5.993 30.327 1.00 86.12 347 LEU A CA 1
ATOM 2910 C C . LEU A 1 347 ? -20.184 4.468 30.272 1.00 86.12 347 LEU A C 1
ATOM 2912 O O . LEU A 1 347 ? -21.266 3.975 30.603 1.00 86.12 347 LEU A O 1
ATOM 2916 N N . LEU A 1 348 ? -19.138 3.711 29.926 1.00 82.69 348 LEU A N 1
ATOM 2917 C CA . LEU A 1 348 ? -19.168 2.243 29.924 1.00 82.69 348 LEU A CA 1
ATOM 2918 C C . LEU A 1 348 ? -19.377 1.670 31.332 1.00 82.69 348 LEU A C 1
ATOM 2920 O O . LEU A 1 348 ? -20.190 0.760 31.517 1.00 82.69 348 LEU A O 1
ATOM 2924 N N . GLU A 1 349 ? -18.716 2.230 32.347 1.00 83.69 349 GLU A N 1
ATOM 2925 C CA . GLU A 1 349 ? -18.939 1.845 33.743 1.00 83.69 349 GLU A CA 1
ATOM 2926 C C . GLU A 1 349 ? -20.375 2.124 34.204 1.00 83.69 349 GLU A C 1
ATOM 2928 O O . GLU A 1 349 ? -20.973 1.296 34.900 1.00 83.69 349 GLU A O 1
ATOM 2933 N N . GLY A 1 350 ? -20.949 3.262 33.804 1.00 83.12 350 GLY A N 1
ATOM 2934 C CA . GLY A 1 350 ? -22.344 3.616 34.066 1.00 83.12 350 GLY A CA 1
ATOM 2935 C C . GLY A 1 350 ? -23.315 2.613 33.444 1.00 83.12 350 GLY A C 1
ATOM 2936 O O . GLY A 1 350 ? -24.154 2.044 34.147 1.00 83.12 350 GLY A O 1
ATOM 2937 N N . GLN A 1 351 ? -23.137 2.304 32.155 1.00 82.44 351 GLN A N 1
ATOM 2938 C CA . GLN A 1 351 ? -23.933 1.293 31.452 1.00 82.44 351 GLN A CA 1
ATOM 2939 C C . GLN A 1 351 ? -23.798 -0.092 32.089 1.00 82.44 351 GLN A C 1
ATOM 2941 O O . GLN A 1 351 ? -24.775 -0.837 32.186 1.00 82.44 351 GLN A O 1
ATOM 2946 N N . ARG A 1 352 ? -22.600 -0.456 32.555 1.00 81.06 352 ARG A N 1
ATOM 2947 C CA . ARG A 1 352 ? -22.369 -1.724 33.247 1.00 81.06 352 ARG A CA 1
ATOM 2948 C C . ARG A 1 352 ? -23.119 -1.785 34.573 1.00 81.06 352 ARG A C 1
ATOM 2950 O O . ARG A 1 352 ? -23.795 -2.782 34.823 1.00 81.06 352 ARG A O 1
ATOM 2957 N N . LYS A 1 353 ? -23.041 -0.735 35.395 1.00 83.88 353 LYS A N 1
ATOM 2958 C CA . LYS A 1 353 ? -23.774 -0.643 36.668 1.00 83.88 353 LYS A CA 1
ATOM 2959 C C . LYS A 1 353 ? -25.285 -0.723 36.437 1.00 83.88 353 LYS A C 1
ATOM 2961 O O . LYS A 1 353 ? -25.961 -1.478 37.133 1.00 83.88 353 LYS A O 1
ATOM 2966 N N . GLU A 1 354 ? -25.800 -0.054 35.407 1.00 81.88 354 GLU A N 1
ATOM 2967 C CA . GLU A 1 354 ? -27.217 -0.116 35.031 1.00 81.88 354 GLU A CA 1
ATOM 2968 C C . GLU A 1 354 ? -27.632 -1.520 34.548 1.00 81.88 354 GLU A C 1
ATOM 2970 O O . GLU A 1 354 ? -28.659 -2.053 34.974 1.00 81.88 354 GLU A O 1
ATOM 2975 N N . LYS A 1 355 ? -26.814 -2.175 33.709 1.00 79.75 355 LYS A N 1
ATOM 2976 C CA . LYS A 1 355 ? -27.035 -3.564 33.264 1.00 79.75 355 LYS A CA 1
ATOM 2977 C C . LYS A 1 355 ? -26.980 -4.548 34.438 1.00 79.75 355 LYS A C 1
ATOM 2979 O O . LYS A 1 355 ? -27.788 -5.472 34.497 1.00 79.75 355 LYS A O 1
ATOM 2984 N N . GLU A 1 356 ? -26.055 -4.371 35.379 1.00 77.88 356 GLU A N 1
ATOM 2985 C CA . GLU A 1 356 ? -25.961 -5.185 36.596 1.00 77.88 356 GLU A CA 1
ATOM 2986 C C . GLU A 1 356 ? -27.175 -4.975 37.512 1.00 77.88 356 GLU A C 1
ATOM 2988 O O . GLU A 1 356 ? -27.700 -5.946 38.058 1.00 77.88 356 GLU A O 1
ATOM 2993 N N . GLN A 1 357 ? -27.681 -3.746 37.625 1.00 78.50 357 GLN A N 1
ATOM 2994 C CA . GLN A 1 357 ? -28.891 -3.432 38.385 1.00 78.50 357 GLN A CA 1
ATOM 2995 C C . GLN A 1 357 ? -30.150 -4.019 37.726 1.00 78.50 357 GLN A C 1
ATOM 2997 O O . GLN A 1 357 ? -30.949 -4.654 38.414 1.00 78.50 357 GLN A O 1
ATOM 3002 N N . LYS A 1 358 ? -30.278 -3.933 36.393 1.00 73.38 358 LYS A N 1
ATOM 3003 C CA . LYS A 1 358 ? -31.351 -4.590 35.616 1.00 73.38 358 LYS A CA 1
ATOM 3004 C C . LYS A 1 358 ? -31.281 -6.118 35.684 1.00 73.38 358 LYS A C 1
ATOM 3006 O O . LYS A 1 358 ? -32.312 -6.782 35.724 1.00 73.38 358 LYS A O 1
ATOM 3011 N N . ARG A 1 359 ? -30.079 -6.702 35.744 1.00 66.44 359 ARG A N 1
ATOM 3012 C CA . ARG A 1 359 ? -29.892 -8.148 35.970 1.00 66.44 359 ARG A CA 1
ATOM 3013 C C . ARG A 1 359 ? -30.306 -8.578 37.374 1.00 66.44 359 ARG A C 1
ATOM 3015 O O . ARG A 1 359 ? -30.831 -9.676 37.530 1.00 66.44 359 ARG A O 1
ATOM 3022 N N . LYS A 1 360 ? -30.078 -7.728 38.381 1.00 68.44 360 LYS A N 1
ATOM 3023 C CA . LYS A 1 360 ? -30.522 -7.970 39.761 1.00 68.44 360 LYS A CA 1
ATOM 3024 C C . LYS A 1 360 ? -32.041 -7.838 39.917 1.00 68.44 360 LYS A C 1
ATOM 3026 O O . LYS A 1 360 ? -32.599 -8.557 40.737 1.00 68.44 360 LYS A O 1
ATOM 3031 N N . SER A 1 361 ? -32.706 -6.982 39.133 1.00 62.41 361 SER A N 1
ATOM 3032 C CA . SER A 1 361 ? -34.169 -6.824 39.175 1.00 62.41 361 SER A CA 1
ATOM 3033 C C . SER A 1 361 ? -34.935 -7.813 38.286 1.00 62.41 361 SER A C 1
ATOM 3035 O O . SER A 1 361 ? -36.033 -8.218 38.652 1.00 62.41 361 SER A O 1
ATOM 3037 N N . ASN A 1 362 ? -34.357 -8.274 37.171 1.00 57.88 362 ASN A N 1
ATOM 3038 C CA . ASN A 1 362 ? -35.000 -9.208 36.240 1.00 57.88 362 ASN A CA 1
ATOM 3039 C C . ASN A 1 362 ? -34.269 -10.559 36.185 1.00 57.88 362 ASN A C 1
ATOM 3041 O O . ASN A 1 362 ? -33.527 -10.843 35.238 1.00 57.88 362 ASN A O 1
ATOM 3045 N N . TRP A 1 363 ? -34.538 -11.435 37.159 1.00 54.78 363 TRP A N 1
ATOM 3046 C CA . TRP A 1 363 ? -33.997 -12.806 37.209 1.00 54.78 363 TRP A CA 1
ATOM 3047 C C . TRP A 1 363 ? -34.312 -13.630 35.941 1.00 54.78 363 TRP A C 1
ATOM 3049 O O . TRP A 1 363 ? -33.461 -14.383 35.466 1.00 54.78 363 TRP A O 1
ATOM 3059 N N . LEU A 1 364 ? -35.477 -13.411 35.316 1.00 50.16 364 LEU A N 1
ATOM 3060 C CA . LEU A 1 364 ? -35.907 -14.109 34.092 1.00 50.16 364 LEU A CA 1
ATOM 3061 C C . LEU A 1 364 ? -35.133 -13.692 32.822 1.00 50.16 364 LEU A C 1
ATOM 3063 O O . LEU A 1 364 ? -35.092 -14.450 31.856 1.00 50.16 364 LEU A O 1
ATOM 3067 N N . SER A 1 365 ? -34.442 -12.545 32.820 1.00 48.62 365 SER A N 1
ATOM 3068 C CA . SER A 1 365 ? -33.648 -12.094 31.659 1.00 48.62 365 SER A CA 1
ATOM 3069 C C . SER A 1 365 ? -32.303 -12.827 31.503 1.00 48.62 365 SER A C 1
ATOM 3071 O O . SER A 1 365 ? -31.699 -12.797 30.432 1.00 48.62 365 SER A O 1
ATOM 3073 N N . SER A 1 366 ? -31.853 -13.554 32.536 1.00 48.88 366 SER A N 1
ATOM 3074 C CA . SER A 1 366 ? -30.617 -14.356 32.489 1.00 48.88 366 SER A CA 1
ATOM 3075 C C . SER A 1 366 ? -30.734 -15.635 31.644 1.00 48.88 366 SER A C 1
ATOM 3077 O O . SER A 1 366 ? -29.721 -16.287 31.397 1.00 48.88 366 SER A O 1
ATOM 3079 N N . ALA A 1 367 ? -31.938 -15.996 31.183 1.00 45.53 367 ALA A N 1
ATOM 3080 C CA . ALA A 1 367 ? -32.179 -17.205 30.393 1.00 45.53 367 ALA A CA 1
ATOM 3081 C C . ALA A 1 367 ? -32.029 -17.011 28.868 1.00 45.53 367 ALA A C 1
ATOM 3083 O O . ALA A 1 367 ? -31.859 -17.992 28.146 1.00 45.53 367 ALA A O 1
ATOM 3084 N N . VAL A 1 368 ? -32.037 -15.774 28.354 1.00 43.72 368 VAL A N 1
ATOM 3085 C CA . VAL A 1 368 ? -31.967 -15.516 26.903 1.00 43.72 368 VAL A CA 1
ATOM 3086 C C . VAL A 1 368 ? -30.531 -15.171 26.496 1.00 43.72 368 VAL A C 1
ATOM 3088 O O . VAL A 1 368 ? -30.113 -14.017 26.445 1.00 43.72 368 VAL A O 1
ATOM 3091 N N . GLY A 1 369 ? -29.749 -16.215 26.215 1.00 47.78 369 GLY A N 1
ATOM 3092 C CA . GLY A 1 369 ? -28.339 -16.168 25.806 1.00 47.78 369 GLY A CA 1
ATOM 3093 C C . GLY A 1 369 ? -28.072 -15.644 24.386 1.00 47.78 369 GLY A C 1
ATOM 3094 O O . GLY A 1 369 ? -27.228 -16.199 23.690 1.00 47.78 369 GLY A O 1
ATOM 3095 N N . VAL A 1 370 ? -28.765 -14.591 23.944 1.00 42.69 370 VAL A N 1
ATOM 3096 C CA . VAL A 1 370 ? -28.655 -14.055 22.569 1.00 42.69 370 VAL A CA 1
ATOM 3097 C C . VAL A 1 370 ? -27.616 -12.919 22.443 1.00 42.69 370 VAL A C 1
ATOM 3099 O O . VAL A 1 370 ? -27.169 -12.605 21.346 1.00 42.69 370 VAL A O 1
ATOM 3102 N N . PHE A 1 371 ? -27.094 -12.367 23.545 1.00 41.97 371 PHE A N 1
ATOM 3103 C CA . PHE A 1 371 ? -26.166 -11.215 23.519 1.00 41.97 371 PHE A CA 1
ATOM 3104 C C . PHE A 1 371 ? -24.662 -11.554 23.596 1.00 41.97 371 PHE A C 1
ATOM 3106 O O . PHE A 1 371 ? -23.851 -10.722 23.999 1.00 41.97 371 PHE A O 1
ATOM 3113 N N . GLN A 1 372 ? -24.236 -12.764 23.219 1.00 45.22 372 GLN A N 1
ATOM 3114 C CA . GLN A 1 372 ? -22.822 -13.150 23.359 1.00 45.22 372 GLN A CA 1
ATOM 3115 C C . GLN A 1 372 ? -21.880 -12.387 22.398 1.00 45.22 372 GLN A C 1
ATOM 3117 O O . GLN A 1 372 ? -20.726 -12.166 22.755 1.00 45.22 372 GLN A O 1
ATOM 3122 N N . GLY A 1 373 ? -22.361 -11.950 21.226 1.00 44.38 373 GLY A N 1
ATOM 3123 C CA . GLY A 1 373 ? -21.565 -11.168 20.264 1.00 44.38 373 GLY A CA 1
ATOM 3124 C C . GLY A 1 373 ? -21.259 -9.740 20.734 1.00 44.38 373 GLY A C 1
ATOM 3125 O O . GLY A 1 373 ? -20.124 -9.292 20.616 1.00 44.38 373 GLY A O 1
ATOM 3126 N N . TYR A 1 374 ? -22.237 -9.072 21.359 1.00 46.84 374 TYR A N 1
ATOM 3127 C CA . TYR A 1 374 ? -22.101 -7.707 21.895 1.00 46.84 374 TYR A CA 1
ATOM 3128 C C . TYR A 1 374 ? -21.185 -7.633 23.128 1.00 46.84 374 TYR A C 1
ATOM 3130 O O . TYR A 1 374 ? -20.430 -6.681 23.302 1.00 46.84 374 TYR A O 1
ATOM 3138 N N . ILE A 1 375 ? -21.206 -8.663 23.982 1.00 52.22 375 ILE A N 1
ATOM 3139 C CA . ILE A 1 375 ? -20.363 -8.712 25.191 1.00 52.22 375 ILE A CA 1
ATOM 3140 C C . ILE A 1 375 ? -18.879 -8.897 24.823 1.00 52.22 375 ILE A C 1
ATOM 3142 O O . ILE A 1 375 ? -17.999 -8.376 25.509 1.00 52.22 375 ILE A O 1
ATOM 3146 N N . SER A 1 376 ? -18.587 -9.623 23.738 1.00 56.78 376 SER A N 1
ATOM 3147 C CA . SER A 1 376 ? -17.214 -9.802 23.256 1.00 56.78 376 SER A CA 1
ATOM 3148 C C . SER A 1 376 ? -16.607 -8.487 22.761 1.00 56.78 376 SER A C 1
ATOM 3150 O O . SER A 1 376 ? -15.485 -8.182 23.160 1.00 56.78 376 SER A O 1
ATOM 3152 N N . SER A 1 377 ? -17.351 -7.677 21.999 1.00 67.38 377 SER A N 1
ATOM 3153 C CA . SER A 1 377 ? -16.873 -6.370 21.528 1.00 67.38 377 SER A CA 1
ATOM 3154 C C . SER A 1 377 ? -16.720 -5.346 22.656 1.00 67.38 377 SER A C 1
ATOM 3156 O O . SER A 1 377 ? -15.703 -4.663 22.692 1.00 67.38 377 SER A O 1
ATOM 3158 N N . GLU A 1 378 ? -17.651 -5.275 23.618 1.00 75.50 378 GLU A N 1
ATOM 3159 C CA . GLU A 1 378 ? -17.544 -4.353 24.770 1.00 75.50 378 GLU A CA 1
ATOM 3160 C C . GLU A 1 378 ? -16.288 -4.639 25.612 1.00 75.50 378 GLU A C 1
ATOM 3162 O O . GLU A 1 378 ? -15.523 -3.730 25.924 1.00 75.50 378 GLU A O 1
ATOM 3167 N N . SER A 1 379 ? -16.008 -5.915 25.908 1.00 78.44 379 SER A N 1
ATOM 3168 C CA . SER A 1 379 ? -14.816 -6.295 26.684 1.00 78.44 379 SER A CA 1
ATOM 3169 C C . SER A 1 379 ? -13.492 -6.033 25.953 1.00 78.44 379 SER A C 1
ATOM 3171 O O . SER A 1 379 ? -12.454 -5.839 26.589 1.00 78.44 379 SER A O 1
ATOM 3173 N N . GLU A 1 380 ? -13.500 -6.059 24.617 1.00 81.44 380 GLU A N 1
ATOM 3174 C CA . GLU A 1 380 ? -12.340 -5.694 23.803 1.00 81.44 380 GLU A CA 1
ATOM 3175 C C . GLU A 1 380 ? -12.138 -4.179 23.773 1.00 81.44 380 GLU A C 1
ATOM 3177 O O . GLU A 1 380 ? -11.004 -3.725 23.928 1.00 81.44 380 GLU A O 1
ATOM 3182 N N . ILE A 1 381 ? -13.223 -3.406 23.649 1.00 83.31 381 ILE A N 1
ATOM 3183 C CA . ILE A 1 381 ? -13.194 -1.942 23.730 1.00 83.31 381 ILE A CA 1
ATOM 3184 C C . ILE A 1 381 ? -12.639 -1.505 25.087 1.00 83.31 381 ILE A C 1
ATOM 3186 O O . ILE A 1 381 ? -11.687 -0.735 25.120 1.00 83.31 381 ILE A O 1
ATOM 3190 N N . GLU A 1 382 ? -13.137 -2.048 26.201 1.00 83.44 382 GLU A N 1
ATOM 3191 C CA . GLU A 1 382 ? -12.639 -1.712 27.545 1.00 83.44 382 GLU A CA 1
ATOM 3192 C C . GLU A 1 382 ? -11.127 -1.946 27.685 1.00 83.44 382 GLU A C 1
ATOM 3194 O O . GLU A 1 382 ? -10.399 -1.084 28.184 1.00 83.44 382 GLU A O 1
ATOM 3199 N N . LYS A 1 383 ? -10.624 -3.091 27.200 1.00 86.06 383 LYS A N 1
ATOM 3200 C CA . LYS A 1 383 ? -9.182 -3.390 27.208 1.00 86.06 383 LYS A CA 1
ATOM 3201 C C . LYS A 1 383 ? -8.388 -2.390 26.372 1.00 86.06 383 LYS A C 1
ATOM 3203 O O . LYS A 1 383 ? -7.329 -1.945 26.810 1.00 86.06 383 LYS A O 1
ATOM 3208 N N . LEU A 1 384 ? -8.888 -2.038 25.186 1.00 85.06 384 LEU A N 1
ATOM 3209 C CA . LEU A 1 384 ? -8.252 -1.051 24.314 1.00 85.06 384 LEU A CA 1
ATOM 3210 C C . LEU A 1 384 ? -8.224 0.329 24.971 1.00 85.06 384 LEU A C 1
ATOM 3212 O O . LEU A 1 384 ? -7.159 0.934 25.024 1.00 85.06 384 LEU A O 1
ATOM 3216 N N . LEU A 1 385 ? -9.340 0.795 25.536 1.00 86.88 385 LEU A N 1
ATOM 3217 C CA . LEU A 1 385 ? -9.408 2.077 26.244 1.00 86.88 385 LEU A CA 1
ATOM 3218 C C . LEU A 1 385 ? -8.449 2.105 27.437 1.00 86.88 385 LEU A C 1
ATOM 3220 O O . LEU A 1 385 ? -7.746 3.093 27.635 1.00 86.88 385 LEU A O 1
ATOM 3224 N N . HIS A 1 386 ? -8.354 1.015 28.204 1.00 87.06 386 HIS A N 1
ATOM 3225 C CA . HIS A 1 386 ? -7.397 0.930 29.306 1.00 87.06 386 HIS A CA 1
ATOM 3226 C C . HIS A 1 386 ? -5.944 1.009 28.809 1.00 87.06 386 HIS A C 1
ATOM 3228 O O . HIS A 1 386 ? -5.118 1.686 29.428 1.00 87.06 386 HIS A O 1
ATOM 3234 N N . HIS A 1 387 ? -5.614 0.357 27.691 1.00 86.56 387 HIS A N 1
ATOM 3235 C CA . HIS A 1 387 ? -4.288 0.478 27.084 1.00 86.56 387 HIS A CA 1
ATOM 3236 C C . HIS A 1 387 ? -4.012 1.894 26.563 1.00 86.56 387 HIS A C 1
ATOM 3238 O O . HIS A 1 387 ? -2.912 2.402 26.778 1.00 86.56 387 HIS A O 1
ATOM 3244 N N . ILE A 1 388 ? -4.996 2.536 25.922 1.00 85.94 388 ILE A N 1
ATOM 3245 C CA . ILE A 1 388 ? -4.894 3.923 25.448 1.00 85.94 388 ILE A CA 1
ATOM 3246 C C . ILE A 1 388 ? -4.603 4.851 26.631 1.00 85.94 388 ILE A C 1
ATOM 3248 O O . ILE A 1 388 ? -3.600 5.559 26.604 1.00 85.94 388 ILE A O 1
ATOM 3252 N N . MET A 1 389 ? -5.400 4.789 27.703 1.00 86.44 389 MET A N 1
ATOM 3253 C CA . MET A 1 389 ? -5.181 5.605 28.906 1.00 86.44 389 MET A CA 1
ATOM 3254 C C . MET A 1 389 ? -3.826 5.348 29.555 1.00 86.44 389 MET A C 1
ATOM 3256 O O . MET A 1 389 ? -3.134 6.290 29.930 1.00 86.44 389 MET A O 1
ATOM 3260 N N . GLY A 1 390 ? -3.416 4.081 29.665 1.00 86.00 390 GLY A N 1
ATOM 3261 C CA . GLY A 1 390 ? -2.104 3.732 30.209 1.00 86.00 390 GLY A CA 1
ATOM 3262 C C . GLY A 1 390 ? -0.959 4.356 29.407 1.00 86.00 390 GLY A C 1
ATOM 3263 O O . GLY A 1 390 ? 0.003 4.856 29.990 1.00 86.00 390 GLY A O 1
ATOM 3264 N N . PHE A 1 391 ? -1.082 4.377 28.077 1.00 84.88 391 PHE A N 1
ATOM 3265 C CA . PHE A 1 391 ? -0.111 5.032 27.208 1.00 84.88 391 PHE A CA 1
ATOM 3266 C C . PHE A 1 391 ? -0.131 6.556 27.374 1.00 84.88 391 PHE A C 1
ATOM 3268 O O . PHE A 1 391 ? 0.929 7.141 27.593 1.00 84.88 391 PHE A O 1
ATOM 3275 N N . LEU A 1 392 ? -1.307 7.189 27.323 1.00 84.62 392 LEU A N 1
ATOM 3276 C CA . LEU A 1 392 ? -1.454 8.644 27.460 1.00 84.62 392 LEU A CA 1
ATOM 3277 C C . LEU A 1 392 ? -0.882 9.144 28.793 1.00 84.62 392 LEU A C 1
ATOM 3279 O O . LEU A 1 392 ? -0.047 10.046 28.794 1.00 84.62 392 LEU A O 1
ATOM 3283 N N . ASN A 1 393 ? -1.212 8.482 29.904 1.00 85.12 393 ASN A N 1
ATOM 3284 C CA . ASN A 1 393 ? -0.676 8.824 31.225 1.00 85.12 393 ASN A CA 1
ATOM 3285 C C . ASN A 1 393 ? 0.851 8.670 31.276 1.00 85.12 393 ASN A C 1
ATOM 3287 O O . ASN A 1 393 ? 1.547 9.524 31.809 1.00 85.12 393 ASN A O 1
ATOM 3291 N N . SER A 1 394 ? 1.417 7.626 30.658 1.00 83.69 394 SER A N 1
ATOM 3292 C CA . SER A 1 394 ? 2.881 7.463 30.616 1.00 83.69 394 SER A CA 1
ATOM 3293 C C . SER A 1 394 ? 3.604 8.582 29.855 1.00 83.69 394 SER A C 1
ATOM 3295 O O . SER A 1 394 ? 4.762 8.881 30.148 1.00 83.69 394 SER A O 1
ATOM 3297 N N . LYS A 1 395 ? 2.934 9.189 28.867 1.00 80.12 395 LYS A N 1
ATOM 3298 C CA . LYS A 1 395 ? 3.491 10.256 28.031 1.00 80.12 395 LYS A CA 1
ATOM 3299 C C . LYS A 1 395 ? 3.359 11.626 28.680 1.00 80.12 395 LYS A C 1
ATOM 3301 O O . LYS A 1 395 ? 4.339 12.364 28.676 1.00 80.12 395 LYS A O 1
ATOM 3306 N N . LEU A 1 396 ? 2.192 11.918 29.245 1.00 78.62 396 LEU A N 1
ATOM 3307 C CA . LEU A 1 396 ? 1.875 13.199 29.874 1.00 78.62 396 LEU A CA 1
ATOM 3308 C C . LEU A 1 396 ? 2.512 13.326 31.267 1.00 78.62 396 LEU A C 1
ATOM 3310 O O . LEU A 1 396 ? 3.074 14.366 31.593 1.00 78.62 396 LEU A O 1
ATOM 3314 N N . ASP A 1 397 ? 2.549 12.244 32.052 1.00 77.31 397 ASP A N 1
ATOM 3315 C CA . ASP A 1 397 ? 3.060 12.280 33.432 1.00 77.31 397 ASP A CA 1
ATOM 3316 C C . ASP A 1 397 ? 4.578 12.009 33.535 1.00 77.31 397 ASP A C 1
ATOM 3318 O O . ASP A 1 397 ? 5.128 11.894 34.634 1.00 77.31 397 ASP A O 1
ATOM 3322 N N . GLY A 1 398 ? 5.277 11.845 32.403 1.00 59.09 398 GLY A N 1
ATOM 3323 C CA . GLY A 1 398 ? 6.738 11.698 32.340 1.00 59.09 398 GLY A CA 1
ATOM 3324 C C . GLY A 1 398 ? 7.324 10.445 33.011 1.00 59.09 398 GLY A C 1
ATOM 3325 O O . GLY A 1 398 ? 8.546 10.330 33.133 1.00 59.09 398 GLY A O 1
ATOM 3326 N N . ARG A 1 399 ? 6.500 9.483 33.450 1.00 42.62 399 ARG A N 1
ATOM 3327 C CA . ARG A 1 399 ? 6.985 8.239 34.068 1.00 42.62 399 ARG A CA 1
ATOM 3328 C C . ARG A 1 399 ? 7.192 7.164 33.000 1.00 42.62 399 ARG A C 1
ATOM 3330 O O . ARG A 1 399 ? 6.216 6.735 32.384 1.00 42.62 399 ARG A O 1
ATOM 3337 N N . PRO A 1 400 ? 8.423 6.660 32.793 1.00 38.66 400 PRO A N 1
ATOM 3338 C CA . PRO A 1 400 ? 8.639 5.558 31.870 1.00 38.66 400 PRO A CA 1
ATOM 3339 C C . PRO A 1 400 ? 7.865 4.331 32.365 1.00 38.66 400 PRO A C 1
ATOM 3341 O O . PRO A 1 400 ? 8.071 3.862 33.489 1.00 38.66 400 PRO A O 1
ATOM 3344 N N . LEU A 1 401 ? 6.978 3.797 31.521 1.00 41.66 401 LEU A N 1
ATOM 3345 C CA . LEU A 1 401 ? 6.460 2.442 31.681 1.00 41.66 401 LEU A CA 1
ATOM 3346 C C . LEU A 1 401 ? 7.673 1.512 31.746 1.00 41.66 401 LEU A C 1
ATOM 3348 O O . LEU A 1 401 ? 8.428 1.401 30.778 1.00 41.66 401 LEU A O 1
ATOM 3352 N N . LYS A 1 402 ? 7.884 0.886 32.911 1.00 31.70 402 LYS A N 1
ATOM 3353 C CA . LYS A 1 402 ? 8.892 -0.163 33.072 1.00 31.70 402 LYS A CA 1
ATOM 3354 C C . LYS A 1 402 ? 8.723 -1.168 31.926 1.00 31.70 402 LYS A C 1
ATOM 3356 O O . LYS A 1 402 ? 7.587 -1.587 31.679 1.00 31.70 402 LYS A O 1
ATOM 3361 N N . PRO A 1 403 ? 9.810 -1.575 31.249 1.00 35.16 403 PRO A N 1
ATOM 3362 C CA . PRO A 1 403 ? 9.732 -2.719 30.363 1.00 35.16 403 PRO A CA 1
ATOM 3363 C C . PRO A 1 403 ? 9.206 -3.896 31.184 1.00 35.16 403 PRO A C 1
ATOM 3365 O O . PRO A 1 403 ? 9.568 -4.078 32.350 1.00 35.16 403 PRO A O 1
ATOM 3368 N N . ILE A 1 404 ? 8.293 -4.656 30.589 1.00 37.09 404 ILE A N 1
ATOM 3369 C CA . ILE A 1 404 ? 7.825 -5.922 31.142 1.00 37.09 404 ILE A CA 1
ATOM 3370 C C . ILE A 1 404 ? 9.016 -6.882 31.068 1.00 37.09 404 ILE A C 1
ATOM 3372 O O . ILE A 1 404 ? 9.176 -7.625 30.101 1.00 37.09 404 ILE A O 1
ATOM 3376 N N . ASP A 1 405 ? 9.883 -6.819 32.075 1.00 33.41 405 ASP A N 1
ATOM 3377 C CA . ASP A 1 405 ? 10.954 -7.779 32.264 1.00 33.41 405 ASP A CA 1
ATOM 3378 C C . ASP A 1 405 ? 10.399 -9.035 32.925 1.00 33.41 405 ASP A C 1
ATOM 3380 O O . ASP A 1 405 ? 9.832 -9.032 34.020 1.00 33.41 405 ASP A O 1
ATOM 3384 N N . ARG A 1 406 ? 10.626 -10.143 32.221 1.00 38.28 406 ARG A N 1
ATOM 3385 C CA . ARG A 1 406 ? 10.698 -11.490 32.775 1.00 38.28 406 ARG A CA 1
ATOM 3386 C C . ARG A 1 406 ? 11.695 -11.493 33.945 1.00 38.28 406 ARG A C 1
ATOM 3388 O O . ARG A 1 406 ? 12.902 -11.499 33.740 1.00 38.28 406 ARG A O 1
ATOM 3395 N N . SER A 1 407 ? 11.193 -11.526 35.171 1.00 34.41 407 SER A N 1
ATOM 3396 C CA . SER A 1 407 ? 11.948 -11.914 36.372 1.00 34.41 407 SER A CA 1
ATOM 3397 C C . SER A 1 407 ? 12.464 -13.358 36.254 1.00 34.41 407 SER A C 1
ATOM 3399 O O . SER A 1 407 ? 11.734 -14.197 35.730 1.00 34.41 407 SER A O 1
ATOM 3401 N N . GLN A 1 408 ? 13.588 -13.808 36.817 1.00 35.31 408 GLN A N 1
ATOM 3402 C CA . GLN A 1 408 ? 14.835 -13.250 37.371 1.00 35.31 408 GLN A CA 1
ATOM 3403 C C . GLN A 1 408 ? 15.637 -14.477 37.876 1.00 35.31 408 GLN A C 1
ATOM 3405 O O . GLN A 1 408 ? 15.010 -15.456 38.280 1.00 35.31 408 GLN A O 1
ATOM 3410 N N . SER A 1 409 ? 16.976 -14.404 37.899 1.00 30.52 409 SER A N 1
ATOM 3411 C CA . SER A 1 409 ? 17.917 -15.022 38.876 1.00 30.52 409 SER A CA 1
ATOM 3412 C C . SER A 1 409 ? 19.309 -15.096 38.215 1.00 30.52 409 SER A C 1
ATOM 3414 O O . SER A 1 409 ? 19.509 -15.883 37.299 1.00 30.52 409 SER A O 1
ATOM 3416 N N . SER A 1 410 ? 20.190 -14.099 38.373 1.00 31.39 410 SER A N 1
ATOM 3417 C CA . SER A 1 410 ? 21.067 -13.766 39.520 1.00 31.39 410 SER A CA 1
ATOM 3418 C C . SER A 1 410 ? 22.351 -14.616 39.598 1.00 31.39 410 SER A C 1
ATOM 3420 O O . SER A 1 410 ? 22.312 -15.731 40.109 1.00 31.39 410 SER A O 1
ATOM 3422 N N . ASN A 1 411 ? 23.498 -14.077 39.162 1.00 28.53 411 ASN A N 1
ATOM 3423 C CA . ASN A 1 411 ? 24.556 -13.568 40.059 1.00 28.53 411 ASN A CA 1
ATOM 3424 C C . ASN A 1 411 ? 25.853 -13.180 39.315 1.00 28.53 411 ASN A C 1
ATOM 3426 O O . ASN A 1 411 ? 26.252 -13.813 38.343 1.00 28.53 411 ASN A O 1
ATOM 3430 N N . ASN A 1 412 ? 26.471 -12.114 39.835 1.00 30.05 412 ASN A N 1
ATOM 3431 C CA . ASN A 1 412 ? 27.787 -11.525 39.532 1.00 30.05 412 ASN A CA 1
ATOM 3432 C C . ASN A 1 412 ? 28.914 -12.594 39.560 1.00 30.05 412 ASN A C 1
ATOM 3434 O O . ASN A 1 412 ? 28.745 -13.608 40.225 1.00 30.05 412 ASN A O 1
ATOM 3438 N N . SER A 1 413 ? 30.087 -12.474 38.927 1.00 27.52 413 SER A N 1
ATOM 3439 C CA . SER A 1 413 ? 31.013 -11.334 38.837 1.00 27.52 413 SER A CA 1
ATOM 3440 C C . SER A 1 413 ? 32.201 -11.629 37.887 1.00 27.52 413 SER A C 1
ATOM 3442 O O . SER A 1 413 ? 32.490 -12.785 37.596 1.00 27.52 413 SER A O 1
ATOM 3444 N N . SER A 1 414 ? 32.948 -10.562 37.559 1.00 25.89 414 SER A N 1
ATOM 3445 C CA . SER A 1 414 ? 34.392 -10.475 37.223 1.00 25.89 414 SER A CA 1
ATOM 3446 C C . SER A 1 414 ? 34.938 -10.994 35.878 1.00 25.89 414 SER A C 1
ATOM 3448 O O . SER A 1 414 ? 35.138 -12.183 35.668 1.00 25.89 414 SER A O 1
ATOM 3450 N N . VAL A 1 415 ? 35.293 -10.015 35.033 1.00 31.64 415 VAL A N 1
ATOM 3451 C CA . VAL A 1 415 ? 36.561 -9.830 34.291 1.00 31.64 415 VAL A CA 1
ATOM 3452 C C . VAL A 1 415 ? 37.491 -11.051 34.175 1.00 31.64 415 VAL A C 1
ATOM 3454 O O . VAL A 1 415 ? 38.150 -11.424 35.138 1.00 31.64 415 VAL A O 1
ATOM 3457 N N . SER A 1 416 ? 37.684 -11.553 32.952 1.00 25.08 416 SER A N 1
ATOM 3458 C CA . SER A 1 416 ? 39.018 -11.689 32.341 1.00 25.08 416 SER A CA 1
ATOM 3459 C C . SER A 1 416 ? 38.925 -12.063 30.856 1.00 25.08 416 SER A C 1
ATOM 3461 O O . SER A 1 416 ? 38.059 -12.807 30.408 1.00 25.08 416 SER A O 1
ATOM 3463 N N . SER A 1 417 ? 39.831 -11.451 30.107 1.00 29.73 417 SER A N 1
ATOM 3464 C CA . SER A 1 417 ? 40.218 -11.663 28.715 1.00 29.73 417 SER A CA 1
ATOM 3465 C C . SER A 1 417 ? 40.458 -13.124 28.335 1.00 29.73 417 SER A C 1
ATOM 3467 O O . SER A 1 417 ? 41.189 -13.784 29.059 1.00 29.73 417 SER A O 1
ATOM 3469 N N . PHE A 1 418 ? 40.019 -13.558 27.145 1.00 30.06 418 PHE A N 1
ATOM 3470 C CA . PHE A 1 418 ? 40.782 -14.490 26.300 1.00 30.06 418 PHE A CA 1
ATOM 3471 C C . PHE A 1 418 ? 40.397 -14.367 24.814 1.00 30.06 418 PHE A C 1
ATOM 3473 O O . PHE A 1 418 ? 39.233 -14.204 24.454 1.00 30.06 418 PHE A O 1
ATOM 3480 N N . SER A 1 419 ? 41.438 -14.404 23.985 1.00 28.02 419 SER A N 1
ATOM 3481 C CA . SER A 1 419 ? 41.500 -14.267 22.525 1.00 28.02 419 SER A CA 1
ATOM 3482 C C . SER A 1 419 ? 40.754 -15.367 21.745 1.00 28.02 419 SER A C 1
ATOM 3484 O O . SER A 1 419 ? 40.475 -16.430 22.302 1.00 28.02 419 SER A O 1
ATOM 3486 N N . PRO A 1 420 ? 40.465 -15.162 20.441 1.00 35.84 420 PRO A N 1
ATOM 3487 C CA . PRO A 1 420 ? 39.707 -16.110 19.636 1.00 35.84 420 PRO A CA 1
ATOM 3488 C C . PRO A 1 420 ? 40.624 -17.200 19.071 1.00 35.84 420 PRO A C 1
ATOM 3490 O O . PRO A 1 420 ? 41.626 -16.901 18.422 1.00 35.84 420 PRO A O 1
ATOM 3493 N N . LEU A 1 421 ? 40.252 -18.468 19.259 1.00 30.50 421 LEU A N 1
ATOM 3494 C CA . LEU A 1 421 ? 40.798 -19.571 18.474 1.00 30.50 421 LEU A CA 1
ATOM 3495 C C . LEU A 1 421 ? 39.660 -20.467 17.983 1.00 30.50 421 LEU A C 1
ATOM 3497 O O . LEU A 1 421 ? 38.779 -20.866 18.743 1.00 30.50 421 LEU A O 1
ATOM 3501 N N . ALA A 1 422 ? 39.683 -20.712 16.676 1.00 38.72 422 ALA A N 1
ATOM 3502 C CA . ALA A 1 422 ? 38.754 -21.532 15.919 1.00 38.72 422 ALA A CA 1
ATOM 3503 C C . ALA A 1 422 ? 38.576 -22.937 16.514 1.00 38.72 422 ALA A C 1
ATOM 3505 O O . ALA A 1 422 ? 39.541 -23.497 17.021 1.00 38.72 422 ALA A O 1
ATOM 3506 N N . ASN A 1 423 ? 37.373 -23.512 16.374 1.00 29.92 423 ASN A N 1
ATOM 3507 C CA . ASN A 1 423 ? 37.175 -24.920 16.007 1.00 29.92 423 ASN A CA 1
ATOM 3508 C C . ASN A 1 423 ? 35.699 -25.214 15.663 1.00 29.92 423 ASN A C 1
ATOM 3510 O O . ASN A 1 423 ? 34.793 -24.947 16.445 1.00 29.92 423 ASN A O 1
ATOM 3514 N N . SER A 1 424 ? 35.515 -25.719 14.440 1.00 33.12 424 SER A N 1
ATOM 3515 C CA . SER A 1 424 ? 34.459 -26.614 13.935 1.00 33.12 424 SER A CA 1
ATOM 3516 C C . SER A 1 424 ? 33.118 -26.710 14.685 1.00 33.12 424 SER A C 1
ATOM 3518 O O . SER A 1 424 ? 33.005 -27.255 15.780 1.00 33.12 424 SER A O 1
ATOM 3520 N N . THR A 1 425 ? 32.043 -26.330 13.990 1.00 38.84 425 THR A N 1
ATOM 3521 C CA . THR A 1 425 ? 30.666 -26.716 14.323 1.00 38.84 425 THR A CA 1
ATOM 3522 C C . THR A 1 425 ? 30.536 -28.249 14.392 1.00 38.84 425 THR A C 1
ATOM 3524 O O . THR A 1 425 ? 30.869 -28.935 13.419 1.00 38.84 425 THR A O 1
ATOM 3527 N N . PRO A 1 426 ? 30.054 -28.831 15.507 1.00 42.66 426 PRO A N 1
ATOM 3528 C CA . PRO A 1 426 ? 29.841 -30.269 15.591 1.00 42.66 426 PRO A CA 1
ATOM 3529 C C . PRO A 1 426 ? 28.660 -30.659 14.694 1.00 42.66 426 PRO A C 1
ATOM 3531 O O . PRO A 1 426 ? 27.581 -30.069 14.765 1.00 42.66 426 PRO A O 1
ATOM 3534 N N . LYS A 1 427 ? 28.861 -31.661 13.830 1.00 48.16 427 LYS A N 1
ATOM 3535 C CA . LYS A 1 427 ? 27.780 -32.297 13.064 1.00 48.16 427 LYS A CA 1
ATOM 3536 C C . LYS A 1 427 ? 26.743 -32.838 14.058 1.00 48.16 427 LYS A C 1
ATOM 3538 O O . LYS A 1 427 ? 27.067 -33.698 14.869 1.00 48.16 427 LYS A O 1
ATOM 3543 N N . HIS A 1 428 ? 25.516 -32.323 14.012 1.00 56.31 428 HIS A N 1
ATOM 3544 C CA . HIS A 1 428 ? 24.424 -32.783 14.871 1.00 56.31 428 HIS A CA 1
ATOM 3545 C C . HIS A 1 428 ? 23.984 -34.199 14.471 1.00 56.31 428 HIS A C 1
ATOM 3547 O O . HIS A 1 428 ? 23.334 -34.382 13.443 1.00 56.31 428 HIS A O 1
ATOM 3553 N N . GLU A 1 429 ? 24.319 -35.198 15.285 1.00 67.19 429 GLU A N 1
ATOM 3554 C CA . GLU A 1 429 ? 23.789 -36.557 15.147 1.00 67.19 429 GLU A CA 1
ATOM 3555 C C . GLU A 1 429 ? 22.361 -36.643 15.712 1.00 67.19 429 GLU A C 1
ATOM 3557 O O . GLU A 1 429 ? 22.020 -35.990 16.702 1.00 67.19 429 GLU A O 1
ATOM 3562 N N . THR A 1 430 ? 21.499 -37.445 15.078 1.00 74.06 430 THR A N 1
ATOM 3563 C CA . THR A 1 430 ? 20.150 -37.734 15.587 1.00 74.06 430 THR A CA 1
ATOM 3564 C C . THR A 1 430 ? 20.231 -38.680 16.787 1.00 74.06 430 THR A C 1
ATOM 3566 O O . THR A 1 430 ? 20.875 -39.725 16.672 1.00 74.06 430 THR A O 1
ATOM 3569 N N . PRO A 1 431 ? 19.570 -38.372 17.916 1.00 80.88 431 PRO A N 1
ATOM 3570 C CA . PRO A 1 431 ? 19.662 -39.195 19.117 1.00 80.88 431 PRO A CA 1
ATOM 3571 C C . PRO A 1 431 ? 18.919 -40.519 18.949 1.00 80.88 431 PRO A C 1
ATOM 3573 O O . PRO A 1 431 ? 17.959 -40.612 18.187 1.00 80.88 431 PRO A O 1
ATOM 3576 N N . ASP A 1 432 ? 19.323 -41.525 19.715 1.00 80.88 432 ASP A N 1
ATOM 3577 C CA . ASP A 1 432 ? 18.724 -42.859 19.671 1.00 80.88 432 ASP A CA 1
ATOM 3578 C C . ASP A 1 432 ? 17.231 -42.855 20.093 1.00 80.88 432 ASP A C 1
ATOM 3580 O O . ASP A 1 432 ? 16.847 -42.340 21.153 1.00 80.88 432 ASP A O 1
ATOM 3584 N N . PHE A 1 433 ? 16.357 -43.424 19.258 1.00 80.31 433 PHE A N 1
ATOM 3585 C CA . PHE A 1 433 ? 14.904 -43.410 19.454 1.00 80.31 433 PHE A CA 1
ATOM 3586 C C . PHE A 1 433 ? 14.234 -44.731 19.048 1.00 80.31 433 PHE A C 1
ATOM 3588 O O . PHE A 1 433 ? 14.711 -45.482 18.205 1.00 80.31 433 PHE A O 1
ATOM 3595 N N . LEU A 1 434 ? 13.057 -44.975 19.618 1.00 77.25 434 LEU A N 1
ATOM 3596 C CA . LEU A 1 434 ? 12.116 -46.035 19.274 1.00 77.25 434 LEU A CA 1
ATOM 3597 C C . LEU A 1 434 ? 10.872 -45.417 18.637 1.00 77.25 434 LEU A C 1
ATOM 3599 O O . LEU A 1 434 ? 10.367 -44.402 19.114 1.00 77.25 434 LEU A O 1
ATOM 3603 N N . ILE A 1 435 ? 10.342 -46.045 17.592 1.00 69.88 435 ILE A N 1
ATOM 3604 C CA . ILE A 1 435 ? 9.047 -45.668 17.017 1.00 69.88 435 ILE A CA 1
ATOM 3605 C C . ILE A 1 435 ? 8.001 -46.633 17.565 1.00 69.88 435 ILE A C 1
ATOM 3607 O O . ILE A 1 435 ? 8.098 -47.837 17.339 1.00 69.88 435 ILE A O 1
ATOM 3611 N N . ASP A 1 436 ? 6.984 -46.119 18.256 1.00 56.09 436 ASP A N 1
ATOM 3612 C CA . ASP A 1 436 ? 5.861 -46.957 18.680 1.00 56.09 436 ASP A CA 1
ATOM 3613 C C . ASP A 1 436 ? 5.112 -47.463 17.434 1.00 56.09 436 ASP A C 1
ATOM 3615 O O . ASP A 1 436 ? 4.613 -46.654 16.641 1.00 56.09 436 ASP A O 1
ATOM 3619 N N . PRO A 1 437 ? 4.997 -48.787 17.231 1.00 49.09 437 PRO A N 1
ATOM 3620 C CA . PRO A 1 437 ? 4.390 -49.348 16.033 1.00 49.09 437 PRO A CA 1
ATOM 3621 C C . PRO A 1 437 ? 2.918 -48.952 15.860 1.00 49.09 437 PRO A C 1
ATOM 3623 O O . PRO A 1 437 ? 2.466 -48.879 14.711 1.00 49.09 437 PRO A O 1
ATOM 3626 N N . ARG A 1 438 ? 2.193 -48.655 16.953 1.00 45.94 438 ARG A N 1
ATOM 3627 C CA . ARG A 1 438 ? 0.757 -48.335 16.951 1.00 45.94 438 ARG A CA 1
ATOM 3628 C C . ARG A 1 438 ? 0.482 -46.846 16.760 1.00 45.94 438 ARG A C 1
ATOM 3630 O O . ARG A 1 438 ? -0.388 -46.486 15.971 1.00 45.94 438 ARG A O 1
ATOM 3637 N N . THR A 1 439 ? 1.198 -45.973 17.466 1.00 51.72 439 THR A N 1
ATOM 3638 C CA . THR A 1 439 ? 0.987 -44.514 17.373 1.00 51.72 439 THR A CA 1
ATOM 3639 C C . THR A 1 439 ? 1.884 -43.842 16.330 1.00 51.72 439 THR A C 1
ATOM 3641 O O . THR A 1 439 ? 1.591 -42.727 15.885 1.00 51.72 439 THR A O 1
ATOM 3644 N N . LYS A 1 440 ? 2.953 -44.529 15.897 1.00 52.41 440 LYS A N 1
ATOM 3645 C CA . LYS A 1 440 ? 4.035 -44.001 15.050 1.00 52.41 440 LYS A CA 1
ATOM 3646 C C . LYS A 1 440 ? 4.696 -42.754 15.650 1.00 52.41 440 LYS A C 1
ATOM 3648 O O . LYS A 1 440 ? 5.172 -41.899 14.905 1.00 52.41 440 LYS A O 1
ATOM 3653 N N . LEU A 1 441 ? 4.651 -42.615 16.975 1.00 53.59 441 LEU A N 1
ATOM 3654 C CA . LEU A 1 441 ? 5.331 -41.555 17.711 1.00 53.59 441 LEU A CA 1
ATOM 3655 C C . LEU A 1 441 ? 6.768 -41.984 18.016 1.00 53.59 441 LEU A C 1
ATOM 3657 O O . LEU A 1 441 ? 7.035 -43.163 18.250 1.00 53.59 441 LEU A O 1
ATOM 3661 N N . TYR A 1 442 ? 7.674 -41.010 18.008 1.00 61.62 442 TYR A N 1
ATOM 3662 C CA . TYR A 1 442 ? 9.088 -41.198 18.313 1.00 61.62 442 TYR A CA 1
ATOM 3663 C C . TYR A 1 442 ? 9.315 -41.039 19.822 1.00 61.62 442 TYR A C 1
ATOM 3665 O O . TYR A 1 442 ? 8.905 -40.043 20.420 1.00 61.62 442 TYR A O 1
ATOM 3673 N N . TYR A 1 443 ? 9.989 -42.009 20.433 1.00 66.19 443 TYR A N 1
ATOM 3674 C CA . TYR A 1 443 ? 10.316 -42.054 21.855 1.00 66.19 443 TYR A CA 1
ATOM 3675 C C . TYR A 1 443 ? 11.823 -42.204 22.035 1.00 66.19 443 TYR A C 1
ATOM 3677 O O . TYR A 1 443 ? 12.404 -43.170 21.563 1.00 66.19 443 TYR A O 1
ATOM 3685 N N . LEU A 1 444 ? 12.468 -41.298 22.768 1.00 68.12 444 LEU A N 1
ATOM 3686 C CA . LEU A 1 444 ? 13.900 -41.424 23.059 1.00 68.12 444 LEU A CA 1
ATOM 3687 C C . LEU A 1 444 ? 14.184 -42.652 23.940 1.00 68.12 444 LEU A C 1
ATOM 3689 O O . LEU A 1 444 ? 13.572 -42.807 25.013 1.00 68.12 444 LEU A O 1
ATOM 3693 N N . THR A 1 445 ? 15.143 -43.483 23.513 1.00 77.69 445 THR A N 1
ATOM 3694 C CA . THR A 1 445 ? 15.678 -44.591 24.324 1.00 77.69 445 THR A CA 1
ATOM 3695 C C . THR A 1 445 ? 16.445 -44.037 25.525 1.00 77.69 445 THR A C 1
ATOM 3697 O O . THR A 1 445 ? 16.721 -42.840 25.611 1.00 77.69 445 THR A O 1
ATOM 3700 N N . ARG A 1 446 ? 16.826 -44.892 26.484 1.00 72.88 446 ARG A N 1
ATOM 3701 C CA . ARG A 1 446 ? 17.663 -44.452 27.614 1.00 72.88 446 ARG A CA 1
ATOM 3702 C C . ARG A 1 446 ? 18.980 -43.824 27.131 1.00 72.88 446 ARG A C 1
ATOM 3704 O O . ARG A 1 446 ? 19.342 -42.763 27.626 1.00 72.88 446 ARG A O 1
ATOM 3711 N N . LYS A 1 447 ? 19.610 -44.416 26.110 1.00 76.75 447 LYS A N 1
ATOM 3712 C CA . LYS A 1 447 ? 20.824 -43.883 25.473 1.00 76.75 447 LYS A CA 1
ATOM 3713 C C . LYS A 1 447 ? 20.565 -42.550 24.768 1.00 76.75 447 LYS A C 1
ATOM 3715 O O . LYS A 1 447 ? 21.310 -41.601 24.986 1.00 76.75 447 LYS A O 1
ATOM 3720 N N . GLY A 1 448 ? 19.476 -42.433 24.005 1.00 78.50 448 GLY A N 1
ATOM 3721 C CA . GLY A 1 448 ? 19.118 -41.185 23.323 1.00 78.50 448 GLY A CA 1
ATOM 3722 C C . GLY A 1 448 ? 18.870 -40.019 24.276 1.00 78.50 448 GLY A C 1
ATOM 3723 O O . GLY A 1 448 ? 19.227 -38.882 23.982 1.00 78.50 448 GLY A O 1
ATOM 3724 N N . ARG A 1 449 ? 18.323 -40.289 25.468 1.00 70.31 449 ARG A N 1
ATOM 3725 C CA . ARG A 1 449 ? 18.154 -39.269 26.517 1.00 70.31 449 ARG A CA 1
ATOM 3726 C C . ARG A 1 449 ? 19.493 -38.758 27.036 1.00 70.31 449 ARG A C 1
ATOM 3728 O O . ARG A 1 449 ? 19.659 -37.552 27.178 1.00 70.31 449 ARG A O 1
ATOM 3735 N N . GLU A 1 450 ? 20.438 -39.657 27.296 1.00 73.69 450 GLU A N 1
ATOM 3736 C CA . GLU A 1 450 ? 21.785 -39.292 27.750 1.00 73.69 450 GLU A CA 1
ATOM 3737 C C . GLU A 1 450 ? 22.536 -38.490 26.677 1.00 73.69 450 GLU A C 1
ATOM 3739 O O . GLU A 1 450 ? 23.180 -37.498 27.007 1.00 73.69 450 GLU A O 1
ATOM 3744 N N . GLN A 1 451 ? 22.376 -38.840 25.396 1.00 79.56 451 GLN A N 1
ATOM 3745 C CA . GLN A 1 451 ? 22.947 -38.087 24.271 1.00 79.56 451 GLN A CA 1
ATOM 3746 C C . GLN A 1 451 ? 22.412 -36.650 24.191 1.00 79.56 451 GLN A C 1
ATOM 3748 O O . GLN A 1 451 ? 23.194 -35.719 24.000 1.00 79.56 451 GLN A O 1
ATOM 3753 N N . VAL A 1 452 ? 21.102 -36.456 24.378 1.00 74.25 452 VAL A N 1
ATOM 3754 C CA . VAL A 1 452 ? 20.487 -35.118 24.378 1.00 74.25 452 VAL A CA 1
ATOM 3755 C C . VAL A 1 452 ? 20.900 -34.312 25.613 1.00 74.25 452 VAL A C 1
ATOM 3757 O O . VAL A 1 452 ? 21.241 -33.141 25.482 1.00 74.25 452 VAL A O 1
ATOM 3760 N N . ILE A 1 453 ? 20.933 -34.925 26.806 1.00 70.69 453 ILE A N 1
ATOM 3761 C CA . ILE A 1 453 ? 21.377 -34.247 28.041 1.00 70.69 453 ILE A CA 1
ATOM 3762 C C . ILE A 1 453 ? 22.832 -33.785 27.925 1.00 70.69 453 ILE A C 1
ATOM 3764 O O . ILE A 1 453 ? 23.162 -32.680 28.343 1.00 70.69 453 ILE A O 1
ATOM 3768 N N . GLN A 1 454 ? 23.700 -34.621 27.355 1.00 75.00 454 GLN A N 1
ATOM 3769 C CA . GLN A 1 454 ? 25.121 -34.314 27.180 1.00 75.00 454 GLN A CA 1
ATOM 3770 C C . GLN A 1 454 ? 25.386 -33.342 26.016 1.00 75.00 454 GLN A C 1
ATOM 3772 O O . GLN A 1 454 ? 26.545 -33.078 25.711 1.00 75.00 454 GLN A O 1
ATOM 3777 N N . GLY A 1 455 ? 24.344 -32.845 25.336 1.00 67.00 455 GLY A N 1
ATOM 3778 C CA . GLY A 1 455 ? 24.474 -31.939 24.191 1.00 67.00 455 GLY A CA 1
ATOM 3779 C C . GLY A 1 455 ? 25.097 -32.583 22.948 1.00 67.00 455 GLY A C 1
ATOM 3780 O O . GLY A 1 455 ? 25.469 -31.874 22.019 1.00 67.00 455 GLY A O 1
ATOM 3781 N N . LYS A 1 456 ? 25.210 -33.918 22.914 1.00 76.31 456 LYS A N 1
ATOM 3782 C CA . LYS A 1 456 ? 25.811 -34.676 21.803 1.00 76.31 456 LYS A CA 1
ATOM 3783 C C . LYS A 1 456 ? 24.872 -34.799 20.599 1.00 76.31 456 LYS A C 1
ATOM 3785 O O . LYS A 1 456 ? 25.336 -35.008 19.487 1.00 76.31 456 LYS A O 1
ATOM 3790 N N . ALA A 1 457 ? 23.565 -34.663 20.819 1.00 75.56 457 ALA A N 1
ATOM 3791 C CA . ALA A 1 457 ? 22.529 -34.798 19.800 1.00 75.56 457 ALA A CA 1
ATOM 3792 C C . ALA A 1 457 ? 21.353 -33.849 20.085 1.00 75.56 457 ALA A C 1
ATOM 3794 O O . ALA A 1 457 ? 21.027 -33.597 21.246 1.00 75.56 457 ALA A O 1
ATOM 3795 N N . SER A 1 458 ? 20.687 -33.340 19.044 1.00 68.81 458 SER A N 1
ATOM 3796 C CA . SER A 1 458 ? 19.491 -32.493 19.171 1.00 68.81 458 SER A CA 1
ATOM 3797 C C . SER A 1 458 ? 18.241 -33.250 18.705 1.00 68.81 458 SER A C 1
ATOM 3799 O O . SER A 1 458 ? 18.239 -33.902 17.662 1.00 68.81 458 SER A O 1
ATOM 3801 N N . PHE A 1 459 ? 17.165 -33.210 19.502 1.00 66.19 459 PHE A N 1
ATOM 3802 C CA . PHE A 1 459 ? 15.890 -33.851 19.162 1.00 66.19 459 PHE A CA 1
ATOM 3803 C C . PHE A 1 459 ? 14.841 -32.801 18.798 1.00 66.19 459 PHE A C 1
ATOM 3805 O O . PHE A 1 459 ? 14.500 -31.944 19.613 1.00 66.19 459 PHE A O 1
ATOM 3812 N N . ASP A 1 460 ? 14.310 -32.884 17.581 1.00 61.81 460 ASP A N 1
ATOM 3813 C CA . ASP A 1 460 ? 13.271 -31.978 17.104 1.00 61.81 460 ASP A CA 1
ATOM 3814 C C . ASP A 1 460 ? 11.879 -32.438 17.567 1.00 61.81 460 ASP A C 1
ATOM 3816 O O . ASP A 1 460 ? 11.268 -33.358 17.014 1.00 61.81 460 ASP A O 1
ATOM 3820 N N . PHE A 1 461 ? 11.359 -31.770 18.598 1.00 55.84 461 PHE A N 1
ATOM 3821 C CA . PHE A 1 461 ? 10.042 -32.057 19.167 1.00 55.84 461 PHE A CA 1
ATOM 3822 C C . PHE A 1 461 ? 8.873 -31.641 18.259 1.00 55.84 461 PHE A C 1
ATOM 3824 O O . PHE A 1 461 ? 7.743 -32.076 18.503 1.00 55.84 461 PHE A O 1
ATOM 3831 N N . SER A 1 462 ? 9.105 -30.853 17.200 1.00 50.62 462 SER A N 1
ATOM 3832 C CA . SER A 1 462 ? 8.045 -30.417 16.279 1.00 50.62 462 SER A CA 1
ATOM 3833 C C . SER A 1 462 ? 7.396 -31.602 15.547 1.00 50.62 462 SER A C 1
ATOM 3835 O O . SER A 1 462 ? 6.173 -31.652 15.381 1.00 50.62 462 SER A O 1
ATOM 3837 N N . LYS A 1 463 ? 8.185 -32.641 15.238 1.00 47.31 463 LYS A N 1
ATOM 3838 C CA . LYS A 1 463 ? 7.711 -33.883 14.605 1.00 47.31 463 LYS A CA 1
ATOM 3839 C C . LYS A 1 463 ? 6.787 -34.712 15.506 1.00 47.31 463 LYS A C 1
ATOM 3841 O O . LYS A 1 463 ? 5.960 -35.469 14.999 1.00 47.31 463 LYS A O 1
ATOM 3846 N N . CYS A 1 464 ? 6.866 -34.541 16.828 1.00 50.00 464 CYS A N 1
ATOM 3847 C CA . CYS A 1 464 ? 6.009 -35.238 17.792 1.00 50.00 464 CYS A CA 1
ATOM 3848 C C . CYS A 1 464 ? 4.656 -34.539 18.021 1.00 50.00 464 CYS A C 1
ATOM 3850 O O . CYS A 1 464 ? 3.694 -35.184 18.438 1.00 50.00 464 CYS A O 1
ATOM 3852 N N . ILE A 1 465 ? 4.552 -33.237 17.737 1.00 47.31 465 ILE A N 1
ATOM 3853 C CA . ILE A 1 465 ? 3.357 -32.426 18.033 1.00 47.31 465 ILE A CA 1
ATOM 3854 C C . ILE A 1 465 ? 2.280 -32.576 16.940 1.00 47.31 465 ILE A C 1
ATOM 3856 O O . ILE A 1 465 ? 1.078 -32.558 17.236 1.00 47.31 465 ILE A O 1
ATOM 3860 N N . ASN A 1 466 ? 2.693 -32.845 15.697 1.00 39.59 466 ASN A N 1
ATOM 3861 C CA . ASN A 1 466 ? 1.826 -32.781 14.514 1.00 39.59 466 ASN A CA 1
ATOM 3862 C C . ASN A 1 466 ? 0.719 -33.849 14.412 1.00 39.59 466 ASN A C 1
ATOM 3864 O O . ASN A 1 466 ? -0.198 -33.680 13.613 1.00 39.59 466 ASN A O 1
ATOM 3868 N N . LYS A 1 467 ? 0.715 -34.912 15.231 1.00 43.91 467 LYS A N 1
ATOM 3869 C CA . LYS A 1 467 ? -0.368 -35.927 15.210 1.00 43.91 467 LYS A CA 1
ATOM 3870 C C . LYS A 1 467 ? -1.484 -35.718 16.238 1.00 43.91 467 LYS A C 1
ATOM 3872 O O . LYS A 1 467 ? -2.510 -36.392 16.154 1.00 43.91 467 LYS A O 1
ATOM 3877 N N . SER A 1 468 ? -1.335 -34.782 17.179 1.00 45.31 468 SER A N 1
ATOM 3878 C CA . SER A 1 468 ? -2.390 -34.484 18.167 1.00 45.31 468 SER A CA 1
ATOM 3879 C C . SER A 1 468 ? -3.498 -33.563 17.631 1.00 45.31 468 SER A C 1
ATOM 3881 O O . SER A 1 468 ? -4.591 -33.527 18.195 1.00 45.31 468 SER A O 1
ATOM 3883 N N . ASN A 1 469 ? -3.281 -32.919 16.478 1.00 45.34 469 ASN A N 1
ATOM 3884 C CA . ASN A 1 469 ? -4.246 -32.051 15.790 1.00 45.34 469 ASN A CA 1
ATOM 3885 C C . ASN A 1 469 ? -5.343 -32.820 15.031 1.00 45.34 469 ASN A C 1
ATOM 3887 O O . ASN A 1 469 ? -5.854 -32.356 14.011 1.00 45.34 469 ASN A O 1
ATOM 3891 N N . ARG A 1 470 ? -5.792 -33.973 15.548 1.00 49.19 470 ARG A N 1
ATOM 3892 C CA . ARG A 1 470 ? -7.015 -34.608 15.029 1.00 49.19 470 ARG A CA 1
ATOM 3893 C C . ARG A 1 470 ? -8.215 -33.662 15.101 1.00 49.19 470 ARG A C 1
ATOM 3895 O O . ARG A 1 470 ? -9.142 -33.852 14.331 1.00 49.19 470 ARG A O 1
ATOM 3902 N N . SER A 1 471 ? -8.209 -32.651 15.972 1.00 52.44 471 SER A N 1
ATOM 3903 C CA . SER A 1 471 ? -9.272 -31.644 16.098 1.00 52.44 471 SER A CA 1
ATOM 3904 C C . SER A 1 471 ? -9.440 -30.714 14.890 1.00 52.44 471 SER A C 1
ATOM 3906 O O . SER A 1 471 ? -10.451 -30.025 14.833 1.00 52.44 471 SER A O 1
ATOM 3908 N N . VAL A 1 472 ? -8.481 -30.665 13.958 1.00 52.50 472 VAL A N 1
ATOM 3909 C CA . VAL A 1 472 ? -8.513 -29.728 12.815 1.00 52.50 472 VAL A CA 1
ATOM 3910 C C . VAL A 1 472 ? -8.916 -30.419 11.508 1.00 52.50 472 VAL A C 1
ATOM 3912 O O . VAL A 1 472 ? -9.465 -29.783 10.617 1.00 52.50 472 VAL A O 1
ATOM 3915 N N . ILE A 1 473 ? -8.698 -31.730 11.396 1.00 59.22 473 ILE A N 1
ATOM 3916 C CA . ILE A 1 473 ? -8.996 -32.488 10.176 1.00 59.22 473 ILE A CA 1
ATOM 3917 C C . ILE A 1 473 ? -10.391 -33.108 10.305 1.00 59.22 473 ILE A C 1
ATOM 3919 O O . ILE A 1 473 ? -10.626 -33.920 11.207 1.00 59.22 473 ILE A O 1
ATOM 3923 N N . ALA A 1 474 ? -11.299 -32.721 9.408 1.00 65.56 474 ALA A N 1
ATOM 3924 C CA . ALA A 1 474 ? -12.658 -33.249 9.336 1.00 65.56 474 ALA A CA 1
ATOM 3925 C C . ALA A 1 474 ? -12.661 -34.741 8.983 1.00 65.56 474 ALA A C 1
ATOM 3927 O O . ALA A 1 474 ? -11.971 -35.176 8.061 1.00 65.56 474 ALA A O 1
ATOM 3928 N N . ALA A 1 475 ? -13.438 -35.534 9.719 1.00 73.44 475 ALA A N 1
ATOM 3929 C CA . ALA A 1 475 ? -13.713 -36.916 9.354 1.00 73.44 475 ALA A CA 1
ATOM 3930 C C . ALA A 1 475 ? -14.772 -36.978 8.241 1.00 73.44 475 ALA A C 1
ATOM 3932 O O . ALA A 1 475 ? -15.537 -36.037 8.021 1.00 73.44 475 ALA A O 1
ATOM 3933 N N . LYS A 1 476 ? -14.848 -38.122 7.550 1.00 68.50 476 LYS A N 1
ATOM 3934 C CA . LYS A 1 476 ? -15.943 -38.414 6.615 1.00 68.50 476 LYS A CA 1
ATOM 3935 C C . LYS A 1 476 ? -17.262 -38.274 7.393 1.00 68.50 476 LYS A C 1
ATOM 3937 O O . LYS A 1 476 ? -17.408 -38.916 8.429 1.00 68.50 476 LYS A O 1
ATOM 3942 N N . PHE A 1 477 ? -18.173 -37.426 6.911 1.00 80.19 477 PHE A N 1
ATOM 3943 C CA . PHE A 1 477 ? -19.443 -37.035 7.555 1.00 80.19 477 PHE A CA 1
ATOM 3944 C C . PHE A 1 477 ? -19.384 -35.968 8.668 1.00 80.19 477 PHE A C 1
ATOM 3946 O O . PHE A 1 477 ? -20.358 -35.807 9.411 1.00 80.19 477 PHE A O 1
ATOM 3953 N N . GLU A 1 478 ? -18.307 -35.193 8.757 1.00 84.31 478 GLU A N 1
ATOM 3954 C CA . GLU A 1 478 ? -18.259 -33.976 9.575 1.00 84.31 478 GLU A CA 1
ATOM 3955 C C . GLU A 1 478 ? -18.330 -32.723 8.699 1.00 84.31 478 GLU A C 1
ATOM 3957 O O . GLU A 1 478 ? -17.776 -32.691 7.602 1.00 84.31 478 GLU A O 1
ATOM 3962 N N . ILE A 1 479 ? -18.996 -31.679 9.192 1.00 84.81 479 ILE A N 1
ATOM 3963 C CA . ILE A 1 479 ? -19.100 -30.385 8.519 1.00 84.81 479 ILE A CA 1
ATOM 3964 C C . ILE A 1 479 ? -17.854 -29.557 8.878 1.00 84.81 479 ILE A C 1
ATOM 3966 O O . ILE A 1 479 ? -17.721 -29.152 10.040 1.00 84.81 479 ILE A O 1
ATOM 3970 N N . PRO A 1 480 ? -16.954 -29.250 7.920 1.00 79.50 480 PRO A N 1
ATOM 3971 C CA . PRO A 1 480 ? -15.668 -28.611 8.213 1.00 79.50 480 PRO A CA 1
ATOM 3972 C C . PRO A 1 480 ? -15.799 -27.272 8.944 1.00 79.50 480 PRO A C 1
ATOM 3974 O O . PRO A 1 480 ? -15.040 -26.992 9.866 1.00 79.50 480 PRO A O 1
ATOM 3977 N N . TYR A 1 481 ? -16.811 -26.473 8.600 1.00 80.06 481 TYR A N 1
ATOM 3978 C CA . TYR A 1 481 ? -17.048 -25.154 9.197 1.00 80.06 481 TYR A CA 1
ATOM 3979 C C . TYR A 1 481 ? -17.528 -25.207 10.656 1.00 80.06 481 TYR A C 1
ATOM 3981 O O . TYR A 1 481 ? -17.307 -24.268 11.418 1.00 80.06 481 TYR A O 1
ATOM 3989 N N . LEU A 1 482 ? -18.159 -26.310 11.072 1.00 79.88 482 LEU A N 1
ATOM 3990 C CA . LEU A 1 482 ? -18.626 -26.503 12.448 1.00 79.88 482 LEU A CA 1
ATOM 3991 C C . LEU A 1 482 ? -17.514 -27.007 13.373 1.00 79.88 482 LEU A C 1
ATOM 3993 O O . LEU A 1 482 ? -17.637 -26.884 14.590 1.00 79.88 482 LEU A O 1
ATOM 3997 N N . LEU A 1 483 ? -16.411 -27.539 12.840 1.00 79.31 483 LEU A N 1
ATOM 3998 C CA . LEU A 1 483 ? -15.304 -28.051 13.655 1.00 79.31 483 LEU A CA 1
ATOM 3999 C C . LEU A 1 483 ? -14.583 -26.952 14.455 1.00 79.31 483 LEU A C 1
ATOM 4001 O O . LEU A 1 483 ? -14.442 -27.124 15.668 1.00 79.31 483 LEU A O 1
ATOM 4005 N N . PRO A 1 484 ? -14.191 -25.797 13.873 1.00 76.44 484 PRO A N 1
ATOM 4006 C CA . PRO A 1 484 ? -13.608 -24.698 14.642 1.00 76.44 484 PRO A CA 1
ATOM 4007 C C . PRO A 1 484 ? -14.559 -24.180 15.722 1.00 76.44 484 PRO A C 1
ATOM 4009 O O . PRO A 1 484 ? -14.142 -23.926 16.851 1.00 76.44 484 PRO A O 1
ATOM 4012 N N . LEU A 1 485 ? -15.850 -24.072 15.396 1.00 78.94 485 LEU A N 1
ATOM 4013 C CA . LEU A 1 485 ? -16.870 -23.558 16.305 1.00 78.94 485 LEU A CA 1
ATOM 4014 C C . LEU A 1 485 ? -17.129 -24.529 17.465 1.00 78.94 485 LEU A C 1
ATOM 4016 O O . LEU A 1 485 ? -17.079 -24.131 18.626 1.00 78.94 485 LEU A O 1
ATOM 4020 N N . THR A 1 486 ? -17.315 -25.820 17.183 1.00 82.19 486 THR A N 1
ATOM 4021 C CA . THR A 1 486 ? -17.466 -26.856 18.221 1.00 82.19 486 THR A CA 1
ATOM 4022 C C . THR A 1 486 ? -16.207 -27.003 19.075 1.00 82.19 486 THR A C 1
ATOM 4024 O O . THR A 1 486 ? -16.325 -27.226 20.280 1.00 82.19 486 THR A O 1
ATOM 4027 N N . ALA A 1 487 ? -15.010 -26.798 18.515 1.00 78.19 487 ALA A N 1
ATOM 4028 C CA . ALA A 1 487 ? -13.758 -26.760 19.272 1.00 78.19 487 ALA A CA 1
ATOM 4029 C C . ALA A 1 487 ? -13.664 -25.534 20.199 1.00 78.19 487 ALA A C 1
ATOM 4031 O O . ALA A 1 487 ? -13.272 -25.666 21.361 1.00 78.19 487 ALA A O 1
ATOM 4032 N N . GLN A 1 488 ? -14.064 -24.347 19.731 1.00 78.38 488 GLN A N 1
ATOM 4033 C CA . GLN A 1 488 ? -14.117 -23.140 20.562 1.00 78.38 488 GLN A CA 1
ATOM 4034 C C . GLN A 1 488 ? -15.153 -23.268 21.684 1.00 78.38 488 GLN A C 1
ATOM 4036 O O . GLN A 1 488 ? -14.847 -22.951 22.835 1.00 78.38 488 GLN A O 1
ATOM 4041 N N . LEU A 1 489 ? -16.347 -23.790 21.382 1.00 79.12 489 LEU A N 1
ATOM 4042 C CA . LEU A 1 489 ? -17.379 -24.067 22.384 1.00 79.12 489 LEU A CA 1
ATOM 4043 C C . LEU A 1 489 ? -16.903 -25.126 23.382 1.00 79.12 489 LEU A C 1
ATOM 4045 O O . LEU A 1 489 ? -17.039 -24.935 24.587 1.00 79.12 489 LEU A O 1
ATOM 4049 N N . SER A 1 490 ? -16.276 -26.202 22.908 1.00 83.19 490 SER A N 1
ATOM 4050 C CA . SER A 1 490 ? -15.693 -27.241 23.760 1.00 83.19 490 SER A CA 1
ATOM 4051 C C . SER A 1 490 ? -14.709 -26.629 24.755 1.00 83.19 490 SER A C 1
ATOM 4053 O O . SER A 1 490 ? -14.839 -26.848 25.961 1.00 83.19 490 SER A O 1
ATOM 4055 N N . LYS A 1 491 ? -13.786 -25.785 24.277 1.00 77.75 491 LYS A N 1
ATOM 4056 C CA . LYS A 1 491 ? -12.824 -25.079 25.130 1.00 77.75 491 LYS A CA 1
ATOM 4057 C C . LYS A 1 491 ? -13.524 -24.155 26.127 1.00 77.75 491 LYS A C 1
ATOM 4059 O O . LYS A 1 491 ? -13.199 -24.191 27.308 1.00 77.75 491 LYS A O 1
ATOM 4064 N N . LYS A 1 492 ? -14.506 -23.372 25.673 1.00 81.81 492 LYS A N 1
ATOM 4065 C CA . LYS A 1 492 ? -15.242 -22.400 26.495 1.00 81.81 492 LYS A CA 1
ATOM 4066 C C . LYS A 1 492 ? -16.060 -23.057 27.611 1.00 81.81 492 LYS A C 1
ATOM 4068 O O . LYS A 1 492 ? -16.101 -22.542 28.723 1.00 81.81 492 LYS A O 1
ATOM 4073 N N . TYR A 1 493 ? -16.706 -24.187 27.328 1.00 80.25 493 TYR A N 1
ATOM 4074 C CA . TYR A 1 493 ? -17.592 -24.865 28.279 1.00 80.25 493 TYR A CA 1
ATOM 4075 C C . TYR A 1 493 ? -16.905 -25.955 29.102 1.00 80.25 493 TYR A C 1
ATOM 4077 O O . TYR A 1 493 ? -17.501 -26.439 30.068 1.00 80.25 493 TYR A O 1
ATOM 4085 N N . SER A 1 494 ? -15.657 -26.312 28.784 1.00 80.75 494 SER A N 1
ATOM 4086 C CA . SER A 1 494 ? -14.895 -27.306 29.551 1.00 80.75 494 SER A CA 1
ATOM 4087 C C . SER A 1 494 ? -14.683 -26.906 31.019 1.00 80.75 494 SER A C 1
ATOM 4089 O O . SER A 1 494 ? -14.585 -27.786 31.869 1.00 80.75 494 SER A O 1
ATOM 4091 N N . ASP A 1 495 ? -14.706 -25.606 31.340 1.00 79.00 495 ASP A N 1
ATOM 4092 C CA . ASP A 1 495 ? -14.576 -25.101 32.718 1.00 79.00 495 ASP A CA 1
ATOM 4093 C C . ASP A 1 495 ? -15.914 -24.937 33.462 1.00 79.00 495 ASP A C 1
ATOM 4095 O O . ASP A 1 495 ? -15.940 -24.541 34.634 1.00 79.00 495 ASP A O 1
ATOM 4099 N N . SER A 1 496 ? -17.039 -25.251 32.810 1.00 85.62 496 SER A N 1
ATOM 4100 C CA . SER A 1 496 ? -18.371 -25.108 33.402 1.00 85.62 496 SER A CA 1
ATOM 4101 C C . SER A 1 496 ? -18.587 -26.056 34.590 1.00 85.62 496 SER A C 1
ATOM 4103 O O . SER A 1 496 ? -18.029 -27.154 34.660 1.00 85.62 496 SER A O 1
ATOM 4105 N N . ARG A 1 497 ? -19.457 -25.651 35.531 1.00 85.81 497 ARG A N 1
ATOM 4106 C CA . ARG A 1 497 ? -19.821 -26.473 36.704 1.00 85.81 497 ARG A CA 1
ATOM 4107 C C . ARG A 1 497 ? -20.363 -27.846 36.296 1.00 85.81 497 ARG A C 1
ATOM 4109 O O . ARG A 1 497 ? -20.047 -28.839 36.941 1.00 85.81 497 ARG A O 1
ATOM 4116 N N . PHE A 1 498 ? -21.118 -27.903 35.199 1.00 84.25 498 PHE A N 1
ATOM 4117 C CA . PHE A 1 498 ? -21.657 -29.145 34.650 1.00 84.25 498 PHE A CA 1
ATOM 4118 C C . PHE A 1 498 ? -20.557 -30.096 34.159 1.00 84.25 498 PHE A C 1
ATOM 4120 O O . PHE A 1 498 ? -20.568 -31.278 34.495 1.00 84.25 498 PHE A O 1
ATOM 4127 N N . VAL A 1 499 ? -19.564 -29.588 33.422 1.00 84.38 499 VAL A N 1
ATOM 4128 C CA . VAL A 1 499 ? -18.451 -30.418 32.937 1.00 84.38 499 VAL A CA 1
ATOM 4129 C C . VAL A 1 499 ? -17.583 -30.911 34.091 1.00 84.38 499 VAL A C 1
ATOM 4131 O O . VAL A 1 499 ? -17.227 -32.087 34.115 1.00 84.38 499 VAL A O 1
ATOM 4134 N N . LYS A 1 500 ? -17.324 -30.072 35.100 1.00 84.44 500 LYS A N 1
ATOM 4135 C CA . LYS A 1 500 ? -16.633 -30.492 36.332 1.00 84.44 500 LYS A CA 1
ATOM 4136 C C . LYS A 1 500 ? -17.407 -31.585 37.080 1.00 84.44 500 LYS A C 1
ATOM 4138 O O . LYS A 1 500 ? -16.809 -32.551 37.550 1.00 84.44 500 LYS A O 1
ATOM 4143 N N . TRP A 1 501 ? -18.736 -31.484 37.131 1.00 89.06 501 TRP A N 1
ATOM 4144 C CA . TRP A 1 501 ? -19.599 -32.517 37.709 1.00 89.06 501 TRP A CA 1
ATOM 4145 C C . TRP A 1 501 ? -19.546 -33.838 36.922 1.00 89.06 501 TRP A C 1
ATOM 4147 O O . TRP A 1 501 ? -19.415 -34.902 37.531 1.00 89.06 501 TRP A O 1
ATOM 4157 N N . LEU A 1 502 ? -19.569 -33.784 35.585 1.00 83.94 502 LEU A N 1
ATOM 4158 C CA . LEU A 1 502 ? -19.415 -34.964 34.722 1.00 83.94 502 LEU A CA 1
ATOM 4159 C C . LEU A 1 502 ? -18.030 -35.608 34.856 1.00 83.94 502 LEU A C 1
ATOM 4161 O O . LEU A 1 502 ? -17.922 -36.832 34.880 1.00 83.94 502 LEU A O 1
ATOM 4165 N N . GLN A 1 503 ? -16.972 -34.798 34.956 1.00 84.25 503 GLN A N 1
ATOM 4166 C CA . GLN A 1 503 ? -15.608 -35.276 35.184 1.00 84.25 503 GLN A CA 1
ATOM 4167 C C . GLN A 1 503 ? -15.504 -36.029 36.516 1.00 84.25 503 GLN A C 1
ATOM 4169 O O . GLN A 1 503 ? -14.905 -37.103 36.556 1.00 84.25 503 GLN A O 1
ATOM 4174 N N . PHE A 1 504 ? -16.124 -35.506 37.579 1.00 86.94 504 PHE A N 1
ATOM 4175 C CA . PHE A 1 504 ? -16.136 -36.141 38.898 1.00 86.94 504 PHE A CA 1
ATOM 4176 C C . PHE A 1 504 ? -16.870 -37.491 38.890 1.00 86.94 504 PHE A C 1
ATOM 4178 O O . PHE A 1 504 ? -16.385 -38.472 39.448 1.00 86.94 504 PHE A O 1
ATOM 4185 N N . HIS A 1 505 ? -18.004 -37.581 38.190 1.00 86.38 505 HIS A N 1
ATOM 4186 C CA . HIS A 1 505 ? -18.824 -38.797 38.135 1.00 86.38 505 HIS A CA 1
ATOM 4187 C C . HIS A 1 505 ? -18.423 -39.775 37.021 1.00 86.38 505 HIS A C 1
ATOM 4189 O O . HIS A 1 505 ? -19.142 -40.742 36.762 1.00 86.38 505 HIS A O 1
ATOM 4195 N N . ARG A 1 506 ? -17.267 -39.574 36.378 1.00 80.62 506 ARG A N 1
ATOM 4196 C CA . ARG A 1 506 ? -16.847 -40.349 35.202 1.00 80.62 506 ARG A CA 1
ATOM 4197 C C . ARG A 1 506 ? -16.742 -41.856 35.441 1.00 80.62 506 ARG A C 1
ATOM 4199 O O . ARG A 1 506 ? -17.023 -42.654 34.549 1.00 80.62 506 ARG A O 1
ATOM 4206 N N . HIS A 1 507 ? -16.328 -42.237 36.644 1.00 81.88 507 HIS A N 1
ATOM 4207 C CA . HIS A 1 507 ? -16.165 -43.634 37.049 1.00 81.88 507 HIS A CA 1
ATOM 4208 C C . HIS A 1 507 ? -17.423 -44.226 37.700 1.00 81.88 507 HIS A C 1
ATOM 4210 O O . HIS A 1 507 ? -17.408 -45.381 38.113 1.00 81.88 507 HIS A O 1
ATOM 4216 N N . SER A 1 508 ? -18.518 -43.464 37.782 1.00 84.81 508 SER A N 1
ATOM 4217 C CA . SER A 1 508 ? -19.789 -43.969 38.296 1.00 84.81 508 SER A CA 1
ATOM 4218 C C . SER A 1 508 ? -20.440 -44.931 37.298 1.00 84.81 508 SER A C 1
ATOM 4220 O O . SER A 1 508 ? -20.423 -44.694 36.092 1.00 84.81 508 SER A O 1
ATOM 4222 N N . SER A 1 509 ? -21.070 -45.997 37.791 1.00 76.44 509 SER A N 1
ATOM 4223 C CA . SER A 1 509 ? -21.915 -46.893 36.987 1.00 76.44 509 SER A CA 1
ATOM 4224 C C . SER A 1 509 ? -23.299 -46.304 36.674 1.00 76.44 509 SER A C 1
ATOM 4226 O O . SER A 1 509 ? -24.057 -46.889 35.906 1.00 76.44 509 SER A O 1
ATOM 4228 N N . LYS A 1 510 ? -23.642 -45.145 37.251 1.00 87.12 510 LYS A N 1
ATOM 4229 C CA . LYS A 1 510 ? -24.937 -44.474 37.069 1.00 87.12 510 LYS A CA 1
ATOM 4230 C C . LYS A 1 510 ? -25.003 -43.696 35.747 1.00 87.12 510 LYS A C 1
ATOM 4232 O O . LYS A 1 510 ? -23.997 -43.497 35.067 1.00 87.12 510 LYS A O 1
ATOM 4237 N N . LEU A 1 511 ? -26.189 -43.167 35.434 1.00 82.12 511 LEU A N 1
ATOM 4238 C CA . LEU A 1 511 ? -26.468 -42.324 34.260 1.00 82.12 511 LEU A CA 1
ATOM 4239 C C . LEU A 1 511 ? -25.447 -41.183 34.071 1.00 82.12 511 LEU A C 1
ATOM 4241 O O . LEU A 1 511 ? -25.031 -40.910 32.949 1.00 82.12 511 LEU A O 1
ATOM 4245 N N . ALA A 1 512 ? -24.953 -40.590 35.162 1.00 81.44 512 ALA A N 1
ATOM 4246 C CA . ALA A 1 512 ? -23.893 -39.580 35.134 1.00 81.44 512 ALA A CA 1
ATOM 4247 C C . ALA A 1 512 ? -22.580 -40.080 34.493 1.00 81.44 512 ALA A C 1
ATOM 4249 O O . ALA A 1 512 ? -21.947 -39.356 33.724 1.00 81.44 512 ALA A O 1
ATOM 4250 N N . GLY A 1 513 ? -22.190 -41.330 34.752 1.00 83.50 513 GLY A N 1
ATOM 4251 C CA . GLY A 1 513 ? -21.017 -41.948 34.137 1.00 83.50 513 GLY A CA 1
ATOM 4252 C C . GLY A 1 513 ? -21.225 -42.245 32.653 1.00 83.50 513 GLY A C 1
ATOM 4253 O O . GLY A 1 513 ? -20.312 -42.039 31.854 1.00 83.50 513 GLY A O 1
ATOM 4254 N N . LEU A 1 514 ? -22.434 -42.641 32.248 1.00 79.88 514 LEU A N 1
ATOM 4255 C CA . LEU A 1 514 ? -22.780 -42.827 30.835 1.00 79.88 514 LEU A CA 1
ATOM 4256 C C . LEU A 1 514 ? -22.728 -41.496 30.070 1.00 79.88 514 LEU A C 1
ATOM 4258 O O . LEU A 1 514 ? -22.059 -41.410 29.041 1.00 79.88 514 LEU A O 1
ATOM 4262 N N . LEU A 1 515 ? -23.323 -40.436 30.626 1.00 79.50 515 LEU A N 1
ATOM 4263 C CA . LEU A 1 515 ? -23.225 -39.083 30.072 1.00 79.50 515 LEU A CA 1
ATOM 4264 C C . LEU A 1 515 ? -21.766 -38.624 29.979 1.00 79.50 515 LEU A C 1
ATOM 4266 O O . LEU A 1 515 ? -21.350 -38.096 28.952 1.00 79.50 515 LEU A O 1
ATOM 4270 N N . SER A 1 516 ? -20.947 -38.888 30.999 1.00 81.88 516 SER A N 1
ATOM 4271 C CA . SER A 1 516 ? -19.529 -38.514 30.968 1.00 81.88 516 SER A CA 1
ATOM 4272 C C . SER A 1 516 ? -18.757 -39.190 29.823 1.00 81.88 516 SER A C 1
ATOM 4274 O O . SER A 1 516 ? -17.872 -38.572 29.239 1.00 81.88 516 SER A O 1
ATOM 4276 N N . LYS A 1 517 ? -19.098 -40.437 29.464 1.00 78.94 517 LYS A N 1
ATOM 4277 C CA . LYS A 1 517 ? -18.448 -41.184 28.374 1.00 78.94 517 LYS A CA 1
ATOM 4278 C C . LYS A 1 517 ? -18.856 -40.669 26.995 1.00 78.94 517 LYS A C 1
ATOM 4280 O O . LYS A 1 517 ? -18.042 -40.718 26.080 1.00 78.94 517 LYS A O 1
ATOM 4285 N N . ILE A 1 518 ? -20.087 -40.177 26.860 1.00 78.12 518 ILE A N 1
ATOM 4286 C CA . ILE A 1 518 ? -20.596 -39.575 25.620 1.00 78.12 518 ILE A CA 1
ATOM 4287 C C . ILE A 1 518 ? -20.007 -38.173 25.433 1.00 78.12 518 ILE A C 1
ATOM 4289 O O . ILE A 1 518 ? -19.503 -37.839 24.363 1.00 78.12 518 ILE A O 1
ATOM 4293 N N . PHE A 1 519 ? -20.042 -37.357 26.488 1.00 81.19 519 PHE A N 1
ATOM 4294 C CA . PHE A 1 519 ? -19.728 -35.935 26.403 1.00 81.19 519 PHE A CA 1
ATOM 4295 C C . PHE A 1 519 ? -18.262 -35.588 26.659 1.00 81.19 519 PHE A C 1
ATOM 4297 O O . PHE A 1 519 ? -17.897 -34.450 26.394 1.00 81.19 519 PHE A O 1
ATOM 4304 N N . LEU A 1 520 ? -17.402 -36.485 27.157 1.00 82.94 520 LEU A N 1
ATOM 4305 C CA . LEU A 1 520 ? -15.991 -36.169 27.435 1.00 82.94 520 LEU A CA 1
ATOM 4306 C C . LEU A 1 520 ? -15.030 -36.971 26.558 1.00 82.94 520 LEU A C 1
ATOM 4308 O O . LEU A 1 520 ? -15.171 -38.180 26.380 1.00 82.94 520 LEU A O 1
ATOM 4312 N N . VAL A 1 521 ? -13.977 -36.310 26.076 1.00 76.00 521 VAL A N 1
ATOM 4313 C CA . VAL A 1 521 ? -12.871 -36.974 25.376 1.00 76.00 521 VAL A CA 1
ATOM 4314 C C . VAL A 1 521 ? -12.120 -37.881 26.370 1.00 76.00 521 VAL A C 1
ATOM 4316 O O . VAL A 1 521 ? -11.900 -37.497 27.530 1.00 76.00 521 VAL A O 1
ATOM 4319 N N . PRO A 1 522 ? -11.718 -39.106 25.984 1.00 64.44 522 PRO A N 1
ATOM 4320 C CA . PRO A 1 522 ? -10.828 -39.913 26.808 1.00 64.44 522 PRO A CA 1
ATOM 4321 C C . PRO A 1 522 ? -9.489 -39.202 27.021 1.00 64.44 522 PRO A C 1
ATOM 4323 O O . PRO A 1 522 ? -8.877 -38.716 26.073 1.00 64.44 522 PRO A O 1
ATOM 4326 N N . SER A 1 523 ? -9.037 -39.131 28.275 1.00 55.78 523 SER A N 1
ATOM 4327 C CA . SER A 1 523 ? -7.706 -38.609 28.587 1.00 55.78 523 SER A CA 1
ATOM 4328 C C . SER A 1 523 ? -6.641 -39.456 27.877 1.00 55.78 523 SER A C 1
ATOM 4330 O O . SER A 1 523 ? -6.787 -40.682 27.837 1.00 55.78 523 SER A O 1
ATOM 4332 N N . PRO A 1 524 ? -5.578 -38.847 27.323 1.00 51.41 524 PRO A N 1
ATOM 4333 C CA . PRO A 1 524 ? -4.490 -39.609 26.722 1.00 51.41 524 PRO A CA 1
ATOM 4334 C C . PRO A 1 524 ? -3.839 -40.540 27.765 1.00 51.41 524 PRO A C 1
ATOM 4336 O O . PRO A 1 524 ? -3.858 -40.226 28.961 1.00 51.41 524 PRO A O 1
ATOM 4339 N N . PRO A 1 525 ? -3.275 -41.690 27.346 1.00 46.66 525 PRO A N 1
ATOM 4340 C CA . PRO A 1 525 ? -2.623 -42.621 28.264 1.00 46.66 525 PRO A CA 1
ATOM 4341 C C . PRO A 1 525 ? -1.483 -41.927 29.027 1.00 46.66 525 PRO A C 1
ATOM 4343 O O . PRO A 1 525 ? -0.716 -41.160 28.452 1.00 46.66 525 PRO A O 1
ATOM 4346 N N . ARG A 1 526 ? -1.366 -42.216 30.333 1.00 44.31 526 ARG A N 1
ATOM 4347 C CA . ARG A 1 526 ? -0.448 -41.559 31.293 1.00 44.31 526 ARG A CA 1
ATOM 4348 C C . ARG A 1 526 ? 1.055 -41.720 30.999 1.00 44.31 526 ARG A C 1
ATOM 4350 O O . ARG A 1 526 ? 1.865 -41.148 31.720 1.00 44.31 526 ARG A O 1
ATOM 4357 N N . TYR A 1 527 ? 1.450 -42.457 29.965 1.00 42.56 527 TYR A N 1
ATOM 4358 C CA . TYR A 1 527 ? 2.856 -42.698 29.632 1.00 42.56 527 TYR A CA 1
ATOM 4359 C C . TYR A 1 527 ? 3.375 -41.649 28.637 1.00 42.56 527 TYR A C 1
ATOM 4361 O O . TYR A 1 527 ? 3.608 -41.934 27.464 1.00 42.56 527 TYR A O 1
ATOM 4369 N N . VAL A 1 528 ? 3.534 -40.412 29.113 1.00 43.06 528 VAL A N 1
ATOM 4370 C CA . VAL A 1 528 ? 4.214 -39.324 28.387 1.00 43.06 528 VAL A CA 1
ATOM 4371 C C . VAL A 1 528 ? 5.652 -39.215 28.928 1.00 43.06 528 VAL A C 1
ATOM 4373 O O . VAL A 1 528 ? 5.834 -39.274 30.145 1.00 43.06 528 VAL A O 1
ATOM 4376 N N . PRO A 1 529 ? 6.694 -39.124 28.077 1.00 40.50 529 PRO A N 1
ATOM 4377 C CA . PRO A 1 529 ? 8.087 -39.161 28.523 1.00 40.50 529 PRO A CA 1
ATOM 4378 C C . PRO A 1 529 ? 8.468 -38.004 29.468 1.00 40.50 529 PRO A C 1
ATOM 4380 O O . PRO A 1 529 ? 8.056 -36.860 29.301 1.00 40.50 529 PRO A O 1
ATOM 4383 N N . VAL A 1 530 ? 9.337 -38.337 30.430 1.00 41.81 530 VAL A N 1
ATOM 4384 C CA . VAL A 1 530 ? 9.765 -37.602 31.646 1.00 41.81 530 VAL A CA 1
ATOM 4385 C C . VAL A 1 530 ? 10.299 -36.167 31.429 1.00 41.81 530 VAL A C 1
ATOM 4387 O O . VAL A 1 530 ? 10.459 -35.426 32.397 1.00 41.81 530 VAL A O 1
ATOM 4390 N N . TYR A 1 531 ? 10.506 -35.716 30.189 1.00 42.12 531 TYR A N 1
ATOM 4391 C CA . TYR A 1 531 ? 10.907 -34.328 29.898 1.00 42.12 531 TYR A CA 1
ATOM 4392 C C . TYR A 1 531 ? 9.738 -33.350 29.773 1.00 42.12 531 TYR A C 1
ATOM 4394 O O . TYR A 1 531 ? 9.956 -32.145 29.705 1.00 42.12 531 TYR A O 1
ATOM 4402 N N . SER A 1 532 ? 8.492 -33.822 29.836 1.00 43.06 532 SER A N 1
ATOM 4403 C CA . SER A 1 532 ? 7.335 -32.943 29.967 1.00 43.06 532 SER A CA 1
ATOM 4404 C C . SER A 1 532 ? 6.934 -32.731 31.428 1.00 43.06 532 SER A C 1
ATOM 4406 O O . SER A 1 532 ? 5.790 -32.990 31.803 1.00 43.06 532 SER A O 1
ATOM 4408 N N . LYS A 1 533 ? 7.829 -32.207 32.275 1.00 39.75 533 LYS A N 1
ATOM 4409 C CA . LYS A 1 533 ? 7.388 -31.661 33.579 1.00 39.75 533 LYS A CA 1
ATOM 4410 C C . LYS A 1 533 ? 6.385 -30.498 33.415 1.00 39.75 533 LYS A C 1
ATOM 4412 O O . LYS A 1 533 ? 5.738 -30.111 34.378 1.00 39.75 533 LYS A O 1
ATOM 4417 N N . THR A 1 534 ? 6.214 -29.987 32.193 1.00 42.56 534 THR A N 1
ATOM 4418 C CA . THR A 1 534 ? 5.299 -28.901 31.812 1.00 42.56 534 THR A CA 1
ATOM 4419 C C . THR A 1 534 ? 4.028 -29.334 31.073 1.00 42.56 534 THR A C 1
ATOM 4421 O O . THR A 1 534 ? 3.160 -28.488 30.858 1.00 42.56 534 THR A O 1
ATOM 4424 N N . ILE A 1 535 ? 3.839 -30.612 30.706 1.00 43.56 535 ILE A N 1
ATOM 4425 C CA . ILE A 1 535 ? 2.529 -31.052 30.190 1.00 43.56 535 ILE A CA 1
ATOM 4426 C C . ILE A 1 535 ? 1.663 -31.408 31.394 1.00 43.56 535 ILE A C 1
ATOM 4428 O O . ILE A 1 535 ? 1.646 -32.543 31.865 1.00 43.56 535 ILE A O 1
ATOM 4432 N N . VAL A 1 536 ? 0.958 -30.396 31.904 1.00 46.34 536 VAL A N 1
ATOM 4433 C CA . VAL A 1 536 ? -0.070 -30.568 32.934 1.00 46.34 536 VAL A CA 1
ATOM 4434 C C . VAL A 1 536 ? -1.026 -31.673 32.467 1.00 46.34 536 VAL A C 1
ATOM 4436 O O . VAL A 1 536 ? -1.499 -31.598 31.324 1.00 46.34 536 VAL A O 1
ATOM 4439 N N . PRO A 1 537 ? -1.310 -32.702 33.291 1.00 53.03 537 PRO A N 1
ATOM 4440 C CA . PRO A 1 537 ? -2.287 -33.725 32.946 1.00 53.03 537 PRO A CA 1
ATOM 4441 C C . PRO A 1 537 ? -3.602 -33.036 32.579 1.00 53.03 537 PRO A C 1
ATOM 4443 O O . PRO A 1 537 ? -4.255 -32.418 33.418 1.00 53.03 537 PRO A O 1
ATOM 4446 N N . ARG A 1 538 ? -3.961 -33.080 31.291 1.00 57.84 538 ARG A N 1
ATOM 4447 C CA . ARG A 1 538 ? -5.172 -32.416 30.812 1.00 57.84 538 ARG A CA 1
ATOM 4448 C C . ARG A 1 538 ? -6.379 -33.190 31.324 1.00 57.84 538 ARG A C 1
ATOM 4450 O O . ARG A 1 538 ? -6.546 -34.375 31.021 1.00 57.84 538 ARG A O 1
ATOM 4457 N N . LEU A 1 539 ? -7.216 -32.503 32.099 1.00 65.56 539 LEU A N 1
ATOM 4458 C CA . LEU A 1 539 ? -8.521 -33.013 32.498 1.00 65.56 539 LEU A CA 1
ATOM 4459 C C . LEU A 1 539 ? -9.366 -33.311 31.244 1.00 65.56 539 LEU A C 1
ATOM 4461 O O . LEU A 1 539 ? -9.175 -32.665 30.209 1.00 65.56 539 LEU A O 1
ATOM 4465 N N . PRO A 1 540 ? -10.281 -34.294 31.303 1.00 67.31 540 PRO A N 1
ATOM 4466 C CA . PRO A 1 540 ? -11.131 -34.644 30.171 1.00 67.31 540 PRO A CA 1
ATOM 4467 C C . PRO A 1 540 ? -11.923 -33.438 29.662 1.00 67.31 540 PRO A C 1
ATOM 4469 O O . PRO A 1 540 ? -12.708 -32.857 30.406 1.00 67.31 540 PRO A O 1
ATOM 4472 N N . GLN A 1 541 ? -11.741 -33.068 28.398 1.00 78.25 541 GLN A N 1
ATOM 4473 C CA . GLN A 1 541 ? -12.456 -31.942 27.796 1.00 78.25 541 GLN A CA 1
ATOM 4474 C C . GLN A 1 541 ? -13.794 -32.382 27.205 1.00 78.25 541 GLN A C 1
ATOM 4476 O O . GLN A 1 541 ? -13.975 -33.552 26.859 1.00 78.25 541 GLN A O 1
ATOM 4481 N N . LEU A 1 542 ? -14.719 -31.432 27.072 1.00 82.31 542 LEU A N 1
ATOM 4482 C CA . LEU A 1 542 ? -16.030 -31.660 26.472 1.00 82.31 542 LEU A CA 1
ATOM 4483 C C . LEU A 1 542 ? -15.879 -32.023 24.984 1.00 82.31 542 LEU A C 1
ATOM 4485 O O . LEU A 1 542 ? -15.367 -31.239 24.192 1.00 82.31 542 LEU A O 1
ATOM 4489 N N . ASN A 1 543 ? -16.322 -33.204 24.576 1.00 80.38 543 ASN A N 1
ATOM 4490 C CA . ASN A 1 543 ? -16.319 -33.648 23.192 1.00 80.38 543 ASN A CA 1
ATOM 4491 C C . ASN A 1 543 ? -17.565 -33.127 22.465 1.00 80.38 543 ASN A C 1
ATOM 4493 O O . ASN A 1 543 ? -18.555 -33.837 22.363 1.00 80.38 543 ASN A O 1
ATOM 4497 N N . LEU A 1 544 ? -17.526 -31.899 21.944 1.00 82.75 544 LEU A N 1
ATOM 4498 C CA . LEU A 1 544 ? -18.610 -31.369 21.100 1.00 82.75 544 LEU A CA 1
ATOM 4499 C C . LEU A 1 544 ? -18.462 -31.739 19.621 1.00 82.75 544 LEU A C 1
ATOM 4501 O O . LEU A 1 544 ? -19.277 -31.333 18.801 1.00 82.75 544 LEU A O 1
ATOM 4505 N N . ARG A 1 545 ? -17.441 -32.521 19.257 1.00 81.06 545 ARG A N 1
ATOM 4506 C CA . ARG A 1 545 ? -17.158 -32.849 17.857 1.00 81.06 545 ARG A CA 1
ATOM 4507 C C . ARG A 1 545 ? -18.298 -33.618 17.192 1.00 81.06 545 ARG A C 1
ATOM 4509 O O . ARG A 1 545 ? -18.576 -33.389 16.023 1.00 81.06 545 ARG A O 1
ATOM 4516 N N . PHE A 1 546 ? -19.008 -34.467 17.940 1.00 81.88 546 PHE A N 1
ATOM 4517 C CA . PHE A 1 546 ? -20.172 -35.183 17.410 1.00 81.88 546 PHE A CA 1
ATOM 4518 C C . PHE A 1 546 ? -21.282 -34.227 16.937 1.00 81.88 546 PHE A C 1
ATOM 4520 O O . PHE A 1 546 ? -22.043 -34.589 16.042 1.00 81.88 546 PHE A O 1
ATOM 4527 N N . MET A 1 547 ? -21.347 -32.998 17.473 1.00 81.31 547 MET A N 1
ATOM 4528 C CA . MET A 1 547 ? -22.306 -31.984 17.027 1.00 81.31 547 MET A CA 1
ATOM 4529 C C . MET A 1 547 ? -21.997 -31.446 15.627 1.00 81.31 547 MET A C 1
ATOM 4531 O O . MET A 1 547 ? -22.889 -30.933 14.964 1.00 81.31 547 MET A O 1
ATOM 4535 N N . ALA A 1 548 ? -20.755 -31.590 15.159 1.00 83.12 548 ALA A N 1
ATOM 4536 C CA . ALA A 1 548 ? -20.368 -31.248 13.794 1.00 83.12 548 ALA A CA 1
ATOM 4537 C C . ALA A 1 548 ? -20.683 -32.370 12.786 1.00 83.12 548 ALA A C 1
ATOM 4539 O O . ALA A 1 548 ? -20.380 -32.219 11.604 1.00 83.12 548 ALA A O 1
ATOM 4540 N N . SER A 1 549 ? -21.260 -33.497 13.218 1.00 87.69 549 SER A N 1
ATOM 4541 C CA . SER A 1 549 ? -21.606 -34.604 12.321 1.00 87.69 549 SER A CA 1
ATOM 4542 C C . SER A 1 549 ? -22.936 -34.361 11.596 1.00 87.69 549 SER A C 1
ATOM 4544 O O . SER A 1 549 ? -23.904 -33.887 12.199 1.00 87.69 549 SER A O 1
ATOM 4546 N N . TYR A 1 550 ? -23.012 -34.722 10.308 1.00 83.25 550 TYR A N 1
ATOM 4547 C CA . TYR A 1 550 ? -24.257 -34.608 9.530 1.00 83.25 550 TYR A CA 1
ATOM 4548 C C . TYR A 1 550 ? -25.452 -35.334 10.179 1.00 83.25 550 TYR A C 1
ATOM 4550 O O . TYR A 1 550 ? -26.516 -34.723 10.256 1.00 83.25 550 TYR A O 1
ATOM 4558 N N . PRO A 1 551 ? -25.324 -36.574 10.707 1.00 87.56 551 PRO A N 1
ATOM 4559 C CA . PRO A 1 551 ? -26.448 -37.263 11.346 1.00 87.56 551 PRO A CA 1
ATOM 4560 C C . PRO A 1 551 ? -27.016 -36.498 12.544 1.00 87.56 551 PRO A C 1
ATOM 4562 O O . PRO A 1 551 ? -28.230 -36.407 12.700 1.00 87.56 551 PRO A O 1
ATOM 4565 N N . PHE A 1 552 ? -26.149 -35.903 13.368 1.00 85.38 552 PHE A N 1
ATOM 4566 C CA . PHE A 1 552 ? -26.593 -35.103 14.505 1.00 85.38 552 PHE A CA 1
ATOM 4567 C C . PHE A 1 552 ? -27.326 -33.837 14.050 1.00 85.38 552 PHE A C 1
ATOM 4569 O O . PHE A 1 552 ? -28.403 -33.536 14.559 1.00 85.38 552 PHE A O 1
ATOM 4576 N N . MET A 1 553 ? -26.785 -33.126 13.057 1.00 85.75 553 MET A N 1
ATOM 4577 C CA . MET A 1 553 ? -27.419 -31.920 12.516 1.00 85.75 553 MET A CA 1
ATOM 4578 C C . MET A 1 553 ? -28.784 -32.209 11.891 1.00 85.75 553 MET A C 1
ATOM 4580 O O . MET A 1 553 ? -29.706 -31.419 12.073 1.00 85.75 553 MET A O 1
ATOM 4584 N N . ILE A 1 554 ? -28.941 -33.353 11.219 1.00 85.06 554 ILE A N 1
ATOM 4585 C CA . ILE A 1 554 ? -30.235 -33.799 10.689 1.00 85.06 554 ILE A CA 1
ATOM 4586 C C . ILE A 1 554 ? -31.242 -33.972 11.831 1.00 85.06 554 ILE A C 1
ATOM 4588 O O . ILE A 1 554 ? -32.336 -33.419 11.762 1.00 85.06 554 ILE A O 1
ATOM 4592 N N . VAL A 1 555 ? -30.869 -34.663 12.915 1.00 87.75 555 VAL A N 1
ATOM 4593 C CA . VAL A 1 555 ? -31.750 -34.837 14.085 1.00 87.75 555 VAL A CA 1
ATOM 4594 C C . VAL A 1 555 ? -32.127 -33.488 14.703 1.00 87.75 555 VAL A C 1
ATOM 4596 O O . VAL A 1 555 ? -33.300 -33.256 14.989 1.00 87.75 555 VAL A O 1
ATOM 4599 N N . VAL A 1 556 ? -31.168 -32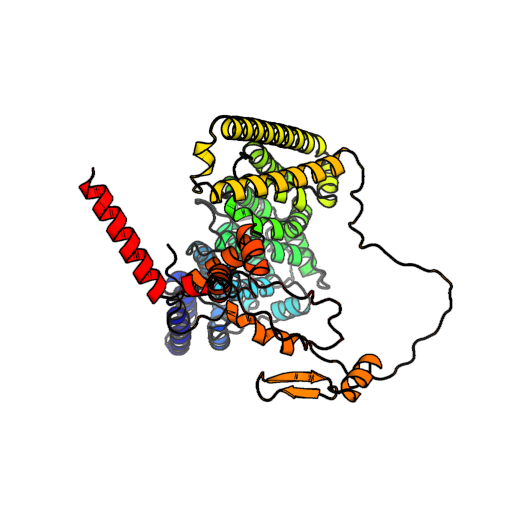.573 14.865 1.00 85.69 556 VAL A N 1
ATOM 4600 C CA . VAL A 1 556 ? -31.433 -31.225 15.396 1.00 85.69 556 VAL A CA 1
ATOM 4601 C C . VAL A 1 556 ? -32.390 -30.449 14.490 1.00 85.69 556 VAL A C 1
ATOM 4603 O O . VAL A 1 556 ? -33.335 -29.845 14.991 1.00 85.69 556 VAL A O 1
ATOM 4606 N N . MET A 1 557 ? -32.196 -30.495 13.170 1.00 88.25 557 MET A N 1
ATOM 4607 C CA . MET A 1 557 ? -33.094 -29.851 12.206 1.00 88.25 557 MET A CA 1
ATOM 4608 C C . MET A 1 557 ? -34.515 -30.421 12.297 1.00 88.25 557 MET A C 1
ATOM 4610 O O . MET A 1 557 ? -35.469 -29.648 12.319 1.00 88.25 557 MET A O 1
ATOM 4614 N N . PHE A 1 558 ? -34.669 -31.743 12.430 1.00 90.94 558 PHE A N 1
ATOM 4615 C CA . PHE A 1 558 ? -35.976 -32.381 12.626 1.00 90.94 558 PHE A CA 1
ATOM 4616 C C . PHE A 1 558 ? -36.659 -31.939 13.923 1.00 90.94 558 PHE A C 1
ATOM 4618 O O . PHE A 1 558 ? -37.850 -31.637 13.912 1.00 90.94 558 PHE A O 1
ATOM 4625 N N . VAL A 1 559 ? -35.919 -31.864 15.033 1.00 88.56 559 VAL A N 1
ATOM 4626 C CA . VAL A 1 559 ? -36.462 -31.404 16.321 1.00 88.56 559 VAL A CA 1
ATOM 4627 C C . VAL A 1 559 ? -36.885 -29.938 16.242 1.00 88.56 559 VAL A C 1
ATOM 4629 O O . VAL A 1 559 ? -37.980 -29.598 16.684 1.00 88.56 559 VAL A O 1
ATOM 4632 N N . LEU A 1 560 ? -36.063 -29.071 15.644 1.00 90.38 560 LEU A N 1
ATOM 4633 C CA . LEU A 1 560 ? -36.404 -27.658 15.454 1.00 90.38 560 LEU A CA 1
ATOM 4634 C C . LEU A 1 560 ? -37.632 -27.489 14.559 1.00 90.38 560 LEU A C 1
ATOM 4636 O O . LEU A 1 560 ? -38.512 -26.698 14.884 1.00 90.38 560 LEU A O 1
ATOM 4640 N N . PHE A 1 561 ? -37.725 -28.262 13.476 1.00 92.31 561 PHE A N 1
ATOM 4641 C CA . PHE A 1 561 ? -38.892 -28.263 12.598 1.00 92.31 561 PHE A CA 1
ATOM 4642 C C . PHE A 1 561 ? -40.155 -28.730 13.330 1.00 92.31 561 PHE A C 1
ATOM 4644 O O . PHE A 1 561 ? -41.213 -28.121 13.188 1.00 92.31 561 PHE A O 1
ATOM 4651 N N . PHE A 1 562 ? -40.046 -29.771 14.160 1.00 92.00 562 PHE A N 1
ATOM 4652 C CA . PHE A 1 562 ? -41.154 -30.253 14.981 1.00 92.00 562 PHE A CA 1
ATOM 4653 C C . PHE A 1 562 ? -41.624 -29.191 15.981 1.00 92.00 562 PHE A C 1
ATOM 4655 O O . PHE A 1 562 ? -42.818 -28.917 16.058 1.00 92.00 562 PHE A O 1
ATOM 4662 N N . ILE A 1 563 ? -40.695 -28.547 16.694 1.00 90.25 563 ILE A N 1
ATOM 4663 C CA . ILE A 1 563 ? -41.007 -27.458 17.630 1.00 90.25 563 ILE A CA 1
ATOM 4664 C C . ILE A 1 563 ? -41.675 -26.296 16.895 1.00 90.25 563 ILE A C 1
ATOM 4666 O O . ILE A 1 563 ? -42.709 -25.814 17.344 1.00 90.25 563 ILE A O 1
ATOM 4670 N N . PHE A 1 564 ? -41.121 -25.874 15.756 1.00 91.75 564 PHE A N 1
ATOM 4671 C CA . PHE A 1 564 ? -41.688 -24.790 14.960 1.00 91.75 564 PHE A CA 1
ATOM 4672 C C . PHE A 1 564 ? -43.118 -25.119 14.529 1.00 91.75 564 PHE A C 1
ATOM 4674 O O . PHE A 1 564 ? -44.018 -24.319 14.750 1.00 91.75 564 PHE A O 1
ATOM 4681 N N . ARG A 1 565 ? -43.357 -26.338 14.029 1.00 89.06 565 ARG A N 1
ATOM 4682 C CA . ARG A 1 565 ? -44.695 -26.802 13.646 1.00 89.06 565 ARG A CA 1
ATOM 4683 C C . ARG A 1 565 ? -45.674 -26.810 14.822 1.00 89.06 565 ARG A C 1
ATOM 4685 O O . ARG A 1 565 ? -46.823 -26.432 14.639 1.00 89.06 565 ARG A O 1
ATOM 4692 N N . VAL A 1 566 ? -45.240 -27.242 16.007 1.00 90.12 566 VAL A N 1
ATOM 4693 C CA . VAL A 1 566 ? -46.075 -27.221 17.220 1.00 90.12 566 VAL A CA 1
ATOM 4694 C C . VAL A 1 566 ? -46.416 -25.785 17.614 1.00 90.12 566 VAL A C 1
ATOM 4696 O O . VAL A 1 566 ? -47.569 -25.503 17.911 1.00 90.12 566 VAL A O 1
ATOM 4699 N N . ILE A 1 567 ? -45.449 -24.866 17.560 1.00 90.06 567 ILE A N 1
ATOM 4700 C CA . ILE A 1 567 ? -45.677 -23.446 17.855 1.00 90.06 567 ILE A CA 1
ATOM 4701 C C . ILE A 1 567 ? -46.674 -22.845 16.854 1.00 90.06 567 ILE A C 1
ATOM 4703 O O . ILE A 1 567 ? -47.649 -22.251 17.286 1.00 90.06 567 ILE A O 1
ATOM 4707 N N . THR A 1 568 ? -46.498 -23.062 15.547 1.00 89.25 568 THR A N 1
ATOM 4708 C CA . THR A 1 568 ? -47.429 -22.583 14.501 1.00 89.25 568 THR A CA 1
ATOM 4709 C C . THR A 1 568 ? -48.808 -23.250 14.546 1.00 89.25 568 THR A C 1
ATOM 4711 O O . THR A 1 568 ? -49.725 -22.814 13.869 1.00 89.25 568 THR A O 1
ATOM 4714 N N . TYR A 1 569 ? -48.965 -24.357 15.272 1.00 88.56 569 TYR A N 1
ATOM 4715 C CA . TYR A 1 569 ? -50.274 -24.980 15.477 1.00 88.56 569 TYR A CA 1
ATOM 4716 C C . TYR A 1 569 ? -50.986 -24.431 16.722 1.00 88.56 569 TYR A C 1
ATOM 4718 O O . TYR A 1 569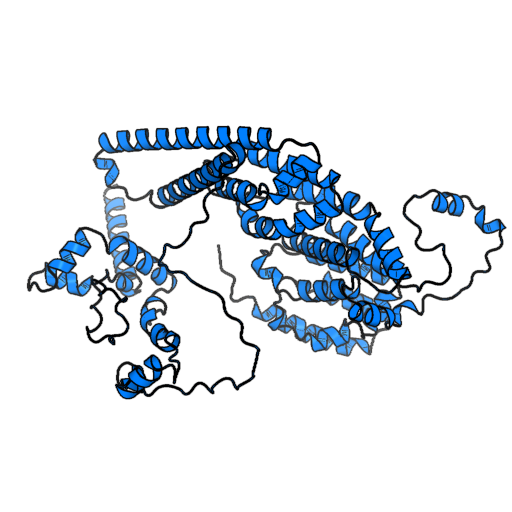 ? -52.208 -24.489 16.815 1.00 88.56 569 TYR A O 1
ATOM 4726 N N . ILE A 1 570 ? -50.219 -23.939 17.698 1.00 86.69 570 ILE A N 1
ATOM 4727 C CA . ILE A 1 570 ? -50.731 -23.367 18.950 1.00 86.69 570 ILE A CA 1
ATOM 4728 C C . ILE A 1 570 ? -51.078 -21.877 18.786 1.00 86.69 570 ILE A C 1
ATOM 4730 O O . ILE A 1 570 ? -52.012 -21.409 19.436 1.00 86.69 570 ILE A O 1
ATOM 4734 N N . PHE A 1 571 ? -50.327 -21.154 17.951 1.00 73.38 571 PHE A N 1
ATOM 4735 C CA . PHE A 1 571 ? -50.537 -19.748 17.589 1.00 73.38 571 PHE A CA 1
ATOM 4736 C C . PHE A 1 571 ? -51.072 -19.642 16.169 1.00 73.38 571 PHE A C 1
ATOM 4738 O O . PHE A 1 571 ? -51.968 -18.797 15.952 1.00 73.38 571 PHE A O 1
#

Radius of gyration: 33.28 Å; chains: 1; bounding box: 92×85×78 Å

Sequence (571 aa):
MIQGYDYIDTGAFEFNDMLRDLHIRRRFHDIFEYSQLVIDVIFNRHFDLLRIPTDQVDFYALDQIFGLESDCFKQICQDQRLFEYFVQSLVLHSKKSRWPVSVVRNSCYFEIYRQLLNRFLPLNEDGLSALKQCDWFSTINRRSAKTSALRLLRPEVIAAAYEPEVVLHTGGGVRSMYPKVYDFSRLLFEGLANCNVVPLFAQVYAINMLVIHYTSFVFSKTSDVDFEKFKHMSRESKMLEKNLKPFLHRWLQSLPFDDIYEELLGFKEKMLLYYKLYSKTFIDLLEVIENRCRVADLTLLSHAKFIYLVVTAIFDSVFCSMYRKLKIEPDEFLEELRQKVAEYQLLLEGQRKEKEQKRKSNWLSSAVGVFQGYISSESEIEKLLHHIMGFLNSKLDGRPLKPIDRSQSSNNSSVSSFSPLANSTPKHETPDFLIDPRTKLYYLTRKGREQVIQGKASFDFSKCINKSNRSVIAAKFEIPYLLPLTAQLSKKYSDSRFVKWLQFHRHSSKLAGLLSKIFLVPSPPRYVPVYSKTIVPRLPQLNLRFMASYPFMIVVMFVLFFIFRVITYIF

Secondary structure (DSSP, 8-state):
----STTSHHHHHHHHHHHHHHHHHTTTS-HHHHHHHHHIIIIIIS--TTTSBGGGS-HHHHHHHHSTTSHHHHHHHH-HHHHHHHHHHHHHHHTT----HHHHTTBHHHHHHHHHHHHHS--SHHHHHHHHT-GGGTTS--------GGGGGSHHHHHHHH--S--TTSSTT--TTHHHHHHHHHHHHHHHH--SSPPPHHHHHHHHHHHHHHHHHHH---S-HHHHHHHHHHHH-THHHHHHHHHHHHHHHH--TTSHHHHHHTTHHHHHHHHHH-HHHHHHHHHHHHHHHHH--TTSHHHHHHHHHIIIIISSHHHHHHHHHTT--HHHHHHHHHHHHHHHHHHHHHHHHHHHHHHHH-GGGGG-TT-HHHHHHHHHHHHHHHHHHHHHHHHHS---------------------------PPP-BPPPEEE-TTT--EEE-HHHHHHHHTTSB---THHHHTTSGGGTSPPTTB-TTHHHHHHHHHHHHTTSHHHHHHHHTTT-SSHHHHHHHHHBPPPPPS---TT-TTS--PPPPB--GGGGBHHHHHHHHHHHHHHHHHHHHH-

pLDDT: mean 73.47, std 17.85, range [25.08, 95.44]